Protein AF-0000000076343501 (afdb_homodimer)

Solvent-accessible surface area (backbone atoms only — not comparable to full-atom values): 32758 Å² total; per-residue (Å²): 130,83,70,78,79,75,38,43,58,65,86,78,68,98,43,49,29,34,37,41,39,31,26,32,73,41,82,42,82,85,46,83,49,18,51,56,42,41,18,33,44,54,21,42,43,65,60,52,49,49,64,53,24,68,77,38,92,80,42,49,60,48,70,30,58,28,37,7,47,88,34,39,52,75,45,65,69,51,74,71,32,84,70,68,41,71,44,70,55,42,85,56,90,46,58,34,44,50,47,87,53,28,38,35,38,45,34,28,9,66,44,70,40,58,45,50,50,46,50,39,54,50,56,58,64,31,65,70,20,49,43,72,71,46,76,47,65,27,35,46,33,82,89,40,27,41,88,88,54,38,64,56,61,79,80,40,58,58,79,82,47,38,52,72,20,24,35,24,54,38,86,85,29,60,63,28,39,50,12,26,28,34,42,39,32,40,28,42,42,44,57,72,67,51,66,69,49,53,65,73,57,52,22,52,34,46,32,28,42,53,93,80,60,44,75,51,83,82,59,60,74,89,39,77,39,20,40,53,61,38,59,52,48,67,58,95,87,40,74,62,58,43,44,59,68,59,26,30,33,70,37,58,84,72,73,37,40,29,39,38,42,36,37,33,15,36,45,53,66,62,58,48,48,29,46,44,25,34,39,43,16,50,51,76,75,35,30,29,61,57,56,79,37,33,42,47,72,30,24,38,33,29,38,26,55,14,35,63,60,39,54,54,28,47,76,118,128,82,64,81,78,76,37,43,58,66,88,78,70,97,43,48,28,34,39,42,39,32,25,32,72,42,83,42,83,86,46,82,50,17,52,56,43,41,17,34,44,55,21,40,42,65,58,51,50,51,64,54,24,66,78,38,92,80,43,49,59,47,70,29,60,28,36,9,45,89,35,38,52,74,46,65,70,51,73,70,32,85,71,69,42,71,46,72,56,43,82,56,90,46,59,35,44,51,48,91,52,28,37,35,39,46,35,28,10,67,42,69,42,58,46,49,51,47,50,40,54,50,56,57,64,31,64,69,20,49,41,73,70,44,76,49,64,27,35,46,31,82,88,41,26,42,89,88,53,35,66,55,61,81,80,41,58,60,78,82,48,37,53,71,20,25,34,24,55,40,86,84,29,60,62,28,39,50,10,26,30,34,40,40,33,40,28,42,40,43,57,72,68,51,67,69,48,54,66,71,57,52,22,52,33,46,31,27,42,53,92,79,60,44,74,50,83,82,62,59,75,88,38,76,38,21,39,53,62,38,60,51,48,66,58,96,85,40,74,61,58,43,44,58,67,60,27,29,33,70,37,58,84,72,72,38,40,28,39,38,42,35,37,34,14,36,44,54,67,63,57,48,49,30,47,44,24,33,37,42,16,51,50,76,76,35,30,30,60,59,56,78,36,33,42,49,72,31,23,39,31,29,37,24,56,14,36,61,59,40,55,54,27,45,75,116

Radius of gyration: 27.11 Å; Cα contacts (8 Å, |Δi|>4): 1416; chains: 2; bounding box: 60×75×56 Å

InterPro domains:
  IPR006314 Dyp-type peroxidase [PS51404] (2-313)
  IPR006314 Dyp-type peroxidase [PTHR30521] (56-311)
  IPR006314 Dyp-type peroxidase [TIGR01413] (25-308)
  IPR011008 Dimeric alpha-beta barrel [SSF54909] (17-313)
  IPR048327 Dyp-type peroxidase, N-terminal domain [PF04261] (32-140)
  IPR048328 Dyp-type peroxidase, C-terminal domain [PF20628] (143-307)

Sequence (632 aa):
MVSAGDLIQTVQAGTAYATFLTLVLVNSTALFNASSTAASVLGATNDLTRNVAVRSWSHDLAVTVGIGASAWDQLTGLPRPAELRTFEAIDAAQYAPSTPGDIFYHIRSGRADLAFEFERQLLDQFNGSVKVQDKVSGFRYFDARTLQGFVDGTANPVGGDIDPATRVNGTLDPNGAGGSYLLTQKYSVDLAKWNRLPTEQQEKVFGRSKPDNIELPDQPDDAQKPHKQLTTVIVNGTQHDIVRDNMPFGSPAEDEFGCFFIGYSAAVWVLQQMLDNMFIGVPPGKYDRLLDFTKAETGNYWFVPSLAVLNGLGGNMVSAGDLIQTVQAGTAYATFLTLVLVNSTALFNASSTAASVLGATNDLTRNVAVRSWSHDLAVTVGIGASAWDQLTGLPRPAELRTFEAIDAAQYAPSTPGDIFYHIRSGRADLAFEFERQLLDQFNGSVKVQDKVSGFRYFDARTLQGFVDGTANPVGGDIDPATRVNGTLDPNGAGGSYLLTQKYSVDLAKWNRLPTEQQEKVFGRSKPDNIELPDQPDDAQKPHKQLTTVIVNGTQHDIVRDNMPFGSPAEDEFGCFFIGYSAAVWVLQQMLDNMFIGVPPGKYDRLLDFTKAETGNYWFVPSLAVLNGLGGN

pLDDT: mean 92.14, std 11.51, range [19.36, 98.88]

Structure (mmCIF, N/CA/C/O backbone):
data_AF-0000000076343501-model_v1
#
loop_
_entity.id
_entity.type
_entity.pdbx_description
1 polymer 'Dyp-type peroxidase'
#
loop_
_atom_site.group_PDB
_atom_site.id
_atom_site.type_symbol
_atom_site.label_atom_id
_atom_site.label_alt_id
_atom_site.label_comp_id
_atom_site.label_asym_id
_atom_site.label_entity_id
_atom_site.label_seq_id
_atom_site.pdbx_PDB_ins_code
_atom_site.Cartn_x
_atom_site.Cartn_y
_atom_site.Cartn_z
_atom_site.occupancy
_atom_site.B_iso_or_equiv
_atom_site.auth_seq_id
_atom_site.auth_comp_id
_atom_site.auth_asym_id
_atom_site.auth_atom_id
_atom_site.pdbx_PDB_model_num
ATOM 1 N N . MET A 1 1 ? -27.062 -18.656 -29.156 1 20.31 1 MET A N 1
ATOM 2 C CA . MET A 1 1 ? -25.625 -18.953 -29.062 1 20.31 1 MET A CA 1
ATOM 3 C C . MET A 1 1 ? -24.953 -18.062 -28.016 1 20.31 1 MET A C 1
ATOM 5 O O . MET A 1 1 ? -24.969 -16.844 -28.141 1 20.31 1 MET A O 1
ATOM 9 N N . VAL A 1 2 ? -24.938 -18.359 -26.703 1 31.88 2 VAL A N 1
ATOM 10 C CA . VAL A 1 2 ? -24.406 -17.547 -25.609 1 31.88 2 VAL A CA 1
ATOM 11 C C . VAL A 1 2 ? -23 -17.078 -25.953 1 31.88 2 VAL A C 1
ATOM 13 O O . VAL A 1 2 ? -22.156 -17.891 -26.344 1 31.88 2 VAL A O 1
ATOM 16 N N . SER A 1 3 ? -22.672 -15.953 -26.469 1 30.31 3 SER A N 1
ATOM 17 C CA . SER A 1 3 ? -21.359 -15.469 -26.859 1 30.31 3 SER A CA 1
ATOM 18 C C . SER A 1 3 ? -20.297 -15.867 -25.828 1 30.31 3 SER A C 1
ATOM 20 O O . SER A 1 3 ? -20.562 -15.875 -24.625 1 30.31 3 SER A O 1
ATOM 22 N N . ALA A 1 4 ? -19.234 -16.641 -26.156 1 36.47 4 ALA A N 1
ATOM 23 C CA . ALA A 1 4 ? -18.203 -17.422 -25.484 1 36.47 4 ALA A CA 1
ATOM 24 C C . ALA A 1 4 ? -17.516 -16.609 -24.406 1 36.47 4 ALA A C 1
ATOM 26 O O . ALA A 1 4 ? -16.75 -17.141 -23.609 1 36.47 4 ALA A O 1
ATOM 27 N N . GLY A 1 5 ? -17.266 -15.352 -24.422 1 41.25 5 GLY A N 1
ATOM 28 C CA . GLY A 1 5 ? -16.609 -14.344 -23.609 1 41.25 5 GLY A CA 1
ATOM 29 C C . GLY A 1 5 ? -17.109 -14.32 -22.172 1 41.25 5 GLY A C 1
ATOM 30 O O . GLY A 1 5 ? -16.422 -13.82 -21.281 1 41.25 5 GLY A O 1
ATOM 31 N N . ASP A 1 6 ? -18.438 -14.562 -21.922 1 50.41 6 ASP A N 1
ATOM 32 C CA . ASP A 1 6 ? -19.297 -14.477 -20.734 1 50.41 6 ASP A CA 1
ATOM 33 C C . ASP A 1 6 ? -19.094 -15.68 -19.812 1 50.41 6 ASP A C 1
ATOM 35 O O . ASP A 1 6 ? -19.812 -15.852 -18.844 1 50.41 6 ASP A O 1
ATOM 39 N N . LEU A 1 7 ? -18.094 -16.578 -20.125 1 65.75 7 LEU A N 1
ATOM 40 C CA . LEU A 1 7 ? -18.156 -17.875 -19.469 1 65.75 7 LEU A CA 1
ATOM 41 C C . LEU A 1 7 ? -16.906 -18.094 -18.609 1 65.75 7 LEU A C 1
ATOM 43 O O . LEU A 1 7 ? -16.828 -19.062 -17.859 1 65.75 7 LEU A O 1
ATOM 47 N N . ILE A 1 8 ? -16.016 -17.047 -18.734 1 81.69 8 ILE A N 1
ATOM 48 C CA . ILE A 1 8 ? -14.789 -17.375 -18.016 1 81.69 8 ILE A CA 1
ATOM 49 C C . ILE A 1 8 ? -14.367 -16.188 -17.156 1 81.69 8 ILE A C 1
ATOM 51 O O . ILE A 1 8 ? -14.672 -15.039 -17.469 1 81.69 8 ILE A O 1
ATOM 55 N N . GLN A 1 9 ? -13.82 -16.469 -16.062 1 91.12 9 GLN A N 1
ATOM 56 C CA . GLN A 1 9 ? -13.188 -15.406 -15.281 1 91.12 9 GLN A CA 1
ATOM 57 C C . GLN A 1 9 ? -11.93 -14.898 -15.977 1 91.12 9 GLN A C 1
ATOM 59 O O . GLN A 1 9 ? -11.195 -15.672 -16.594 1 91.12 9 GLN A O 1
ATOM 64 N N . THR A 1 10 ? -11.703 -13.586 -15.93 1 83.5 10 THR A N 1
ATOM 65 C CA . THR A 1 10 ? -10.539 -12.992 -16.562 1 83.5 10 THR A CA 1
ATOM 66 C C . THR A 1 10 ? -9.266 -13.352 -15.805 1 83.5 10 THR A C 1
ATOM 68 O O . THR A 1 10 ? -9.203 -13.203 -14.586 1 83.5 10 THR A O 1
ATOM 71 N N . VAL A 1 11 ? -8.273 -13.867 -16.578 1 81 11 VAL A N 1
ATOM 72 C CA . VAL A 1 11 ? -7.004 -14.234 -15.945 1 81 11 VAL A CA 1
ATOM 73 C C . VAL A 1 11 ? -5.906 -13.273 -16.406 1 81 11 VAL A C 1
ATOM 75 O O . VAL A 1 11 ? -4.797 -13.289 -15.867 1 81 11 VAL A O 1
ATOM 78 N N . GLN A 1 12 ? -6.242 -12.445 -17.406 1 68 12 GLN A N 1
ATOM 79 C CA . GLN A 1 12 ? -5.266 -11.469 -17.891 1 68 12 GLN A CA 1
ATOM 80 C C . GLN A 1 12 ? -5.754 -10.039 -17.641 1 68 12 GLN A C 1
ATOM 82 O O . GLN A 1 12 ? -6.867 -9.688 -18.031 1 68 12 GLN A O 1
ATOM 87 N N . ALA A 1 13 ? -5.137 -9.367 -16.812 1 64.5 13 ALA A N 1
ATOM 88 C CA . ALA A 1 13 ? -5.363 -7.926 -16.688 1 64.5 13 ALA A CA 1
ATOM 89 C C . ALA A 1 13 ? -4.113 -7.215 -16.172 1 64.5 13 ALA A C 1
ATOM 91 O O . ALA A 1 13 ? -3.828 -7.23 -14.977 1 64.5 13 ALA A O 1
ATOM 92 N N . GLY A 1 14 ? -3.299 -6.926 -17.141 1 71.25 14 GLY A N 1
ATOM 93 C CA . GLY A 1 14 ? -2.156 -6.129 -16.734 1 71.25 14 GLY A CA 1
ATOM 94 C C . GLY A 1 14 ? -2.549 -4.797 -16.109 1 71.25 14 GLY A C 1
ATOM 95 O O . GLY A 1 14 ? -3.09 -3.926 -16.797 1 71.25 14 GLY A O 1
ATOM 96 N N . THR A 1 15 ? -2.494 -4.762 -14.742 1 81.19 15 THR A N 1
ATOM 97 C CA . THR A 1 15 ? -2.865 -3.529 -14.055 1 81.19 15 THR A CA 1
ATOM 98 C C . THR A 1 15 ? -1.7 -3 -13.227 1 81.19 15 THR A C 1
ATOM 100 O O . THR A 1 15 ? -0.723 -3.715 -12.992 1 81.19 15 THR A O 1
ATOM 103 N N . ALA A 1 16 ? -1.86 -1.816 -12.789 1 86.88 16 ALA A N 1
ATOM 104 C CA . ALA A 1 16 ? -0.83 -1.148 -12 1 86.88 16 ALA A CA 1
ATOM 105 C C . ALA A 1 16 ? -0.775 -1.709 -10.586 1 86.88 16 ALA A C 1
ATOM 107 O O . ALA A 1 16 ? 0.288 -1.734 -9.961 1 86.88 16 ALA A O 1
ATOM 108 N N . TYR A 1 17 ? -1.968 -2.203 -10.156 1 91 17 TYR A N 1
ATOM 109 C CA . TYR A 1 17 ? -2.074 -2.658 -8.773 1 91 17 TYR A CA 1
ATOM 110 C C . TYR A 1 17 ? -2.799 -3.996 -8.695 1 91 17 TYR A C 1
ATOM 112 O O . TYR A 1 17 ? -3.646 -4.301 -9.539 1 91 17 TYR A O 1
ATOM 120 N N . ALA A 1 18 ? -2.432 -4.711 -7.676 1 94.69 18 ALA A N 1
ATOM 121 C CA . ALA A 1 18 ? -3.189 -5.922 -7.371 1 94.69 18 ALA A CA 1
ATOM 122 C C . ALA A 1 18 ? -3.191 -6.199 -5.871 1 94.69 18 ALA A C 1
ATOM 124 O O . ALA A 1 18 ? -2.223 -5.891 -5.172 1 94.69 18 ALA A O 1
ATOM 125 N N . THR A 1 19 ? -4.312 -6.656 -5.395 1 96.81 19 THR A N 1
ATOM 126 C CA . THR A 1 19 ? -4.434 -7.215 -4.055 1 96.81 19 THR A CA 1
ATOM 127 C C . THR A 1 19 ? -4.691 -8.719 -4.117 1 96.81 19 THR A C 1
ATOM 129 O O . THR A 1 19 ? -5.57 -9.172 -4.855 1 96.81 19 THR A O 1
ATOM 132 N N . PHE A 1 20 ? -3.887 -9.461 -3.426 1 98.38 20 PHE A N 1
ATOM 133 C CA . PHE A 1 20 ? -4.031 -10.906 -3.289 1 98.38 20 PHE A CA 1
ATOM 134 C C . PHE A 1 20 ? -4.547 -11.266 -1.901 1 98.38 20 PHE A C 1
ATOM 136 O O . PHE A 1 20 ? -3.867 -11.031 -0.9 1 98.38 20 PHE A O 1
ATOM 143 N N . LEU A 1 21 ? -5.723 -11.789 -1.853 1 98.69 21 LEU A N 1
ATOM 144 C CA . LEU A 1 21 ? -6.398 -12.055 -0.586 1 98.69 21 LEU A CA 1
ATOM 145 C C . LEU A 1 21 ? -6.664 -13.547 -0.417 1 98.69 21 LEU A C 1
ATOM 147 O O . LEU A 1 21 ? -7.34 -14.156 -1.249 1 98.69 21 LEU A O 1
ATOM 151 N N . THR A 1 22 ? -6.035 -14.164 0.551 1 98.81 22 THR A N 1
ATOM 152 C CA . THR A 1 22 ? -6.277 -15.555 0.911 1 98.81 22 THR A CA 1
ATOM 153 C C . THR A 1 22 ? -7.164 -15.648 2.15 1 98.81 22 THR A C 1
ATOM 155 O O . THR A 1 22 ? -6.828 -15.102 3.203 1 98.81 22 THR A O 1
ATOM 158 N N . LEU A 1 23 ? -8.289 -16.328 1.999 1 98.69 23 LEU A N 1
ATOM 159 C CA . LEU A 1 23 ? -9.273 -16.422 3.072 1 98.69 23 LEU A CA 1
ATOM 160 C C . LEU A 1 23 ? -9.477 -17.875 3.496 1 98.69 23 LEU A C 1
ATOM 162 O O . LEU A 1 23 ? -9.328 -18.797 2.682 1 98.69 23 LEU A O 1
ATOM 166 N N . VAL A 1 24 ? -9.82 -18.094 4.766 1 97.94 24 VAL A N 1
ATOM 167 C CA . VAL A 1 24 ? -10.188 -19.391 5.293 1 97.94 24 VAL A CA 1
ATOM 168 C C . VAL A 1 24 ? -11.586 -19.328 5.91 1 97.94 24 VAL A C 1
ATOM 170 O O . VAL A 1 24 ? -11.938 -18.344 6.551 1 97.94 24 VAL A O 1
ATOM 173 N N . LEU A 1 25 ? -12.383 -20.359 5.684 1 96.31 25 LEU A N 1
ATOM 174 C CA . LEU A 1 25 ? -13.719 -20.438 6.25 1 96.31 25 LEU A CA 1
ATOM 175 C C . LEU A 1 25 ? -13.664 -20.578 7.77 1 96.31 25 LEU A C 1
ATOM 177 O O . LEU A 1 25 ? -12.805 -21.297 8.297 1 96.31 25 LEU A O 1
ATOM 181 N N . VAL A 1 26 ? -14.586 -19.797 8.383 1 93.19 26 VAL A N 1
ATOM 182 C CA . VAL A 1 26 ? -14.695 -19.938 9.828 1 93.19 26 VAL A CA 1
ATOM 183 C C . VAL A 1 26 ? -15.539 -21.156 10.18 1 93.19 26 VAL A C 1
ATOM 185 O O . VAL A 1 26 ? -16.625 -21.359 9.617 1 93.19 26 VAL A O 1
ATOM 188 N N . ASN A 1 27 ? -14.945 -22.172 10.867 1 78.69 27 ASN A N 1
ATOM 189 C CA . ASN A 1 27 ? -15.656 -23.375 11.25 1 78.69 27 ASN A CA 1
ATOM 190 C C . ASN A 1 27 ? -16.391 -23.203 12.586 1 78.69 27 ASN A C 1
ATOM 192 O O . ASN A 1 27 ? -15.758 -23.125 13.641 1 78.69 27 ASN A O 1
ATOM 196 N N . SER A 1 28 ? -16.922 -22.156 12.953 1 60.47 28 SER A N 1
ATOM 197 C CA . SER A 1 28 ? -17.516 -22.125 14.281 1 60.47 28 SER A CA 1
ATOM 198 C C . SER A 1 28 ? -18.875 -22.828 14.289 1 60.47 28 SER A C 1
ATOM 200 O O . SER A 1 28 ? -19.656 -22.688 13.344 1 60.47 28 SER A O 1
ATOM 202 N N . THR A 1 29 ? -19 -23.953 15.031 1 53.81 29 THR A N 1
ATOM 203 C CA . THR A 1 29 ? -20.297 -24.531 15.367 1 53.81 29 THR A CA 1
ATOM 204 C C . THR A 1 29 ? -21.344 -23.438 15.547 1 53.81 29 THR A C 1
ATOM 206 O O . THR A 1 29 ? -22.531 -23.656 15.297 1 53.81 29 THR A O 1
ATOM 209 N N . ALA A 1 30 ? -21 -22.469 16.109 1 48.84 30 ALA A N 1
ATOM 210 C CA . ALA A 1 30 ? -21.969 -21.438 16.438 1 48.84 30 ALA A CA 1
ATOM 211 C C . ALA A 1 30 ? -22.438 -20.703 15.18 1 48.84 30 ALA A C 1
ATOM 213 O O . ALA A 1 30 ? -23.484 -20.047 15.188 1 48.84 30 ALA A O 1
ATOM 214 N N . LEU A 1 31 ? -21.5 -20.734 14.203 1 55.38 31 LEU A N 1
ATOM 215 C CA . LEU A 1 31 ? -21.969 -20.062 12.984 1 55.38 31 LEU A CA 1
ATOM 216 C C . LEU A 1 31 ? -22.438 -21.078 11.953 1 55.38 31 LEU A C 1
ATOM 218 O O . LEU A 1 31 ? -21.641 -21.578 11.148 1 55.38 31 LEU A O 1
ATOM 222 N N . PHE A 1 32 ? -23.391 -21.875 12.219 1 54.25 32 PHE A N 1
ATOM 223 C CA . PHE A 1 32 ? -24.047 -22.891 11.414 1 54.25 32 PHE A CA 1
ATOM 224 C C . PHE A 1 32 ? -24.062 -22.5 9.945 1 54.25 32 PHE A C 1
ATOM 226 O O . PHE A 1 32 ? -24.047 -23.359 9.062 1 54.25 32 PHE A O 1
ATOM 233 N N . ASN A 1 33 ? -23.609 -21.219 9.555 1 81.25 33 ASN A N 1
ATOM 234 C CA . ASN A 1 33 ? -23.969 -20.844 8.195 1 81.25 33 ASN A CA 1
ATOM 235 C C . ASN A 1 33 ? -22.828 -20.109 7.496 1 81.25 33 ASN A C 1
ATOM 237 O O . ASN A 1 33 ? -23.078 -19.328 6.57 1 81.25 33 ASN A O 1
ATOM 241 N N . ALA A 1 34 ? -21.578 -20.516 7.91 1 87.5 34 ALA A N 1
ATOM 242 C CA . ALA A 1 34 ? -20.469 -19.781 7.32 1 87.5 34 ALA A CA 1
ATOM 243 C C . ALA A 1 34 ? -20.281 -20.156 5.848 1 87.5 34 ALA A C 1
ATOM 245 O O . ALA A 1 34 ? -20.078 -19.281 5.004 1 87.5 34 ALA A O 1
ATOM 246 N N . SER A 1 35 ? -20.453 -21.422 5.605 1 91.25 35 SER A N 1
ATOM 247 C CA . SER A 1 35 ? -20.266 -21.875 4.23 1 91.25 35 SER A CA 1
ATOM 248 C C . SER A 1 35 ? -21.344 -21.312 3.312 1 91.25 35 SER A C 1
ATOM 250 O O . SER A 1 35 ? -21.062 -20.938 2.17 1 91.25 35 SER A O 1
ATOM 252 N N . SER A 1 36 ? -22.5 -21.266 3.82 1 92 36 SER A N 1
ATOM 253 C CA . SER A 1 36 ? -23.594 -20.734 3.014 1 92 36 SER A CA 1
ATOM 254 C C . SER A 1 36 ? -23.406 -19.25 2.734 1 92 36 SER A C 1
ATOM 256 O O . SER A 1 36 ? -23.625 -18.781 1.61 1 92 36 SER A O 1
ATOM 258 N N . THR A 1 37 ? -23.031 -18.562 3.791 1 93.5 37 THR A N 1
ATOM 259 C CA . THR A 1 37 ? -22.75 -17.141 3.613 1 93.5 37 THR A CA 1
ATOM 260 C C . THR A 1 37 ? -21.609 -16.922 2.625 1 93.5 37 THR A C 1
ATOM 262 O O . THR A 1 37 ? -21.719 -16.109 1.714 1 93.5 37 THR A O 1
ATOM 265 N N . ALA A 1 38 ? -20.562 -17.672 2.803 1 96.25 38 ALA A N 1
ATOM 266 C CA . ALA A 1 38 ? -19.406 -17.547 1.922 1 96.25 38 ALA A CA 1
ATOM 267 C C . ALA A 1 38 ? -19.781 -17.875 0.478 1 96.25 38 ALA A C 1
ATOM 269 O O . ALA A 1 38 ? -19.375 -17.172 -0.448 1 96.25 38 ALA A O 1
ATOM 270 N N . ALA A 1 39 ? -20.562 -18.906 0.31 1 95.81 39 ALA A N 1
ATOM 271 C CA . ALA A 1 39 ? -21 -19.266 -1.034 1 95.81 39 ALA A CA 1
ATOM 272 C C . ALA A 1 39 ? -21.828 -18.156 -1.669 1 95.81 39 ALA A C 1
ATOM 274 O O . ALA A 1 39 ? -21.672 -17.859 -2.857 1 95.81 39 ALA A O 1
ATOM 275 N N . SER A 1 40 ? -22.672 -17.594 -0.879 1 95.38 40 SER A N 1
ATOM 276 C CA . SER A 1 40 ? -23.5 -16.5 -1.374 1 95.38 40 SER A CA 1
ATOM 277 C C . SER A 1 40 ? -22.641 -15.305 -1.795 1 95.38 40 SER A C 1
ATOM 279 O O . SER A 1 40 ? -22.922 -14.672 -2.816 1 95.38 40 SER A O 1
ATOM 281 N N . VAL A 1 41 ? -21.641 -14.977 -1.007 1 97.12 41 VAL A N 1
ATOM 282 C CA . VAL A 1 41 ? -20.75 -13.859 -1.325 1 97.12 41 VAL A CA 1
ATOM 283 C C . VAL A 1 41 ? -19.969 -14.164 -2.604 1 97.12 41 VAL A C 1
ATOM 285 O O . VAL A 1 41 ? -19.812 -13.289 -3.459 1 97.12 41 VAL A O 1
ATOM 288 N N . LEU A 1 42 ? -19.531 -15.414 -2.75 1 97.75 42 LEU A N 1
ATOM 289 C CA . LEU A 1 42 ? -18.859 -15.828 -3.975 1 97.75 42 LEU A CA 1
ATOM 290 C C . LEU A 1 42 ? -19.75 -15.617 -5.188 1 97.75 42 LEU A C 1
ATOM 292 O O . LEU A 1 42 ? -19.328 -15.062 -6.199 1 97.75 42 LEU A O 1
ATOM 296 N N . GLY A 1 43 ? -20.969 -15.992 -5.105 1 96.19 43 GLY A N 1
ATOM 297 C CA . GLY A 1 43 ? -21.906 -15.852 -6.199 1 96.19 43 GLY A CA 1
ATOM 298 C C . GLY A 1 43 ? -22.219 -14.406 -6.547 1 96.19 43 GLY A C 1
ATOM 299 O O . GLY A 1 43 ? -22.578 -14.102 -7.68 1 96.19 43 GLY A O 1
ATOM 300 N N . ALA A 1 44 ? -22.016 -13.531 -5.59 1 95.38 44 ALA A N 1
ATOM 301 C CA . ALA A 1 44 ? -22.344 -12.117 -5.766 1 95.38 44 ALA A CA 1
ATOM 302 C C . ALA A 1 44 ? -21.109 -11.312 -6.141 1 95.38 44 ALA A C 1
ATOM 304 O O . ALA A 1 44 ? -21.188 -10.086 -6.285 1 95.38 44 ALA A O 1
ATOM 305 N N . THR A 1 45 ? -19.969 -11.938 -6.301 1 96.12 45 THR A N 1
ATOM 306 C CA . THR A 1 45 ? -18.688 -11.25 -6.48 1 96.12 45 THR A CA 1
ATOM 307 C C . THR A 1 45 ? -18.719 -10.398 -7.746 1 96.12 45 THR A C 1
ATOM 309 O O . THR A 1 45 ? -18.234 -9.258 -7.738 1 96.12 45 THR A O 1
ATOM 312 N N . ASN A 1 46 ? -19.266 -10.922 -8.828 1 92.31 46 ASN A N 1
ATOM 313 C CA . ASN A 1 46 ? -19.281 -10.148 -10.07 1 92.31 46 ASN A CA 1
ATOM 314 C C . ASN A 1 46 ? -20.156 -8.898 -9.938 1 92.31 46 ASN A C 1
ATOM 316 O O . ASN A 1 46 ? -19.812 -7.848 -10.484 1 92.31 46 ASN A O 1
ATOM 320 N N . ASP A 1 47 ? -21.266 -9.047 -9.297 1 92.19 47 ASP A N 1
ATOM 321 C CA . ASP A 1 47 ? -22.109 -7.883 -9.062 1 92.19 47 ASP A CA 1
ATOM 322 C C . ASP A 1 47 ? -21.391 -6.84 -8.211 1 92.19 47 ASP A C 1
ATOM 324 O O . ASP A 1 47 ? -21.484 -5.641 -8.484 1 92.19 47 ASP A O 1
ATOM 328 N N . LEU A 1 48 ? -20.734 -7.328 -7.18 1 93.81 48 LEU A N 1
ATOM 329 C CA . LEU A 1 48 ? -19.969 -6.418 -6.34 1 93.81 48 LEU A CA 1
ATOM 330 C C . LEU A 1 48 ? -18.891 -5.707 -7.148 1 93.81 48 LEU A C 1
ATOM 332 O O . LEU A 1 48 ? -18.688 -4.5 -6.992 1 93.81 48 LEU A O 1
ATOM 336 N N . THR A 1 49 ? -18.188 -6.441 -8.023 1 92.62 49 THR A N 1
ATOM 337 C CA . THR A 1 49 ? -17.141 -5.875 -8.883 1 92.62 49 THR A CA 1
ATOM 338 C C . THR A 1 49 ? -17.719 -4.77 -9.766 1 92.62 49 THR A C 1
ATOM 340 O O . THR A 1 49 ? -17.141 -3.684 -9.859 1 92.62 49 THR A O 1
ATOM 343 N N . ARG A 1 50 ? -18.844 -5.008 -10.352 1 88.69 50 ARG A N 1
ATOM 344 C CA . ARG A 1 50 ? -19.5 -4.031 -11.227 1 88.69 50 ARG A CA 1
ATOM 345 C C . ARG A 1 50 ? -19.875 -2.777 -10.453 1 88.69 50 ARG A C 1
ATOM 347 O O . ARG A 1 50 ? -19.672 -1.658 -10.93 1 88.69 50 ARG A O 1
ATOM 354 N N . ASN A 1 51 ? -20.406 -2.975 -9.289 1 89.38 51 ASN A N 1
ATOM 355 C CA . ASN A 1 51 ? -20.859 -1.86 -8.469 1 89.38 51 ASN A CA 1
ATOM 356 C C . ASN A 1 51 ? -19.703 -0.938 -8.078 1 89.38 51 ASN A C 1
ATOM 358 O O . ASN A 1 51 ? -19.875 0.282 -8.031 1 89.38 51 ASN A O 1
ATOM 362 N N . VAL A 1 52 ? -18.531 -1.483 -7.812 1 91.31 52 VAL A N 1
ATOM 363 C CA . VAL A 1 52 ? -17.375 -0.682 -7.426 1 91.31 52 VAL A CA 1
ATOM 364 C C . VAL A 1 52 ? -16.766 -0.04 -8.664 1 91.31 52 VAL A C 1
ATOM 366 O O . VAL A 1 52 ? -16.391 1.135 -8.641 1 91.31 52 VAL A O 1
ATOM 369 N N . ALA A 1 53 ? -16.688 -0.805 -9.75 1 86.62 53 ALA A N 1
ATOM 370 C CA . ALA A 1 53 ? -16.016 -0.361 -10.961 1 86.62 53 ALA A CA 1
ATOM 371 C C . ALA A 1 53 ? -16.75 0.807 -11.609 1 86.62 53 ALA A C 1
ATOM 373 O O . ALA A 1 53 ? -16.141 1.668 -12.242 1 86.62 53 ALA A O 1
ATOM 374 N N . VAL A 1 54 ? -18.016 0.91 -11.453 1 81.81 54 VAL A N 1
ATOM 375 C CA . VAL A 1 54 ? -18.828 1.914 -12.125 1 81.81 54 VAL A CA 1
ATOM 376 C C . VAL A 1 54 ? -18.484 3.303 -11.586 1 81.81 54 VAL A C 1
ATOM 378 O O . VAL A 1 54 ? -18.844 4.316 -12.195 1 81.81 54 VAL A O 1
ATOM 381 N N . ARG A 1 55 ? -17.875 3.344 -10.477 1 79.5 55 ARG A N 1
ATOM 382 C CA . ARG A 1 55 ? -17.516 4.617 -9.852 1 79.5 55 ARG A CA 1
ATOM 383 C C . ARG A 1 55 ? -16.344 5.27 -10.578 1 79.5 55 ARG A C 1
ATOM 385 O O . ARG A 1 55 ? -15.984 6.41 -10.273 1 79.5 55 ARG A O 1
ATOM 392 N N . SER A 1 56 ? -15.727 4.492 -11.398 1 79.19 56 SER A N 1
ATOM 393 C CA . SER A 1 56 ? -14.609 5.008 -12.18 1 79.19 56 SER A CA 1
ATOM 394 C C . SER A 1 56 ? -14.898 4.918 -13.68 1 79.19 56 SER A C 1
ATOM 396 O O . SER A 1 56 ? -15.477 3.932 -14.148 1 79.19 56 SER A O 1
ATOM 398 N N . TRP A 1 57 ? -14.477 5.961 -14.281 1 68.81 57 TRP A N 1
ATOM 399 C CA . TRP A 1 57 ? -14.688 6.004 -15.727 1 68.81 57 TRP A CA 1
ATOM 400 C C . TRP A 1 57 ? -13.867 4.93 -16.422 1 68.81 57 TRP A C 1
ATOM 402 O O . TRP A 1 57 ? -14.312 4.348 -17.422 1 68.81 57 TRP A O 1
ATOM 412 N N . SER A 1 58 ? -12.656 4.691 -15.953 1 65.06 58 SER A N 1
ATOM 413 C CA . SER A 1 58 ? -11.773 3.752 -16.641 1 65.06 58 SER A CA 1
ATOM 414 C C . SER A 1 58 ? -12.109 2.311 -16.281 1 65.06 58 SER A C 1
ATOM 416 O O . SER A 1 58 ? -11.656 1.374 -16.938 1 65.06 58 SER A O 1
ATOM 418 N N . HIS A 1 59 ? -13.016 2.133 -15.438 1 59.66 59 HIS A N 1
ATOM 419 C CA . HIS A 1 59 ? -13.508 0.829 -15.016 1 59.66 59 HIS A CA 1
ATOM 420 C C . HIS A 1 59 ? -12.367 -0.158 -14.812 1 59.66 59 HIS A C 1
ATOM 422 O O . HIS A 1 59 ? -12.516 -1.352 -15.078 1 59.66 59 HIS A O 1
ATOM 428 N N . ASP A 1 60 ? -11.367 0.205 -14.32 1 81.75 60 ASP A N 1
ATOM 429 C CA . ASP A 1 60 ? -10.164 -0.617 -14.336 1 81.75 60 ASP A CA 1
ATOM 430 C C . ASP A 1 60 ? -10.078 -1.494 -13.086 1 81.75 60 ASP A C 1
ATOM 432 O O . ASP A 1 60 ? -9.133 -1.388 -12.305 1 81.75 60 ASP A O 1
ATOM 436 N N . LEU A 1 61 ? -11.18 -2.338 -12.867 1 90.81 61 LEU A N 1
ATOM 437 C CA . LEU A 1 61 ? -11.188 -3.303 -11.773 1 90.81 61 LEU A CA 1
ATOM 438 C C . LEU A 1 61 ? -11.547 -4.695 -12.281 1 90.81 61 LEU A C 1
ATOM 440 O O . LEU A 1 61 ? -12.562 -4.875 -12.953 1 90.81 61 LEU A O 1
ATOM 444 N N . ALA A 1 62 ? -10.68 -5.602 -12.117 1 92.69 62 ALA A N 1
ATOM 445 C CA . ALA A 1 62 ? -10.883 -7.004 -12.477 1 92.69 62 ALA A CA 1
ATOM 446 C C . ALA A 1 62 ? -10.633 -7.918 -11.281 1 92.69 62 ALA A C 1
ATOM 448 O O . ALA A 1 62 ? -9.641 -7.762 -10.57 1 92.69 62 ALA A O 1
ATOM 449 N N . VAL A 1 63 ? -11.602 -8.836 -11.094 1 95.94 63 VAL A N 1
ATOM 450 C CA . VAL A 1 63 ? -11.492 -9.719 -9.945 1 95.94 63 VAL A CA 1
ATOM 451 C C . VAL A 1 63 ? -11.609 -11.172 -10.398 1 95.94 63 VAL A C 1
ATOM 453 O O . VAL A 1 63 ? -12.508 -11.516 -11.18 1 95.94 63 VAL A O 1
ATOM 456 N N . THR A 1 64 ? -10.68 -11.977 -10.016 1 97.19 64 THR A N 1
ATOM 457 C CA . THR A 1 64 ? -10.711 -13.422 -10.227 1 97.19 64 THR A CA 1
ATOM 458 C C . THR A 1 64 ? -10.742 -14.164 -8.898 1 97.19 64 THR A C 1
ATOM 460 O O . THR A 1 64 ? -10.023 -13.797 -7.961 1 97.19 64 THR A O 1
ATOM 463 N N . VAL A 1 65 ? -11.609 -15.211 -8.812 1 98.31 65 VAL A N 1
ATOM 464 C CA . VAL A 1 65 ? -11.797 -15.953 -7.57 1 98.31 65 VAL A CA 1
ATOM 465 C C . VAL A 1 65 ? -11.352 -17.406 -7.762 1 98.31 65 VAL A C 1
ATOM 467 O O . VAL A 1 65 ? -11.695 -18.047 -8.758 1 98.31 65 VAL A O 1
ATOM 470 N N . GLY A 1 66 ? -10.547 -17.859 -6.82 1 98.69 66 GLY A N 1
ATOM 471 C CA . GLY A 1 66 ? -10.18 -19.266 -6.738 1 98.69 66 GLY A CA 1
ATOM 472 C C . GLY A 1 66 ? -10.703 -19.953 -5.492 1 98.69 66 GLY A C 1
ATOM 473 O O . GLY A 1 66 ? -10.82 -19.328 -4.434 1 98.69 66 GLY A O 1
ATOM 474 N N . ILE A 1 67 ? -10.984 -21.219 -5.625 1 98.75 67 ILE A N 1
ATOM 475 C CA . ILE A 1 67 ? -11.453 -22.016 -4.508 1 98.75 67 ILE A CA 1
ATOM 476 C C . ILE A 1 67 ? -10.477 -23.172 -4.262 1 98.75 67 ILE A C 1
ATOM 478 O O . ILE A 1 67 ? -10.086 -23.875 -5.199 1 98.75 67 ILE A O 1
ATOM 482 N N . GLY A 1 68 ? -10.086 -23.344 -3.016 1 98.69 68 GLY A N 1
ATOM 483 C CA . GLY A 1 68 ? -9.164 -24.406 -2.654 1 98.69 68 GLY A CA 1
ATOM 484 C C . GLY A 1 68 ? -9.836 -25.766 -2.562 1 98.69 68 GLY A C 1
ATOM 485 O O . GLY A 1 68 ? -11.062 -25.859 -2.443 1 98.69 68 GLY A O 1
ATOM 486 N N . ALA A 1 69 ? -9.008 -26.781 -2.592 1 98.25 69 ALA A N 1
ATOM 487 C CA . ALA A 1 69 ? -9.492 -28.156 -2.584 1 98.25 69 ALA A CA 1
ATOM 488 C C . ALA A 1 69 ? -10.266 -28.469 -1.308 1 98.25 69 ALA A C 1
ATOM 490 O O . ALA A 1 69 ? -11.32 -29.109 -1.353 1 98.25 69 ALA A O 1
ATOM 491 N N . SER A 1 70 ? -9.805 -28.031 -0.232 1 96.25 70 SER A N 1
ATOM 492 C CA . SER A 1 70 ? -10.391 -28.375 1.061 1 96.25 70 SER A CA 1
ATOM 493 C C . SER A 1 70 ? -11.781 -27.75 1.213 1 96.25 70 SER A C 1
ATOM 495 O O . SER A 1 70 ? -12.602 -28.25 1.992 1 96.25 70 SER A O 1
ATOM 497 N N . ALA A 1 71 ? -12.078 -26.703 0.471 1 96.81 71 ALA A N 1
ATOM 498 C CA . ALA A 1 71 ? -13.344 -26 0.639 1 96.81 71 ALA A CA 1
ATOM 499 C C . ALA A 1 71 ? -14.273 -26.266 -0.542 1 96.81 71 ALA A C 1
ATOM 501 O O . ALA A 1 71 ? -15.438 -25.859 -0.518 1 96.81 71 ALA A O 1
ATOM 502 N N . TRP A 1 72 ? -13.789 -26.906 -1.572 1 97.62 72 TRP A N 1
ATOM 503 C CA . TRP A 1 72 ? -14.523 -27.031 -2.826 1 97.62 72 TRP A CA 1
ATOM 504 C C . TRP A 1 72 ? -15.891 -27.672 -2.598 1 97.62 72 TRP A C 1
ATOM 506 O O . TRP A 1 72 ? -16.922 -27.109 -2.984 1 97.62 72 TRP A O 1
ATOM 516 N N . ASP A 1 73 ? -15.914 -28.797 -1.898 1 95.62 73 ASP A N 1
ATOM 517 C CA . ASP A 1 73 ? -17.141 -29.562 -1.727 1 95.62 73 ASP A CA 1
ATOM 518 C C . ASP A 1 73 ? -18.172 -28.781 -0.908 1 95.62 73 ASP A C 1
ATOM 520 O O . ASP A 1 73 ? -19.344 -28.719 -1.265 1 95.62 73 ASP A O 1
ATOM 524 N N . GLN A 1 74 ? -17.688 -28.172 0.089 1 92.81 74 GLN A N 1
ATOM 525 C CA . GLN A 1 74 ? -18.562 -27.453 0.997 1 92.81 74 GLN A CA 1
ATOM 526 C C . GLN A 1 74 ? -19.141 -26.203 0.331 1 92.81 74 GLN A C 1
ATOM 528 O O . GLN A 1 74 ? -20.281 -25.828 0.587 1 92.81 74 GLN A O 1
ATOM 533 N N . LEU A 1 75 ? -18.391 -25.594 -0.507 1 95.5 75 LEU A N 1
ATOM 534 C CA . LEU A 1 75 ? -18.797 -24.312 -1.09 1 95.5 75 LEU A CA 1
ATOM 535 C C . LEU A 1 75 ? -19.625 -24.531 -2.348 1 95.5 75 LEU A C 1
ATOM 537 O O . LEU A 1 75 ? -20.516 -23.734 -2.66 1 95.5 75 LEU A O 1
ATOM 541 N N . THR A 1 76 ? -19.328 -25.641 -3.068 1 95.94 76 THR A N 1
ATOM 542 C CA . THR A 1 76 ? -19.922 -25.719 -4.398 1 95.94 76 THR A CA 1
ATOM 543 C C . THR A 1 76 ? -20.922 -26.875 -4.473 1 95.94 76 THR A C 1
ATOM 545 O O . THR A 1 76 ? -21.875 -26.828 -5.242 1 95.94 76 THR A O 1
ATOM 548 N N . GLY A 1 77 ? -20.625 -27.953 -3.715 1 94.75 77 GLY A N 1
ATOM 549 C CA . GLY A 1 77 ? -21.422 -29.172 -3.836 1 94.75 77 GLY A CA 1
ATOM 550 C C . GLY A 1 77 ? -21.25 -29.844 -5.184 1 94.75 77 GLY A C 1
ATOM 551 O O . GLY A 1 77 ? -22.062 -30.703 -5.547 1 94.75 77 GLY A O 1
ATOM 552 N N . LEU A 1 78 ? -20.328 -29.453 -5.965 1 96.12 78 LEU A N 1
ATOM 553 C CA . LEU A 1 78 ? -20.109 -29.984 -7.309 1 96.12 78 LEU A CA 1
ATOM 554 C C . LEU A 1 78 ? -18.969 -30.984 -7.324 1 96.12 78 LEU A C 1
ATOM 556 O O . LEU A 1 78 ? -18.125 -30.984 -6.422 1 96.12 78 LEU A O 1
ATOM 560 N N . PRO A 1 79 ? -18.984 -31.828 -8.328 1 96.69 79 PRO A N 1
ATOM 561 C CA . PRO A 1 79 ? -17.797 -32.688 -8.453 1 96.69 79 PRO A CA 1
ATOM 562 C C . PRO A 1 79 ? -16.516 -31.891 -8.625 1 96.69 79 PRO A C 1
ATOM 564 O O . PRO A 1 79 ? -16.516 -30.828 -9.258 1 96.69 79 PRO A O 1
ATOM 567 N N . ARG A 1 80 ? -15.477 -32.438 -8.172 1 97 80 ARG A N 1
ATOM 568 C CA . ARG A 1 80 ? -14.18 -31.766 -8.203 1 97 80 ARG A CA 1
ATOM 569 C C . ARG A 1 80 ? -13.555 -31.844 -9.594 1 97 80 ARG A C 1
ATOM 571 O O . ARG A 1 80 ? -13.625 -32.875 -10.25 1 97 80 ARG A O 1
ATOM 578 N N . PRO A 1 81 ? -12.984 -30.688 -10.047 1 97.44 81 PRO A N 1
ATOM 579 C CA . PRO A 1 81 ? -12.109 -30.812 -11.211 1 97.44 81 PRO A CA 1
ATOM 580 C C . PRO A 1 81 ? -11.016 -31.859 -11.023 1 97.44 81 PRO A C 1
ATOM 582 O O . PRO A 1 81 ? -10.516 -32.031 -9.906 1 97.44 81 PRO A O 1
ATOM 585 N N . ALA A 1 82 ? -10.531 -32.469 -11.984 1 97.44 82 ALA A N 1
ATOM 586 C CA . ALA A 1 82 ? -9.75 -33.688 -11.953 1 97.44 82 ALA A CA 1
ATOM 587 C C . ALA A 1 82 ? -8.445 -33.5 -11.188 1 97.44 82 ALA A C 1
ATOM 589 O O . ALA A 1 82 ? -8.008 -34.375 -10.445 1 97.44 82 ALA A O 1
ATOM 590 N N . GLU A 1 83 ? -7.828 -32.344 -11.344 1 97.56 83 GLU A N 1
ATOM 591 C CA . GLU A 1 83 ? -6.496 -32.188 -10.766 1 97.56 83 GLU A CA 1
ATOM 592 C C . GLU A 1 83 ? -6.535 -31.297 -9.516 1 97.56 83 GLU A C 1
ATOM 594 O O . GLU A 1 83 ? -5.492 -31 -8.93 1 97.56 83 GLU A O 1
ATOM 599 N N . LEU A 1 84 ? -7.703 -30.844 -9.109 1 98.19 84 LEU A N 1
ATOM 600 C CA . LEU A 1 84 ? -7.77 -30 -7.926 1 98.19 84 LEU A CA 1
ATOM 601 C C . LEU A 1 84 ? -7.25 -30.734 -6.699 1 98.19 84 LEU A C 1
ATOM 603 O O . LEU A 1 84 ? -7.723 -31.828 -6.387 1 98.19 84 LEU A O 1
ATOM 607 N N . ARG A 1 85 ? -6.281 -30.172 -6.043 1 98.31 85 ARG A N 1
ATOM 608 C CA . ARG A 1 85 ? -5.684 -30.75 -4.844 1 98.31 85 ARG A CA 1
ATOM 609 C C . ARG A 1 85 ? -5.004 -29.688 -3.994 1 98.31 85 ARG A C 1
ATOM 611 O O . ARG A 1 85 ? -4.762 -28.562 -4.465 1 98.31 85 ARG A O 1
ATOM 618 N N . THR A 1 86 ? -4.785 -30.062 -2.805 1 98.38 86 THR A N 1
ATOM 619 C CA . THR A 1 86 ? -4 -29.203 -1.921 1 98.38 86 THR A CA 1
ATOM 620 C C . THR A 1 86 ? -2.535 -29.203 -2.34 1 98.38 86 THR A C 1
ATOM 622 O O . THR A 1 86 ? -1.979 -30.234 -2.709 1 98.38 86 THR A O 1
ATOM 625 N N . PHE A 1 87 ? -1.96 -28.016 -2.307 1 98.62 87 PHE A N 1
ATOM 626 C CA . PHE A 1 87 ? -0.529 -27.891 -2.559 1 98.62 87 PHE A CA 1
ATOM 627 C C . PHE A 1 87 ? 0.268 -28.719 -1.558 1 98.62 87 PHE A C 1
ATOM 629 O O . PHE A 1 87 ? 0.011 -28.656 -0.354 1 98.62 87 PHE A O 1
ATOM 636 N N . GLU A 1 88 ? 1.138 -29.531 -2.01 1 98.12 88 GLU A N 1
ATOM 637 C CA . GLU A 1 88 ? 2.037 -30.281 -1.141 1 98.12 88 GLU A CA 1
ATOM 638 C C . GLU A 1 88 ? 3.373 -29.562 -0.973 1 98.12 88 GLU A C 1
ATOM 640 O O . GLU A 1 88 ? 3.979 -29.141 -1.955 1 98.12 88 GLU A O 1
ATOM 645 N N . ALA A 1 89 ? 3.801 -29.5 0.202 1 98.5 89 ALA A N 1
ATOM 646 C CA . ALA A 1 89 ? 5.082 -28.844 0.461 1 98.5 89 ALA A CA 1
ATOM 647 C C . ALA A 1 89 ? 6.211 -29.531 -0.298 1 98.5 89 ALA A C 1
ATOM 649 O O . ALA A 1 89 ? 6.203 -30.766 -0.458 1 98.5 89 ALA A O 1
ATOM 650 N N . ILE A 1 90 ? 7.109 -28.781 -0.773 1 98.06 90 ILE A N 1
ATOM 651 C CA . ILE A 1 90 ? 8.32 -29.312 -1.398 1 98.06 90 ILE A CA 1
ATOM 652 C C . ILE A 1 90 ? 9.508 -29.109 -0.463 1 98.06 90 ILE A C 1
ATOM 654 O O . ILE A 1 90 ? 9.859 -27.969 -0.127 1 98.06 90 ILE A O 1
ATOM 658 N N . ASP A 1 91 ? 10.008 -30.141 -0.021 1 96.75 91 ASP A N 1
ATOM 659 C CA . ASP A 1 91 ? 11.18 -30.125 0.857 1 96.75 91 ASP A CA 1
ATOM 660 C C . ASP A 1 91 ? 12.398 -30.719 0.155 1 96.75 91 ASP A C 1
ATOM 662 O O . ASP A 1 91 ? 12.57 -31.938 0.113 1 96.75 91 ASP A O 1
ATOM 666 N N . ALA A 1 92 ? 13.234 -29.891 -0.366 1 94.75 92 ALA A N 1
ATOM 667 C CA . ALA A 1 92 ? 14.453 -30.25 -1.082 1 94.75 92 ALA A CA 1
ATOM 668 C C . ALA A 1 92 ? 15.617 -29.359 -0.648 1 94.75 92 ALA A C 1
ATOM 670 O O . ALA A 1 92 ? 15.852 -29.172 0.548 1 94.75 92 ALA A O 1
ATOM 671 N N . ALA A 1 93 ? 16.406 -28.906 -1.52 1 87.44 93 ALA A N 1
ATOM 672 C CA . ALA A 1 93 ? 17.469 -27.969 -1.115 1 87.44 93 ALA A CA 1
ATOM 673 C C . ALA A 1 93 ? 16.875 -26.688 -0.563 1 87.44 93 ALA A C 1
ATOM 675 O O . ALA A 1 93 ? 17.422 -26.078 0.356 1 87.44 93 ALA A O 1
ATOM 676 N N . GLN A 1 94 ? 15.758 -26.344 -1.151 1 92.38 94 GLN A N 1
ATOM 677 C CA . GLN A 1 94 ? 14.945 -25.234 -0.658 1 92.38 94 GLN A CA 1
ATOM 678 C C . GLN A 1 94 ? 13.539 -25.703 -0.301 1 92.38 94 GLN A C 1
ATOM 680 O O . GLN A 1 94 ? 13.117 -26.781 -0.717 1 92.38 94 GLN A O 1
ATOM 685 N N . TYR A 1 95 ? 12.867 -24.922 0.454 1 97 95 TYR A N 1
ATOM 686 C CA . TYR A 1 95 ? 11.578 -25.344 1.005 1 97 95 TYR A CA 1
ATOM 687 C C . TYR A 1 95 ? 10.445 -24.469 0.473 1 97 95 TYR A C 1
ATOM 689 O O . TYR A 1 95 ? 10.57 -23.25 0.427 1 97 95 TYR A O 1
ATOM 697 N N . ALA A 1 96 ? 9.414 -25.062 -0.01 1 98.12 96 ALA A N 1
ATOM 698 C CA . ALA A 1 96 ? 8.148 -24.422 -0.33 1 98.12 96 ALA A CA 1
ATOM 699 C C . ALA A 1 96 ? 7.02 -24.969 0.546 1 98.12 96 ALA A C 1
ATOM 701 O O . ALA A 1 96 ? 6.633 -26.125 0.423 1 98.12 96 ALA A O 1
ATOM 702 N N . PRO A 1 97 ? 6.434 -24.188 1.394 1 98.69 97 PRO A N 1
ATOM 703 C CA . PRO A 1 97 ? 5.422 -24.688 2.322 1 98.69 97 PRO A CA 1
ATOM 704 C C . PRO A 1 97 ? 4.047 -24.844 1.677 1 98.69 97 PRO A C 1
ATOM 706 O O . PRO A 1 97 ? 3.768 -24.203 0.659 1 98.69 97 PRO A O 1
ATOM 709 N N . SER A 1 98 ? 3.248 -25.734 2.18 1 98.75 98 SER A N 1
ATOM 710 C CA . SER A 1 98 ? 1.802 -25.75 1.99 1 98.75 98 SER A CA 1
ATOM 711 C C . SER A 1 98 ? 1.099 -24.922 3.066 1 98.75 98 SER A C 1
ATOM 713 O O . SER A 1 98 ? 1.287 -25.172 4.262 1 98.75 98 SER A O 1
ATOM 715 N N . THR A 1 99 ? 0.367 -23.906 2.709 1 98.69 99 THR A N 1
ATOM 716 C CA . THR A 1 99 ? -0.264 -23.031 3.688 1 98.69 99 THR A CA 1
ATOM 717 C C . THR A 1 99 ? -1.783 -23.062 3.539 1 98.69 99 THR A C 1
ATOM 719 O O . THR A 1 99 ? -2.303 -23.469 2.496 1 98.69 99 THR A O 1
ATOM 722 N N . PRO A 1 100 ? -2.508 -22.719 4.535 1 98.06 100 PRO A N 1
ATOM 723 C CA . PRO A 1 100 ? -3.971 -22.75 4.473 1 98.06 100 PRO A CA 1
ATOM 724 C C . PRO A 1 100 ? -4.543 -21.75 3.463 1 98.06 100 PRO A C 1
ATOM 726 O O . PRO A 1 100 ? -3.938 -20.719 3.211 1 98.06 100 PRO A O 1
ATOM 729 N N . GLY A 1 101 ? -5.688 -22.125 2.918 1 98.44 101 GLY A N 1
ATOM 730 C CA . GLY A 1 101 ? -6.445 -21.281 2.004 1 98.44 101 GLY A CA 1
ATOM 731 C C . GLY A 1 101 ? -7.684 -21.969 1.455 1 98.44 101 GLY A C 1
ATOM 732 O O . GLY A 1 101 ? -7.598 -23.047 0.87 1 98.44 101 GLY A O 1
ATOM 733 N N . ASP A 1 102 ? -8.82 -21.328 1.629 1 98.44 102 ASP A N 1
ATOM 734 C CA . ASP A 1 102 ? -10.086 -21.875 1.136 1 98.44 102 ASP A CA 1
ATOM 735 C C . ASP A 1 102 ? -10.594 -21.078 -0.065 1 98.44 102 ASP A C 1
ATOM 737 O O . ASP A 1 102 ? -11.141 -21.656 -1.008 1 98.44 102 ASP A O 1
ATOM 741 N N . ILE A 1 103 ? -10.477 -19.781 0.051 1 98.75 103 ILE A N 1
ATOM 742 C CA . ILE A 1 103 ? -10.922 -18.859 -0.986 1 98.75 103 ILE A CA 1
ATOM 743 C C . ILE A 1 103 ? -9.797 -17.875 -1.313 1 98.75 103 ILE A C 1
ATOM 745 O O . ILE A 1 103 ? -9.109 -17.391 -0.413 1 98.75 103 ILE A O 1
ATOM 749 N N . PHE A 1 104 ? -9.609 -17.656 -2.566 1 98.81 104 PHE A N 1
ATOM 750 C CA . PHE A 1 104 ? -8.578 -16.734 -3.02 1 98.81 104 PHE A CA 1
ATOM 751 C C . PHE A 1 104 ? -9.172 -15.664 -3.924 1 98.81 104 PHE A C 1
ATOM 753 O O . PHE A 1 104 ? -9.961 -15.969 -4.82 1 98.81 104 PHE A O 1
ATOM 760 N N . TYR A 1 105 ? -8.859 -14.398 -3.701 1 98.75 105 TYR A N 1
ATOM 761 C CA . TYR A 1 105 ? -9.234 -13.281 -4.566 1 98.75 105 TYR A CA 1
ATOM 762 C C . TYR A 1 105 ? -8 -12.641 -5.188 1 98.75 105 TYR A C 1
ATOM 764 O O . TYR A 1 105 ? -7.082 -12.219 -4.473 1 98.75 105 TYR A O 1
ATOM 772 N N . HIS A 1 106 ? -7.945 -12.625 -6.453 1 97.94 106 HIS A N 1
ATOM 773 C CA . HIS A 1 106 ? -7.023 -11.812 -7.238 1 97.94 106 HIS A CA 1
ATOM 774 C C . HIS A 1 106 ? -7.691 -10.523 -7.707 1 97.94 106 HIS A C 1
ATOM 776 O O . HIS A 1 106 ? -8.422 -10.523 -8.703 1 97.94 106 HIS A O 1
ATOM 782 N N . ILE A 1 107 ? -7.43 -9.414 -6.992 1 96.94 107 ILE A N 1
ATOM 783 C CA . ILE A 1 107 ? -8.07 -8.125 -7.234 1 96.94 107 ILE A CA 1
ATOM 784 C C . ILE A 1 107 ? -7.109 -7.199 -7.98 1 96.94 107 ILE A C 1
ATOM 786 O O . ILE A 1 107 ? -6.117 -6.738 -7.41 1 96.94 107 ILE A O 1
ATOM 790 N N . ARG A 1 108 ? -7.414 -6.918 -9.219 1 94.69 108 ARG A N 1
ATOM 791 C CA . ARG A 1 108 ? -6.547 -6.098 -10.062 1 94.69 108 ARG A CA 1
ATOM 792 C C . ARG A 1 108 ? -7.219 -4.773 -10.414 1 94.69 108 ARG A C 1
ATOM 794 O O . ARG A 1 108 ? -8.414 -4.734 -10.703 1 94.69 108 ARG A O 1
ATOM 801 N N . SER A 1 109 ? -6.469 -3.717 -10.312 1 92.75 109 SER A N 1
ATOM 802 C CA . SER A 1 109 ? -7.047 -2.406 -10.594 1 92.75 109 SER A CA 1
ATOM 803 C C . SER A 1 109 ? -5.988 -1.425 -11.078 1 92.75 109 SER A C 1
ATOM 805 O O . SER A 1 109 ? -4.805 -1.575 -10.773 1 92.75 109 SER A O 1
ATOM 807 N N . GLY A 1 110 ? -6.426 -0.5 -11.844 1 88.25 110 GLY A N 1
ATOM 808 C CA . GLY A 1 110 ? -5.566 0.619 -12.195 1 88.25 110 GLY A CA 1
ATOM 809 C C . GLY A 1 110 ? -5.426 1.639 -11.086 1 88.25 110 GLY A C 1
ATOM 810 O O . GLY A 1 110 ? -4.52 2.473 -11.109 1 88.25 110 GLY A O 1
ATOM 811 N N . ARG A 1 111 ? -6.281 1.548 -10.133 1 88.19 111 ARG A N 1
ATOM 812 C CA . ARG A 1 111 ? -6.312 2.506 -9.031 1 88.19 111 ARG A CA 1
ATOM 813 C C . ARG A 1 111 ? -6.363 1.793 -7.688 1 88.19 111 ARG A C 1
ATOM 815 O O . ARG A 1 111 ? -7.043 0.773 -7.543 1 88.19 111 ARG A O 1
ATOM 822 N N . ALA A 1 112 ? -5.688 2.396 -6.766 1 89.06 112 ALA A N 1
ATOM 823 C CA . ALA A 1 112 ? -5.617 1.791 -5.441 1 89.06 112 ALA A CA 1
ATOM 824 C C . ALA A 1 112 ? -6.961 1.887 -4.723 1 89.06 112 ALA A C 1
ATOM 826 O O . ALA A 1 112 ? -7.332 0.984 -3.969 1 89.06 112 ALA A O 1
ATOM 827 N N . ASP A 1 113 ? -7.742 3.008 -4.906 1 91.5 113 ASP A N 1
ATOM 828 C CA . ASP A 1 113 ? -8.984 3.207 -4.168 1 91.5 113 ASP A CA 1
ATOM 829 C C . ASP A 1 113 ? -10.039 2.174 -4.574 1 91.5 113 ASP A C 1
ATOM 831 O O . ASP A 1 113 ? -10.812 1.706 -3.736 1 91.5 113 ASP A O 1
ATOM 835 N N . LEU A 1 114 ? -10.031 1.795 -5.852 1 92.69 114 LEU A N 1
ATOM 836 C CA . LEU A 1 114 ? -11 0.805 -6.312 1 92.69 114 LEU A CA 1
ATOM 837 C C . LEU A 1 114 ? -10.734 -0.553 -5.672 1 92.69 114 LEU A C 1
ATOM 839 O O . LEU A 1 114 ? -11.664 -1.213 -5.199 1 92.69 114 LEU A O 1
ATOM 843 N N . ALA A 1 115 ? -9.484 -0.974 -5.699 1 93.69 115 ALA A N 1
ATOM 844 C CA . ALA A 1 115 ? -9.125 -2.24 -5.059 1 93.69 115 ALA A CA 1
ATOM 845 C C . ALA A 1 115 ? -9.461 -2.213 -3.57 1 93.69 115 ALA A C 1
ATOM 847 O O . ALA A 1 115 ? -9.992 -3.186 -3.027 1 93.69 115 ALA A O 1
ATOM 848 N N . PHE A 1 116 ? -9.164 -1.119 -2.943 1 94.81 116 PHE A N 1
ATOM 849 C CA . PHE A 1 116 ? -9.43 -0.956 -1.519 1 94.81 116 PHE A CA 1
ATOM 850 C C . PHE A 1 116 ? -10.922 -1.051 -1.229 1 94.81 116 PHE A C 1
ATOM 852 O O . PHE A 1 116 ? -11.336 -1.781 -0.329 1 94.81 116 PHE A O 1
ATOM 859 N N . GLU A 1 117 ? -11.68 -0.292 -1.974 1 94.69 117 GLU A N 1
ATOM 860 C CA . GLU A 1 117 ? -13.125 -0.261 -1.766 1 94.69 117 GLU A CA 1
ATOM 861 C C . GLU A 1 117 ? -13.742 -1.635 -2.002 1 94.69 117 GLU A C 1
ATOM 863 O O . GLU A 1 117 ? -14.609 -2.072 -1.237 1 94.69 117 GLU A O 1
ATOM 868 N N . PHE A 1 118 ? -13.344 -2.324 -3.039 1 96.62 118 PHE A N 1
ATOM 869 C CA . PHE A 1 118 ? -13.828 -3.674 -3.295 1 96.62 118 PHE A CA 1
ATOM 870 C C . PHE A 1 118 ? -13.516 -4.594 -2.119 1 96.62 118 PHE A C 1
ATOM 872 O O . PHE A 1 118 ? -14.398 -5.297 -1.624 1 96.62 118 PHE A O 1
ATOM 879 N N . GLU A 1 119 ? -12.242 -4.551 -1.705 1 97.56 119 GLU A N 1
ATOM 880 C CA . GLU A 1 119 ? -11.812 -5.383 -0.584 1 97.56 119 GLU A CA 1
ATOM 881 C C . GLU A 1 119 ? -12.656 -5.105 0.66 1 97.56 119 GLU A C 1
ATOM 883 O O . GLU A 1 119 ? -13.102 -6.039 1.335 1 97.56 119 GLU A O 1
ATOM 888 N N . ARG A 1 120 ? -12.836 -3.85 0.969 1 95.88 120 ARG A N 1
ATOM 889 C CA . ARG A 1 120 ? -13.602 -3.457 2.146 1 95.88 120 ARG A CA 1
ATOM 890 C C . ARG A 1 120 ? -15.023 -3.996 2.076 1 95.88 120 ARG A C 1
ATOM 892 O O . ARG A 1 120 ? -15.492 -4.648 3.01 1 95.88 120 ARG A O 1
ATOM 899 N N . GLN A 1 121 ? -15.75 -3.783 0.97 1 95.69 121 GLN A N 1
ATOM 900 C CA . GLN A 1 121 ? -17.125 -4.238 0.811 1 95.69 121 GLN A CA 1
ATOM 901 C C . GLN A 1 121 ? -17.203 -5.762 0.805 1 95.69 121 GLN A C 1
ATOM 903 O O . GLN A 1 121 ? -18.141 -6.34 1.361 1 95.69 121 GLN A O 1
ATOM 908 N N . LEU A 1 122 ? -16.234 -6.371 0.17 1 97.62 122 LEU A N 1
ATOM 909 C CA . LEU A 1 122 ? -16.188 -7.824 0.117 1 97.62 122 LEU A CA 1
ATOM 910 C C . LEU A 1 122 ? -16.141 -8.422 1.521 1 97.62 122 LEU A C 1
ATOM 912 O O . LEU A 1 122 ? -16.969 -9.273 1.864 1 97.62 122 LEU A O 1
ATOM 916 N N . LEU A 1 123 ? -15.227 -7.973 2.295 1 97.12 123 LEU A N 1
ATOM 917 C CA . LEU A 1 123 ? -15.039 -8.523 3.631 1 97.12 123 LEU A CA 1
ATOM 918 C C . LEU A 1 123 ? -16.234 -8.219 4.52 1 97.12 123 LEU A C 1
ATOM 920 O O . LEU A 1 123 ? -16.609 -9.023 5.375 1 97.12 123 LEU A O 1
ATOM 924 N N . ASP A 1 124 ? -16.828 -7.023 4.297 1 94.38 124 ASP A N 1
ATOM 925 C CA . ASP A 1 124 ? -18.062 -6.711 5.012 1 94.38 124 ASP A CA 1
ATOM 926 C C . ASP A 1 124 ? -19.141 -7.738 4.703 1 94.38 124 ASP A C 1
ATOM 928 O O . ASP A 1 124 ? -19.859 -8.18 5.602 1 94.38 124 ASP A O 1
ATOM 932 N N . GLN A 1 125 ? -19.266 -8.148 3.459 1 95.25 125 GLN A N 1
ATOM 933 C CA . GLN A 1 125 ? -20.297 -9.086 3.035 1 95.25 125 GLN A CA 1
ATOM 934 C C . GLN A 1 125 ? -20.047 -10.477 3.594 1 95.25 125 GLN A C 1
ATOM 936 O O . GLN A 1 125 ? -20.984 -11.219 3.893 1 95.25 125 GLN A O 1
ATOM 941 N N . PHE A 1 126 ? -18.812 -10.875 3.699 1 95.62 126 PHE A N 1
ATOM 942 C CA . PHE A 1 126 ? -18.516 -12.18 4.27 1 95.62 126 PHE A CA 1
ATOM 943 C C . PHE A 1 126 ? -18.969 -12.258 5.723 1 95.62 126 PHE A C 1
ATOM 945 O O . PHE A 1 126 ? -19.219 -13.344 6.246 1 95.62 126 PHE A O 1
ATOM 952 N N . ASN A 1 127 ? -19.078 -11.055 6.438 1 89.56 127 ASN A N 1
ATOM 953 C CA . ASN A 1 127 ? -19.719 -10.914 7.738 1 89.56 127 ASN A CA 1
ATOM 954 C C . ASN A 1 127 ? -19.234 -11.969 8.727 1 89.56 127 ASN A C 1
ATOM 956 O O . ASN A 1 127 ? -20.031 -12.688 9.328 1 89.56 127 ASN A O 1
ATOM 960 N N . GLY A 1 128 ? -17.984 -12.164 8.773 1 91.38 128 GLY A N 1
ATOM 961 C CA . GLY A 1 128 ? -17.375 -13.031 9.773 1 91.38 128 GLY A CA 1
ATOM 962 C C . GLY A 1 128 ? -17.344 -14.492 9.359 1 91.38 128 GLY A C 1
ATOM 963 O O . GLY A 1 128 ? -16.812 -15.336 10.086 1 91.38 128 GLY A O 1
ATOM 964 N N . SER A 1 129 ? -17.828 -14.836 8.203 1 94.62 129 SER A N 1
ATOM 965 C CA . SER A 1 129 ? -17.844 -16.219 7.734 1 94.62 129 SER A CA 1
ATOM 966 C C . SER A 1 129 ? -16.469 -16.672 7.281 1 94.62 129 SER A C 1
ATOM 968 O O . SER A 1 129 ? -16.234 -17.859 7.074 1 94.62 129 SER A O 1
ATOM 970 N N . VAL A 1 130 ? -15.531 -15.688 7.145 1 96.75 130 VAL A N 1
ATOM 971 C CA . VAL A 1 130 ? -14.164 -16.016 6.75 1 96.75 130 VAL A CA 1
ATOM 972 C C . VAL A 1 130 ? -13.172 -15.258 7.641 1 96.75 130 VAL A C 1
ATOM 974 O O . VAL A 1 130 ? -13.547 -14.297 8.312 1 96.75 130 VAL A O 1
ATOM 977 N N . LYS A 1 131 ? -12.016 -15.766 7.688 1 97.06 131 LYS A N 1
ATOM 978 C CA . LYS A 1 131 ? -10.852 -15.094 8.25 1 97.06 131 LYS A CA 1
ATOM 979 C C . LYS A 1 131 ? -9.789 -14.844 7.184 1 97.06 131 LYS A C 1
ATOM 981 O O . LYS A 1 131 ? -9.555 -15.703 6.324 1 97.06 131 LYS A O 1
ATOM 986 N N . VAL A 1 132 ? -9.125 -13.688 7.289 1 97.94 132 VAL A N 1
ATOM 987 C CA . VAL A 1 132 ? -8.031 -13.391 6.371 1 97.94 132 VAL A CA 1
ATOM 988 C C . VAL A 1 132 ? -6.785 -14.18 6.777 1 97.94 132 VAL A C 1
ATOM 990 O O . VAL A 1 132 ? -6.277 -14.016 7.891 1 97.94 132 VAL A O 1
ATOM 993 N N . GLN A 1 133 ? -6.336 -15.031 5.941 1 98.25 133 GLN A N 1
ATOM 994 C CA . GLN A 1 133 ? -5.117 -15.805 6.164 1 98.25 133 GLN A CA 1
ATOM 995 C C . GLN A 1 133 ? -3.881 -15.016 5.73 1 98.25 133 GLN A C 1
ATOM 997 O O . GLN A 1 133 ? -2.828 -15.109 6.363 1 98.25 133 GLN A O 1
ATOM 1002 N N . ASP A 1 134 ? -4.004 -14.336 4.68 1 98.06 134 ASP A N 1
ATOM 1003 C CA . ASP A 1 134 ? -2.914 -13.539 4.125 1 98.06 134 ASP A CA 1
ATOM 1004 C C . ASP A 1 134 ? -3.447 -12.453 3.188 1 98.06 134 ASP A C 1
ATOM 1006 O O . ASP A 1 134 ? -4.504 -12.625 2.576 1 98.06 134 ASP A O 1
ATOM 1010 N N . LYS A 1 135 ? -2.799 -11.352 3.16 1 98.12 135 LYS A N 1
ATOM 1011 C CA . LYS A 1 135 ? -3.082 -10.25 2.242 1 98.12 135 LYS A CA 1
ATOM 1012 C C . LYS A 1 135 ? -1.793 -9.609 1.737 1 98.12 135 LYS A C 1
ATOM 1014 O O . LYS A 1 135 ? -0.919 -9.25 2.529 1 98.12 135 LYS A O 1
ATOM 1019 N N . VAL A 1 136 ? -1.612 -9.523 0.441 1 97.56 136 VAL A N 1
ATOM 1020 C CA . VAL A 1 136 ? -0.479 -8.859 -0.19 1 97.56 136 VAL A CA 1
ATOM 1021 C C . VAL A 1 136 ? -0.982 -7.805 -1.174 1 97.56 136 VAL A C 1
ATOM 1023 O O . VAL A 1 136 ? -1.892 -8.07 -1.964 1 97.56 136 VAL A O 1
ATOM 1026 N N . SER A 1 137 ? -0.51 -6.621 -1.054 1 95.88 137 SER A N 1
ATOM 1027 C CA . SER A 1 137 ? -0.727 -5.586 -2.059 1 95.88 137 SER A CA 1
ATOM 1028 C C . SER A 1 137 ? 0.506 -5.398 -2.936 1 95.88 137 SER A C 1
ATOM 1030 O O . SER A 1 137 ? 1.58 -5.051 -2.441 1 95.88 137 SER A O 1
ATOM 1032 N N . GLY A 1 138 ? 0.331 -5.621 -4.207 1 95.06 138 GLY A N 1
ATOM 1033 C CA . GLY A 1 138 ? 1.427 -5.488 -5.152 1 95.06 138 GLY A CA 1
ATOM 1034 C C . GLY A 1 138 ? 1.221 -4.363 -6.148 1 95.06 138 GLY A C 1
ATOM 1035 O O . GLY A 1 138 ? 0.135 -3.787 -6.223 1 95.06 138 GLY A O 1
ATOM 1036 N N . PHE A 1 139 ? 2.289 -4.031 -6.844 1 93.56 139 PHE A N 1
ATOM 1037 C CA . PHE A 1 139 ? 2.268 -2.98 -7.855 1 93.56 139 PHE A CA 1
ATOM 1038 C C . PHE A 1 139 ? 3.186 -3.328 -9.016 1 93.56 139 PHE A C 1
ATOM 1040 O O . PHE A 1 139 ? 4.102 -4.141 -8.875 1 93.56 139 PHE A O 1
ATOM 1047 N N . ARG A 1 140 ? 2.891 -2.75 -10.086 1 91.88 140 ARG A N 1
ATOM 1048 C CA . ARG A 1 140 ? 3.803 -2.883 -11.219 1 91.88 140 ARG A CA 1
ATOM 1049 C C . ARG A 1 140 ? 5.051 -2.029 -11.023 1 91.88 140 ARG A C 1
ATOM 1051 O O . ARG A 1 140 ? 4.957 -0.865 -10.625 1 91.88 140 ARG A O 1
ATOM 1058 N N . TYR A 1 141 ? 6.156 -2.625 -11.258 1 92.19 141 TYR A N 1
ATOM 1059 C CA . TYR A 1 141 ? 7.453 -1.987 -11.047 1 92.19 141 TYR A CA 1
ATOM 1060 C C . TYR A 1 141 ? 8.133 -1.666 -12.367 1 92.19 141 TYR A C 1
ATOM 1062 O O . TYR A 1 141 ? 8.539 -2.572 -13.102 1 92.19 141 TYR A O 1
ATOM 1070 N N . PHE A 1 142 ? 8.094 -0.338 -12.82 1 89.75 142 PHE A N 1
ATOM 1071 C CA . PHE A 1 142 ? 8.688 0.187 -14.047 1 89.75 142 PHE A CA 1
ATOM 1072 C C . PHE A 1 142 ? 8.188 -0.589 -15.258 1 89.75 142 PHE A C 1
ATOM 1074 O O . PHE A 1 142 ? 6.984 -0.668 -15.5 1 89.75 142 PHE A O 1
ATOM 1081 N N . ASP A 1 143 ? 9.039 -1.036 -16.125 1 88.88 143 ASP A N 1
ATOM 1082 C CA . ASP A 1 143 ? 8.609 -1.766 -17.312 1 88.88 143 ASP A CA 1
ATOM 1083 C C . ASP A 1 143 ? 8.383 -3.242 -17 1 88.88 143 ASP A C 1
ATOM 1085 O O . ASP A 1 143 ? 8.906 -4.117 -17.688 1 88.88 143 ASP A O 1
ATOM 1089 N N . ALA A 1 144 ? 7.648 -3.494 -15.922 1 90.25 144 ALA A N 1
ATOM 1090 C CA . ALA A 1 144 ? 7.227 -4.82 -15.477 1 90.25 144 ALA A CA 1
ATOM 1091 C C . ALA A 1 144 ? 8.414 -5.645 -14.992 1 90.25 144 ALA A C 1
ATOM 1093 O O . ALA A 1 144 ? 8.594 -6.793 -15.406 1 90.25 144 ALA A O 1
ATOM 1094 N N . ARG A 1 145 ? 9.18 -5.035 -14.109 1 93.94 145 ARG A N 1
ATOM 1095 C CA . ARG A 1 145 ? 10.359 -5.723 -13.594 1 93.94 145 ARG A CA 1
ATOM 1096 C C . ARG A 1 145 ? 10.109 -6.273 -12.195 1 93.94 145 ARG A C 1
ATOM 1098 O O . ARG A 1 145 ? 9.258 -5.766 -11.469 1 93.94 145 ARG A O 1
ATOM 1105 N N . THR A 1 146 ? 10.836 -7.355 -11.867 1 95.25 146 THR A N 1
ATOM 1106 C CA . THR A 1 146 ? 10.977 -7.773 -10.477 1 95.25 146 THR A CA 1
ATOM 1107 C C . THR A 1 146 ? 11.828 -6.781 -9.695 1 95.25 146 THR A C 1
ATOM 1109 O O . THR A 1 146 ? 12.492 -5.926 -10.281 1 95.25 146 THR A O 1
ATOM 1112 N N . LEU A 1 147 ? 11.781 -6.898 -8.367 1 95.88 147 LEU A N 1
ATOM 1113 C CA . LEU A 1 147 ? 12.633 -6.039 -7.559 1 95.88 147 LEU A CA 1
ATOM 1114 C C . LEU A 1 147 ? 14.109 -6.363 -7.789 1 95.88 147 LEU A C 1
ATOM 1116 O O . LEU A 1 147 ? 14.984 -5.551 -7.477 1 95.88 147 LEU A O 1
ATOM 1120 N N . GLN A 1 148 ? 14.375 -7.516 -8.344 1 96.31 148 GLN A N 1
ATOM 1121 C CA . GLN A 1 148 ? 15.742 -7.918 -8.68 1 96.31 148 GLN A CA 1
ATOM 1122 C C . GLN A 1 148 ? 16.203 -7.262 -9.977 1 96.31 148 GLN A C 1
ATOM 1124 O O . GLN A 1 148 ? 17.375 -7.375 -10.352 1 96.31 148 GLN A O 1
ATOM 1129 N N . GLY A 1 149 ? 15.25 -6.656 -10.727 1 95.75 149 GLY A N 1
ATOM 1130 C CA . GLY A 1 149 ? 15.633 -5.812 -11.844 1 95.75 149 GLY A CA 1
ATOM 1131 C C . GLY A 1 149 ? 15.43 -6.477 -13.188 1 95.75 149 GLY A C 1
ATOM 1132 O O . GLY A 1 149 ? 15.898 -5.973 -14.211 1 95.75 149 GLY A O 1
ATOM 1133 N N . PHE A 1 150 ? 14.734 -7.57 -13.227 1 96.19 150 PHE A N 1
ATOM 1134 C CA . PHE A 1 150 ? 14.547 -8.281 -14.492 1 96.19 150 PHE A CA 1
ATOM 1135 C C . PHE A 1 150 ? 13.094 -8.188 -14.953 1 96.19 150 PHE A C 1
ATOM 1137 O O . PHE A 1 150 ? 12.18 -8.172 -14.125 1 96.19 150 PHE A O 1
ATOM 1144 N N . VAL A 1 151 ? 12.938 -8.125 -16.25 1 92.5 151 VAL A N 1
ATOM 1145 C CA . VAL A 1 151 ? 11.594 -8.086 -16.812 1 92.5 151 VAL A CA 1
ATOM 1146 C C . VAL A 1 151 ? 10.875 -9.406 -16.531 1 92.5 151 VAL A C 1
ATOM 1148 O O . VAL A 1 151 ? 11.469 -10.484 -16.672 1 92.5 151 VAL A O 1
ATOM 1151 N N . ASP A 1 152 ? 9.719 -9.266 -16.109 1 87.94 152 ASP A N 1
ATOM 1152 C CA . ASP A 1 152 ? 8.906 -10.43 -15.773 1 87.94 152 ASP A CA 1
ATOM 1153 C C . ASP A 1 152 ? 7.793 -10.633 -16.797 1 87.94 152 ASP A C 1
ATOM 1155 O O . ASP A 1 152 ? 7.336 -9.672 -17.422 1 87.94 152 ASP A O 1
ATOM 1159 N N . GLY A 1 153 ? 7.402 -11.867 -17.047 1 82.62 153 GLY A N 1
ATOM 1160 C CA . GLY A 1 153 ? 6.289 -12.195 -17.922 1 82.62 153 GLY A CA 1
ATOM 1161 C C . GLY A 1 153 ? 6.668 -12.219 -19.391 1 82.62 153 GLY A C 1
ATOM 1162 O O . GLY A 1 153 ? 5.797 -12.234 -20.266 1 82.62 153 GLY A O 1
ATOM 1163 N N . THR A 1 154 ? 7.891 -12.242 -19.703 1 83.69 154 THR A N 1
ATOM 1164 C CA . THR A 1 154 ? 8.383 -12.219 -21.078 1 83.69 154 THR A CA 1
ATOM 1165 C C . THR A 1 154 ? 7.867 -13.43 -21.859 1 83.69 154 THR A C 1
ATOM 1167 O O . THR A 1 154 ? 7.527 -13.312 -23.031 1 83.69 154 THR A O 1
ATOM 1170 N N . ALA A 1 155 ? 7.703 -14.555 -21.203 1 85.56 155 ALA A N 1
ATOM 1171 C CA . ALA A 1 155 ? 7.367 -15.805 -21.891 1 85.56 155 ALA A CA 1
ATOM 1172 C C . ALA A 1 155 ? 5.867 -16.078 -21.812 1 85.56 155 ALA A C 1
ATOM 1174 O O . ALA A 1 155 ? 5.418 -17.188 -22.156 1 85.56 155 ALA A O 1
ATOM 1175 N N . ASN A 1 156 ? 5.105 -15.125 -21.344 1 91.38 156 ASN A N 1
ATOM 1176 C CA . ASN A 1 156 ? 3.658 -15.312 -21.312 1 91.38 156 ASN A CA 1
ATOM 1177 C C . ASN A 1 156 ? 3.092 -15.508 -22.719 1 91.38 156 ASN A C 1
ATOM 1179 O O . ASN A 1 156 ? 3.502 -14.82 -23.656 1 91.38 156 ASN A O 1
ATOM 1183 N N . PRO A 1 157 ? 2.172 -16.484 -22.797 1 90.94 157 PRO A N 1
ATOM 1184 C CA . PRO A 1 157 ? 1.488 -16.609 -24.094 1 90.94 157 PRO A CA 1
ATOM 1185 C C . PRO A 1 157 ? 0.692 -15.352 -24.453 1 90.94 157 PRO A C 1
ATOM 1187 O O . PRO A 1 157 ? 0.323 -14.578 -23.578 1 90.94 157 PRO A O 1
ATOM 1190 N N . VAL A 1 158 ? 0.466 -15.211 -25.781 1 86.19 158 VAL A N 1
ATOM 1191 C CA . VAL A 1 158 ? -0.239 -14.023 -26.266 1 86.19 158 VAL A CA 1
ATOM 1192 C C . VAL A 1 158 ? -1.383 -14.43 -27.188 1 86.19 158 VAL A C 1
ATOM 1194 O O . VAL A 1 158 ? -1.38 -15.539 -27.734 1 86.19 158 VAL A O 1
ATOM 1197 N N . GLY A 1 159 ? -2.402 -13.602 -27.203 1 83.38 159 GLY A N 1
ATOM 1198 C CA . GLY A 1 159 ? -3.498 -13.797 -28.141 1 83.38 159 GLY A CA 1
ATOM 1199 C C . GLY A 1 159 ? -4.195 -15.133 -27.969 1 83.38 159 GLY A C 1
ATOM 1200 O O . GLY A 1 159 ? -4.594 -15.5 -26.859 1 83.38 159 GLY A O 1
ATOM 1201 N N . GLY A 1 160 ? -4.238 -15.867 -28.969 1 85.44 160 GLY A N 1
ATOM 1202 C CA . GLY A 1 160 ? -4.961 -17.125 -29.016 1 85.44 160 GLY A CA 1
ATOM 1203 C C . GLY A 1 160 ? -4.305 -18.234 -28.203 1 85.44 160 GLY A C 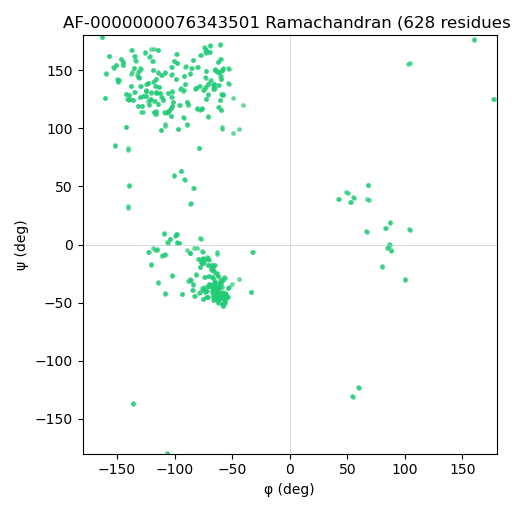1
ATOM 1204 O O . GLY A 1 160 ? -4.922 -19.266 -27.953 1 85.44 160 GLY A O 1
ATOM 1205 N N . ASP A 1 161 ? -3.094 -18.031 -27.75 1 89.44 161 ASP A N 1
ATOM 1206 C CA . ASP A 1 161 ? -2.359 -19.047 -27.016 1 89.44 161 ASP A CA 1
ATOM 1207 C C . ASP A 1 161 ? -2.678 -19 -25.531 1 89.44 161 ASP A C 1
ATOM 1209 O O . ASP A 1 161 ? -2.32 -19.906 -24.781 1 89.44 161 ASP A O 1
ATOM 1213 N N . ILE A 1 162 ? -3.41 -18.016 -25.141 1 90.44 162 ILE A N 1
ATOM 1214 C CA . ILE A 1 162 ? -3.715 -17.828 -23.734 1 90.44 162 ILE A CA 1
ATOM 1215 C C . ILE A 1 162 ? -4.707 -18.891 -23.266 1 90.44 162 ILE A C 1
ATOM 1217 O O . ILE A 1 162 ? -4.484 -19.562 -22.266 1 90.44 162 ILE A O 1
ATOM 1221 N N . ASP A 1 163 ? -5.707 -19.125 -24.031 1 90.56 163 ASP A N 1
ATOM 1222 C CA . ASP A 1 163 ? -6.777 -20.031 -23.609 1 90.56 163 ASP A CA 1
ATOM 1223 C C . ASP A 1 163 ? -6.273 -21.469 -23.5 1 90.56 163 ASP A C 1
ATOM 1225 O O . ASP A 1 163 ? -6.477 -22.125 -22.469 1 90.56 163 ASP A O 1
ATOM 1229 N N . PRO A 1 164 ? -5.52 -21.922 -24.484 1 91.38 164 PRO A N 1
ATOM 1230 C CA . PRO A 1 164 ? -5.004 -23.281 -24.344 1 91.38 164 PRO A CA 1
ATOM 1231 C C . PRO A 1 164 ? -4.086 -23.453 -23.141 1 91.38 164 PRO A C 1
ATOM 1233 O O . PRO A 1 164 ? -4.004 -24.547 -22.578 1 91.38 164 PRO A O 1
ATOM 1236 N N . ALA A 1 165 ? -3.463 -22.422 -22.75 1 94.12 165 ALA A N 1
ATOM 1237 C CA . ALA A 1 165 ? -2.512 -22.484 -21.641 1 94.12 165 ALA A CA 1
ATOM 1238 C C . ALA A 1 165 ? -3.23 -22.438 -20.297 1 94.12 165 ALA A C 1
ATOM 1240 O O . ALA A 1 165 ? -2.707 -22.906 -19.297 1 94.12 165 ALA A O 1
ATOM 1241 N N . THR A 1 166 ? -4.422 -21.828 -20.281 1 96 166 THR A N 1
ATOM 1242 C CA . THR A 1 166 ? -4.984 -21.5 -18.969 1 96 166 THR A CA 1
ATOM 1243 C C . THR A 1 166 ? -6.332 -22.188 -18.781 1 96 166 THR A C 1
ATOM 1245 O O . THR A 1 166 ? -6.801 -22.344 -17.641 1 96 166 THR A O 1
ATOM 1248 N N . ARG A 1 167 ? -6.949 -22.641 -19.797 1 95.06 167 ARG A N 1
ATOM 1249 C CA . ARG A 1 167 ? -8.305 -23.172 -19.688 1 95.06 167 ARG A CA 1
ATOM 1250 C C . ARG A 1 167 ? -8.312 -24.703 -19.688 1 95.06 167 ARG A C 1
ATOM 1252 O O . ARG A 1 167 ? -7.707 -25.312 -20.562 1 95.06 167 ARG A O 1
ATOM 1259 N N . VAL A 1 168 ? -9.031 -25.203 -18.75 1 95.44 168 VAL A N 1
ATOM 1260 C CA . VAL A 1 168 ? -9.172 -26.656 -18.672 1 95.44 168 VAL A CA 1
ATOM 1261 C C . VAL A 1 168 ? -9.922 -27.172 -19.891 1 95.44 168 VAL A C 1
ATOM 1263 O O . VAL A 1 168 ? -10.93 -26.594 -20.297 1 95.44 168 VAL A O 1
ATOM 1266 N N . ASN A 1 169 ? -9.391 -28.234 -20.438 1 89.81 169 ASN A N 1
ATOM 1267 C CA . ASN A 1 169 ? -10.086 -28.922 -21.516 1 89.81 169 ASN A CA 1
ATOM 1268 C C . ASN A 1 169 ? -11.32 -29.656 -21.016 1 89.81 169 ASN A C 1
ATOM 1270 O O . ASN A 1 169 ? -11.211 -30.688 -20.359 1 89.81 169 ASN A O 1
ATOM 1274 N N . GLY A 1 170 ? -12.477 -29.203 -21.375 1 91.12 170 GLY A N 1
ATOM 1275 C CA . GLY A 1 170 ? -13.734 -29.75 -20.875 1 91.12 170 GLY A CA 1
ATOM 1276 C C . GLY A 1 170 ? -14.008 -31.156 -21.359 1 91.12 170 GLY A C 1
ATOM 1277 O O . GLY A 1 170 ? -14.789 -31.891 -20.75 1 91.12 170 GLY A O 1
ATOM 1278 N N . THR A 1 171 ? -13.367 -31.531 -22.422 1 91.06 171 THR A N 1
ATOM 1279 C CA . THR A 1 171 ? -13.523 -32.906 -22.906 1 91.06 171 THR A CA 1
ATOM 1280 C C . THR A 1 171 ? -12.758 -33.875 -22.031 1 91.06 171 THR A C 1
ATOM 1282 O O . THR A 1 171 ? -13.258 -34.969 -21.719 1 91.06 171 THR A O 1
ATOM 1285 N N . LEU A 1 172 ? -11.641 -33.469 -21.578 1 88.69 172 LEU A N 1
ATOM 1286 C CA . LEU A 1 172 ? -10.797 -34.344 -20.75 1 88.69 172 LEU A CA 1
ATOM 1287 C C . LEU A 1 172 ? -11.203 -34.25 -19.281 1 88.69 172 LEU A C 1
ATOM 1289 O O . LEU A 1 172 ? -11.07 -35.219 -18.547 1 88.69 172 LEU A O 1
ATOM 1293 N N . ASP A 1 173 ? -11.688 -33.188 -18.859 1 93.25 173 ASP A N 1
ATOM 1294 C CA . ASP A 1 173 ? -12.148 -32.938 -17.5 1 93.25 173 ASP A CA 1
ATOM 1295 C C . ASP A 1 173 ? -13.438 -32.094 -17.5 1 93.25 173 ASP A C 1
ATOM 1297 O O . ASP A 1 173 ? -13.406 -30.891 -17.266 1 93.25 173 ASP A O 1
ATOM 1301 N N . PRO A 1 174 ? -14.516 -32.781 -17.672 1 94.06 174 PRO A N 1
ATOM 1302 C CA . PRO A 1 174 ? -15.797 -32.062 -17.766 1 94.06 174 PRO A CA 1
ATOM 1303 C C . PRO A 1 174 ? -16.109 -31.25 -16.5 1 94.06 174 PRO A C 1
ATOM 1305 O O . PRO A 1 174 ? -16.75 -30.203 -16.594 1 94.06 174 PRO A O 1
ATOM 1308 N N . ASN A 1 175 ? -15.648 -31.703 -15.352 1 95.12 175 ASN A N 1
ATOM 1309 C CA . ASN A 1 175 ? -15.938 -31.016 -14.094 1 95.12 175 ASN A CA 1
ATOM 1310 C C . ASN A 1 175 ? -15.188 -29.688 -13.992 1 95.12 175 ASN A C 1
ATOM 1312 O O . ASN A 1 175 ? -15.539 -28.844 -13.18 1 95.12 175 ASN A O 1
ATOM 1316 N N . GLY A 1 176 ? -14.195 -29.531 -14.789 1 95 176 GLY A N 1
ATOM 1317 C CA . GLY A 1 176 ? -13.391 -28.312 -14.75 1 95 176 GLY A CA 1
ATOM 1318 C C . GLY A 1 176 ? -13.609 -27.422 -15.961 1 95 176 GLY A C 1
ATOM 1319 O O . GLY A 1 176 ? -12.883 -26.438 -16.156 1 95 176 GLY A O 1
ATOM 1320 N N . ALA A 1 177 ? -14.602 -27.734 -16.797 1 93.44 177 ALA A N 1
ATOM 1321 C CA . ALA A 1 177 ? -14.812 -27.016 -18.062 1 93.44 177 ALA A CA 1
ATOM 1322 C C . ALA A 1 177 ? -15.008 -25.516 -17.812 1 93.44 177 ALA A C 1
ATOM 1324 O O . ALA A 1 177 ? -15.789 -25.125 -16.938 1 93.44 177 ALA A O 1
ATOM 1325 N N . GLY A 1 178 ? -14.203 -24.75 -18.578 1 91.25 178 GLY A N 1
ATOM 1326 C CA . GLY A 1 178 ? -14.336 -23.312 -18.5 1 91.25 178 GLY A CA 1
ATOM 1327 C C . GLY A 1 178 ? -13.539 -22.703 -17.359 1 91.25 178 GLY A C 1
ATOM 1328 O O . GLY A 1 178 ? -13.508 -21.469 -17.203 1 91.25 178 GLY A O 1
ATOM 1329 N N . GLY A 1 179 ? -12.875 -23.5 -16.547 1 96.56 179 GLY A N 1
ATOM 1330 C CA . GLY A 1 179 ? -12.086 -23.016 -15.43 1 96.56 179 GLY A CA 1
ATOM 1331 C C . GLY A 1 179 ? -10.594 -23.094 -15.664 1 96.56 179 GLY A C 1
ATOM 1332 O O . GLY A 1 179 ? -10.148 -23.375 -16.781 1 96.56 179 GLY A O 1
ATOM 1333 N N . SER A 1 180 ? -9.844 -22.656 -14.648 1 97.69 180 SER A N 1
ATOM 1334 C CA . SER A 1 180 ? -8.391 -22.688 -14.656 1 97.69 180 SER A CA 1
ATOM 1335 C C . SER A 1 180 ? -7.836 -23.156 -13.312 1 97.69 180 SER A C 1
ATOM 1337 O O . SER A 1 180 ? -8.477 -22.969 -12.273 1 97.69 180 SER A O 1
ATOM 1339 N N . TYR A 1 181 ? -6.73 -23.812 -13.383 1 98 181 TYR A N 1
ATOM 1340 C CA . TYR A 1 181 ? -5.965 -24.031 -12.156 1 98 181 TYR A CA 1
ATOM 1341 C C . TYR A 1 181 ? -5.051 -22.859 -11.867 1 98 181 TYR A C 1
ATOM 1343 O O . TYR A 1 181 ? -4.664 -22.125 -12.773 1 98 181 TYR A O 1
ATOM 1351 N N . LEU A 1 182 ? -4.789 -22.672 -10.617 1 98.5 182 LEU A N 1
ATOM 1352 C CA . LEU A 1 182 ? -4.027 -21.516 -10.188 1 98.5 182 LEU A CA 1
ATOM 1353 C C . LEU A 1 182 ? -3.035 -21.891 -9.086 1 98.5 182 LEU A C 1
ATOM 1355 O O . LEU A 1 182 ? -3.391 -22.594 -8.133 1 98.5 182 LEU A O 1
ATOM 1359 N N . LEU A 1 183 ? -1.817 -21.531 -9.266 1 98.75 183 LEU A N 1
ATOM 1360 C CA . LEU A 1 183 ? -0.782 -21.609 -8.242 1 98.75 183 LEU A CA 1
ATOM 1361 C C . LEU A 1 183 ? -0.455 -20.219 -7.691 1 98.75 183 LEU A C 1
ATOM 1363 O O . LEU A 1 183 ? -0.268 -19.266 -8.461 1 98.75 183 LEU A O 1
ATOM 1367 N N . THR A 1 184 ? -0.441 -20.062 -6.387 1 98.81 184 THR A N 1
ATOM 1368 C CA . THR A 1 184 ? 0.057 -18.844 -5.77 1 98.81 184 THR A CA 1
ATOM 1369 C C . THR A 1 184 ? 1.161 -19.156 -4.762 1 98.81 184 THR A C 1
ATOM 1371 O O . THR A 1 184 ? 1.082 -20.141 -4.031 1 98.81 184 THR A O 1
ATOM 1374 N N . GLN A 1 185 ? 2.178 -18.359 -4.781 1 98.81 185 GLN A N 1
ATOM 1375 C CA . GLN A 1 185 ? 3.266 -18.375 -3.811 1 98.81 185 GLN A CA 1
ATOM 1376 C C . GLN A 1 185 ? 3.744 -16.969 -3.49 1 98.81 185 GLN A C 1
ATOM 1378 O O . GLN A 1 185 ? 3.938 -16.156 -4.395 1 98.81 185 GLN A O 1
ATOM 1383 N N . LYS A 1 186 ? 3.818 -16.688 -2.229 1 98.69 186 LYS A N 1
ATOM 1384 C CA . LYS A 1 186 ? 4.469 -15.469 -1.753 1 98.69 186 LYS A CA 1
ATOM 1385 C C . LYS A 1 186 ? 5.957 -15.695 -1.514 1 98.69 186 LYS A C 1
ATOM 1387 O O . LYS A 1 186 ? 6.34 -16.609 -0.777 1 98.69 186 LYS A O 1
ATOM 1392 N N . TYR A 1 187 ? 6.828 -14.93 -2.148 1 98.62 187 TYR A N 1
ATOM 1393 C CA . TYR A 1 187 ? 8.273 -15.039 -1.96 1 98.62 187 TYR A CA 1
ATOM 1394 C C . TYR A 1 187 ? 8.828 -13.797 -1.285 1 98.62 187 TYR A C 1
ATOM 1396 O O . TYR A 1 187 ? 8.531 -12.672 -1.694 1 98.62 187 TYR A O 1
ATOM 1404 N N . SER A 1 188 ? 9.602 -13.922 -0.257 1 98.31 188 SER A N 1
ATOM 1405 C CA . SER A 1 188 ? 10.453 -12.836 0.232 1 98.31 188 SER A CA 1
ATOM 1406 C C . SER A 1 188 ? 11.797 -12.82 -0.494 1 98.31 188 SER A C 1
ATOM 1408 O O . SER A 1 188 ? 12.32 -13.867 -0.869 1 98.31 188 SER A O 1
ATOM 1410 N N . VAL A 1 189 ? 12.367 -11.672 -0.689 1 98.06 189 VAL A N 1
ATOM 1411 C CA . VAL A 1 189 ? 13.617 -11.516 -1.427 1 98.06 189 VAL A CA 1
ATOM 1412 C C . VAL A 1 189 ? 14.672 -10.859 -0.531 1 98.06 189 VAL A C 1
ATOM 1414 O O . VAL A 1 189 ? 14.406 -9.836 0.095 1 98.06 189 VAL A O 1
ATOM 1417 N N . ASP A 1 190 ? 15.781 -11.469 -0.381 1 97.75 190 ASP A N 1
ATOM 1418 C CA . ASP A 1 190 ? 16.953 -10.828 0.215 1 97.75 190 ASP A CA 1
ATOM 1419 C C . ASP A 1 190 ? 17.656 -9.93 -0.796 1 97.75 190 ASP A C 1
ATOM 1421 O O . ASP A 1 190 ? 18.656 -10.328 -1.401 1 97.75 190 ASP A O 1
ATOM 1425 N N . LEU A 1 191 ? 17.156 -8.773 -0.916 1 96.25 191 LEU A N 1
ATOM 1426 C CA . LEU A 1 191 ? 17.625 -7.863 -1.953 1 96.25 191 LEU A CA 1
ATOM 1427 C C . LEU A 1 191 ? 19.078 -7.445 -1.697 1 96.25 191 LEU A C 1
ATOM 1429 O O . LEU A 1 191 ? 19.844 -7.246 -2.641 1 96.25 191 LEU A O 1
ATOM 1433 N N . ALA A 1 192 ? 19.406 -7.215 -0.44 1 94.56 192 ALA A N 1
ATOM 1434 C CA . ALA A 1 192 ? 20.781 -6.855 -0.104 1 94.56 192 ALA A CA 1
ATOM 1435 C C . ALA A 1 192 ? 21.766 -7.914 -0.596 1 94.56 192 ALA A C 1
ATOM 1437 O O . ALA A 1 192 ? 22.781 -7.59 -1.228 1 94.56 192 ALA A O 1
ATOM 1438 N N . LYS A 1 193 ? 21.453 -9.164 -0.287 1 97.25 193 LYS A N 1
ATOM 1439 C CA . LYS A 1 193 ? 22.297 -10.273 -0.746 1 97.25 193 LYS A CA 1
ATOM 1440 C C . LYS A 1 193 ? 22.312 -10.352 -2.27 1 97.25 193 LYS A C 1
ATOM 1442 O O . LYS A 1 193 ? 23.375 -10.562 -2.869 1 97.25 193 LYS A O 1
ATOM 1447 N N . TRP A 1 194 ? 21.203 -10.18 -2.936 1 97.81 194 TRP A N 1
ATOM 1448 C CA . TRP A 1 194 ? 21.078 -10.211 -4.391 1 97.81 194 TRP A CA 1
ATOM 1449 C C . TRP A 1 194 ? 21.953 -9.125 -5.027 1 97.81 194 TRP A C 1
ATOM 1451 O O . TRP A 1 194 ? 22.688 -9.398 -5.98 1 97.81 194 TRP A O 1
ATOM 1461 N N . ASN A 1 195 ? 21.938 -7.969 -4.453 1 95.69 195 ASN A N 1
ATOM 1462 C CA . ASN A 1 195 ? 22.594 -6.816 -5.055 1 95.69 195 ASN A CA 1
ATOM 1463 C C . ASN A 1 195 ? 24.109 -6.898 -4.902 1 95.69 195 ASN A C 1
ATOM 1465 O O . ASN A 1 195 ? 24.844 -6.145 -5.543 1 95.69 195 ASN A O 1
ATOM 1469 N N . ARG A 1 196 ? 24.547 -7.766 -4.102 1 97.06 196 ARG A N 1
ATOM 1470 C CA . ARG A 1 196 ? 25.984 -7.973 -3.969 1 97.06 196 ARG A CA 1
ATOM 1471 C C . ARG A 1 196 ? 26.516 -8.797 -5.129 1 97.06 196 ARG A C 1
ATOM 1473 O O . ARG A 1 196 ? 27.734 -8.828 -5.371 1 97.06 196 ARG A O 1
ATOM 1480 N N . LEU A 1 197 ? 25.672 -9.516 -5.836 1 97.31 197 LEU A N 1
ATOM 1481 C CA . LEU A 1 197 ? 26.094 -10.297 -6.992 1 97.31 197 LEU A CA 1
ATOM 1482 C C . LEU A 1 197 ? 26.406 -9.391 -8.18 1 97.31 197 LEU A C 1
ATOM 1484 O O . LEU A 1 197 ? 25.672 -8.453 -8.461 1 97.31 197 LEU A O 1
ATOM 1488 N N . PRO A 1 198 ? 27.531 -9.656 -8.867 1 97.5 198 PRO A N 1
ATOM 1489 C CA . PRO A 1 198 ? 27.734 -8.938 -10.125 1 97.5 198 PRO A CA 1
ATOM 1490 C C . PRO A 1 198 ? 26.609 -9.164 -11.133 1 97.5 198 PRO A C 1
ATOM 1492 O O . PRO A 1 198 ? 26.016 -10.25 -11.164 1 97.5 198 PRO A O 1
ATOM 1495 N N . THR A 1 199 ? 26.406 -8.211 -11.953 1 97.5 199 THR A N 1
ATOM 1496 C CA . THR A 1 199 ? 25.312 -8.25 -12.914 1 97.5 199 THR A CA 1
ATOM 1497 C C . THR A 1 199 ? 25.391 -9.5 -13.789 1 97.5 199 THR A C 1
ATOM 1499 O O . THR A 1 199 ? 24.375 -10.141 -14.062 1 97.5 199 THR A O 1
ATOM 1502 N N . GLU A 1 200 ? 26.609 -9.828 -14.203 1 97.12 200 GLU A N 1
ATOM 1503 C CA . GLU A 1 200 ? 26.781 -10.992 -15.07 1 97.12 200 GLU A CA 1
ATOM 1504 C C . GLU A 1 200 ? 26.312 -12.266 -14.375 1 97.12 200 GLU A C 1
ATOM 1506 O O . GLU A 1 200 ? 25.734 -13.148 -15.016 1 97.12 200 GLU A O 1
ATOM 1511 N N . GLN A 1 201 ? 26.531 -12.344 -13.125 1 98.06 201 GLN A N 1
ATOM 1512 C CA . GLN A 1 201 ? 26.094 -13.516 -12.359 1 98.06 201 GLN A CA 1
ATOM 1513 C C . GLN A 1 201 ? 24.578 -13.5 -12.164 1 98.06 201 GLN A C 1
ATOM 1515 O O . GLN A 1 201 ? 23.938 -14.555 -12.203 1 98.06 201 GLN A O 1
ATOM 1520 N N . GLN A 1 202 ? 24.016 -12.305 -11.883 1 98.5 202 GLN A N 1
ATOM 1521 C CA . GLN A 1 202 ? 22.562 -12.188 -11.805 1 98.5 202 GLN A CA 1
ATOM 1522 C C . GLN A 1 202 ? 21.891 -12.68 -13.086 1 98.5 202 GLN A C 1
ATOM 1524 O O . GLN A 1 202 ? 20.906 -13.414 -13.039 1 98.5 202 GLN A O 1
ATOM 1529 N N . GLU A 1 203 ? 22.484 -12.289 -14.219 1 98.12 203 GLU A N 1
ATOM 1530 C CA . GLU A 1 203 ? 21.953 -12.672 -15.531 1 98.12 203 GLU A CA 1
ATOM 1531 C C . GLU A 1 203 ? 22.062 -14.18 -15.742 1 98.12 203 GLU A C 1
ATOM 1533 O O . GLU A 1 203 ? 21.188 -14.789 -16.359 1 98.12 203 GLU A O 1
ATOM 1538 N N . LYS A 1 204 ? 23.047 -14.812 -15.258 1 97.94 204 LYS A N 1
ATOM 1539 C CA . LYS A 1 204 ? 23.203 -16.266 -15.336 1 97.94 204 LYS A CA 1
ATOM 1540 C C . LYS A 1 204 ? 22.125 -16.969 -14.508 1 97.94 204 LYS A C 1
ATOM 1542 O O . LYS A 1 204 ? 21.656 -18.047 -14.891 1 97.94 204 LYS A O 1
ATOM 1547 N N . VAL A 1 205 ? 21.797 -16.375 -13.391 1 98.25 205 VAL A N 1
ATOM 1548 C CA . VAL A 1 205 ? 20.766 -16.953 -12.531 1 98.25 205 VAL A CA 1
ATOM 1549 C C . VAL A 1 205 ? 19.406 -16.875 -13.227 1 98.25 205 VAL A C 1
ATOM 1551 O O . VAL A 1 205 ? 18.672 -17.875 -13.266 1 98.25 205 VAL A O 1
ATOM 1554 N N . PHE A 1 206 ? 19.125 -15.797 -13.867 1 97.75 206 PHE A N 1
ATOM 1555 C CA . PHE A 1 206 ? 17.828 -15.586 -14.492 1 97.75 206 PHE A CA 1
ATOM 1556 C C . PHE A 1 206 ? 17.781 -16.219 -15.875 1 97.75 206 PHE A C 1
ATOM 1558 O O . PHE A 1 206 ? 16.719 -16.672 -16.328 1 97.75 206 PHE A O 1
ATOM 1565 N N . GLY A 1 207 ? 18.922 -16.219 -16.609 1 97.44 207 GLY A N 1
ATOM 1566 C CA . GLY A 1 207 ? 18.984 -16.672 -17.984 1 97.44 207 GLY A CA 1
ATOM 1567 C C . GLY A 1 207 ? 18.656 -15.594 -19 1 97.44 207 GLY A C 1
ATOM 1568 O O . GLY A 1 207 ? 18.219 -15.898 -20.109 1 97.44 207 GLY A O 1
ATOM 1569 N N . ARG A 1 208 ? 18.719 -14.32 -18.641 1 96.81 208 ARG A N 1
ATOM 1570 C CA . ARG A 1 208 ? 18.453 -13.172 -19.5 1 96.81 208 ARG A CA 1
ATOM 1571 C C . ARG A 1 208 ? 19.359 -12.008 -19.141 1 96.81 208 ARG A C 1
ATOM 1573 O O . ARG A 1 208 ? 19.781 -11.852 -17.984 1 96.81 208 ARG A O 1
ATOM 1580 N N . SER A 1 209 ? 19.609 -11.117 -20.125 1 96.25 209 SER A N 1
ATOM 1581 C CA . SER A 1 209 ? 20.297 -9.859 -19.812 1 96.25 209 SER A CA 1
ATOM 1582 C C . SER A 1 209 ? 19.359 -8.906 -19.062 1 96.25 209 SER A C 1
ATOM 1584 O O . SER A 1 209 ? 18.172 -8.859 -19.328 1 96.25 209 SER A O 1
ATOM 1586 N N . LYS A 1 210 ? 19.922 -8.203 -18.172 1 95 210 LYS A N 1
ATOM 1587 C CA . LYS A 1 210 ? 19.141 -7.402 -17.234 1 95 210 LYS A CA 1
ATOM 1588 C C . LYS A 1 210 ? 18.578 -6.148 -17.906 1 95 210 LYS A C 1
ATOM 1590 O O . LYS A 1 210 ? 17.375 -5.883 -17.844 1 95 210 LYS A O 1
ATOM 1595 N N . PRO A 1 211 ? 19.375 -5.34 -18.703 1 90.88 211 PRO A N 1
ATOM 1596 C CA . PRO A 1 211 ? 18.844 -4.082 -19.234 1 90.88 211 PRO A CA 1
ATOM 1597 C C . PRO A 1 211 ? 17.875 -4.297 -20.391 1 90.88 211 PRO A C 1
ATOM 1599 O O . PRO A 1 211 ? 16.844 -3.625 -20.469 1 90.88 211 PRO A O 1
ATOM 1602 N N . ASP A 1 212 ? 18.141 -5.262 -21.297 1 91.5 212 ASP A N 1
ATOM 1603 C CA . ASP A 1 212 ? 17.391 -5.32 -22.547 1 91.5 212 ASP A CA 1
ATOM 1604 C C . ASP A 1 212 ? 16.547 -6.594 -22.625 1 91.5 212 ASP A C 1
ATOM 1606 O O . ASP A 1 212 ? 15.836 -6.824 -23.594 1 91.5 212 ASP A O 1
ATOM 1610 N N . ASN A 1 213 ? 16.656 -7.496 -21.641 1 94.25 213 ASN A N 1
ATOM 1611 C CA . ASN A 1 213 ? 15.766 -8.641 -21.516 1 94.25 213 ASN A CA 1
ATOM 1612 C C . ASN A 1 213 ? 15.969 -9.633 -22.656 1 94.25 213 ASN A C 1
ATOM 1614 O O . ASN A 1 213 ? 15.008 -10.172 -23.203 1 94.25 213 ASN A O 1
ATOM 1618 N N . ILE A 1 214 ? 17.219 -9.812 -23.016 1 93.88 214 ILE A N 1
ATOM 1619 C CA . ILE A 1 214 ? 17.547 -10.781 -24.062 1 93.88 214 ILE A CA 1
ATOM 1620 C C . ILE A 1 214 ? 17.875 -12.133 -23.438 1 93.88 214 ILE A C 1
ATOM 1622 O O . ILE A 1 214 ? 18.641 -12.203 -22.484 1 93.88 214 ILE A O 1
ATOM 1626 N N . GLU A 1 215 ? 17.297 -13.164 -23.969 1 94.31 215 GLU A N 1
ATOM 1627 C CA . GLU A 1 215 ? 17.562 -14.5 -23.438 1 94.31 215 GLU A CA 1
ATOM 1628 C C . GLU A 1 215 ? 19.016 -14.906 -23.672 1 94.31 215 GLU A C 1
ATOM 1630 O O . GLU A 1 215 ? 19.562 -14.695 -24.766 1 94.31 215 GLU A O 1
ATOM 1635 N N . LEU A 1 216 ? 19.594 -15.5 -22.703 1 95.94 216 LEU A N 1
ATOM 1636 C CA . LEU A 1 216 ? 20.922 -16.109 -22.844 1 95.94 216 LEU A CA 1
ATOM 1637 C C . LEU A 1 216 ? 20.812 -17.516 -23.422 1 95.94 216 LEU A C 1
ATOM 1639 O O . LEU A 1 216 ? 19.75 -18.141 -23.359 1 95.94 216 LEU A O 1
ATOM 1643 N N . PRO A 1 217 ? 21.906 -17.984 -24 1 94.12 217 PRO A N 1
ATOM 1644 C CA . PRO A 1 217 ? 21.859 -19.344 -24.547 1 94.12 217 PRO A CA 1
ATOM 1645 C C . PRO A 1 217 ? 21.547 -20.406 -23.469 1 94.12 217 PRO A C 1
ATOM 1647 O O . PRO A 1 217 ? 22 -20.281 -22.328 1 94.12 217 PRO A O 1
ATOM 1650 N N . ASP A 1 218 ? 20.812 -21.406 -23.906 1 94.56 218 ASP A N 1
ATOM 1651 C CA . ASP A 1 218 ? 20.484 -22.516 -23 1 94.56 218 ASP A CA 1
ATOM 1652 C C . ASP A 1 218 ? 21.75 -23.25 -22.562 1 94.56 218 ASP A C 1
ATOM 1654 O O . ASP A 1 218 ? 22.703 -23.391 -23.344 1 94.56 218 ASP A O 1
ATOM 1658 N N . GLN A 1 219 ? 21.641 -23.734 -21.391 1 96.94 219 GLN A N 1
ATOM 1659 C CA . GLN A 1 219 ? 22.719 -24.562 -20.859 1 96.94 219 GLN A CA 1
ATOM 1660 C C . GLN A 1 219 ? 22.5 -26.031 -21.188 1 96.94 219 GLN A C 1
ATOM 1662 O O . GLN A 1 219 ? 21.359 -26.484 -21.312 1 96.94 219 GLN A O 1
ATOM 1667 N N . PRO A 1 220 ? 23.625 -26.75 -21.25 1 96 220 PRO A N 1
ATOM 1668 C CA . PRO A 1 220 ? 23.484 -28.188 -21.531 1 96 220 PRO A CA 1
ATOM 1669 C C . PRO A 1 220 ? 22.859 -28.953 -20.375 1 96 220 PRO A C 1
ATOM 1671 O O . PRO A 1 220 ? 22.734 -28.422 -19.266 1 96 220 PRO A O 1
ATOM 1674 N N . ASP A 1 221 ? 22.516 -30.234 -20.562 1 93.88 221 ASP A N 1
ATOM 1675 C CA . ASP A 1 221 ? 21.656 -31.031 -19.672 1 93.88 221 ASP A CA 1
ATOM 1676 C C . ASP A 1 221 ? 22.328 -31.234 -18.312 1 93.88 221 ASP A C 1
ATOM 1678 O O . ASP A 1 221 ? 21.641 -31.266 -17.297 1 93.88 221 ASP A O 1
ATOM 1682 N N . ASP A 1 222 ? 23.578 -31.312 -18.281 1 95.06 222 ASP A N 1
ATOM 1683 C CA . ASP A 1 222 ? 24.266 -31.656 -17.031 1 95.06 222 ASP A CA 1
ATOM 1684 C C . ASP A 1 222 ? 24.734 -30.406 -16.297 1 95.06 222 ASP A C 1
ATOM 1686 O O . ASP A 1 222 ? 25.281 -30.484 -15.203 1 95.06 222 ASP A O 1
ATOM 1690 N N . ALA A 1 223 ? 24.453 -29.25 -16.844 1 97.31 223 ALA A N 1
ATOM 1691 C CA . ALA A 1 223 ? 24.938 -28 -16.281 1 97.31 223 ALA A CA 1
ATOM 1692 C C . ALA A 1 223 ? 23.859 -27.344 -15.414 1 97.31 223 ALA A C 1
ATOM 1694 O O . ALA A 1 223 ? 22.703 -27.766 -15.43 1 97.31 223 ALA A O 1
ATOM 1695 N N . GLN A 1 224 ? 24.328 -26.391 -14.594 1 98.06 224 GLN A N 1
ATOM 1696 C CA . GLN A 1 224 ? 23.391 -25.531 -13.891 1 98.06 224 GLN A CA 1
ATOM 1697 C C . GLN A 1 224 ? 22.547 -24.719 -14.867 1 98.06 224 GLN A C 1
ATOM 1699 O O . GLN A 1 224 ? 23.078 -23.938 -15.656 1 98.06 224 GLN A O 1
ATOM 1704 N N . LYS A 1 225 ? 21.297 -24.953 -14.805 1 98.38 225 LYS A N 1
ATOM 1705 C CA . LYS A 1 225 ? 20.391 -24.234 -15.68 1 98.38 225 LYS A CA 1
ATOM 1706 C C . LYS A 1 225 ? 19.859 -22.969 -15.008 1 98.38 225 LYS A C 1
ATOM 1708 O O . LYS A 1 225 ? 19.656 -22.938 -13.789 1 98.38 225 LYS A O 1
ATOM 1713 N N . PRO A 1 226 ? 19.641 -21.906 -15.758 1 98.12 226 PRO A N 1
ATOM 1714 C CA . PRO A 1 226 ? 19.047 -20.688 -15.211 1 98.12 226 PRO A CA 1
ATOM 1715 C C . PRO A 1 226 ? 17.547 -20.828 -14.961 1 98.12 226 PRO A C 1
ATOM 1717 O O . PRO A 1 226 ? 16.922 -21.797 -15.414 1 98.12 226 PRO A O 1
ATOM 1720 N N . HIS A 1 227 ? 16.953 -19.875 -14.289 1 97.5 227 HIS A N 1
ATOM 1721 C CA . HIS A 1 227 ? 15.539 -19.828 -13.938 1 97.5 227 HIS A CA 1
ATOM 1722 C C . HIS A 1 227 ? 14.664 -19.984 -15.172 1 97.5 227 HIS A C 1
ATOM 1724 O O . HIS A 1 227 ? 13.711 -20.766 -15.164 1 97.5 227 HIS A O 1
ATOM 1730 N N . LYS A 1 228 ? 15 -19.281 -16.234 1 96 228 LYS A N 1
ATOM 1731 C CA . LYS A 1 228 ? 14.188 -19.312 -17.453 1 96 228 LYS A CA 1
ATOM 1732 C C . LYS A 1 228 ? 14.102 -20.734 -18.016 1 96 228 LYS A C 1
ATOM 1734 O O . LYS A 1 228 ? 13.031 -21.172 -18.453 1 96 228 LYS A O 1
ATOM 1739 N N . GLN A 1 229 ? 15.172 -21.438 -18.031 1 96.38 229 GLN A N 1
ATOM 1740 C CA . GLN A 1 229 ? 15.203 -22.797 -18.562 1 96.38 229 GLN A CA 1
ATOM 1741 C C . GLN A 1 229 ? 14.484 -23.766 -17.625 1 96.38 229 GLN A C 1
ATOM 1743 O O . GLN A 1 229 ? 13.758 -24.656 -18.094 1 96.38 229 GLN A O 1
ATOM 1748 N N . LEU A 1 230 ? 14.688 -23.578 -16.328 1 97.19 230 LEU A N 1
ATOM 1749 C CA . LEU A 1 230 ? 14.094 -24.469 -15.352 1 97.19 230 LEU A CA 1
ATOM 1750 C C . LEU A 1 230 ? 12.578 -24.328 -15.336 1 97.19 230 LEU A C 1
ATOM 1752 O O . LEU A 1 230 ? 11.859 -25.281 -15.023 1 97.19 230 LEU A O 1
ATOM 1756 N N . THR A 1 231 ? 12.031 -23.141 -15.688 1 96.38 231 THR A N 1
ATOM 1757 C CA . THR A 1 231 ? 10.602 -22.891 -15.609 1 96.38 231 THR A CA 1
ATOM 1758 C C . THR A 1 231 ? 9.953 -23.047 -16.984 1 96.38 231 THR A C 1
ATOM 1760 O O . THR A 1 231 ? 8.789 -22.688 -17.172 1 96.38 231 THR A O 1
ATOM 1763 N N . THR A 1 232 ? 10.688 -23.5 -17.938 1 94.75 232 THR A N 1
ATOM 1764 C CA . THR A 1 232 ? 10.148 -23.875 -19.234 1 94.75 232 THR A CA 1
ATOM 1765 C C . THR A 1 232 ? 9.875 -25.375 -19.281 1 94.75 232 THR A C 1
ATOM 1767 O O . THR A 1 232 ? 10.789 -26.188 -19.125 1 94.75 232 THR A O 1
ATOM 1770 N N . VAL A 1 233 ? 8.625 -25.734 -19.5 1 96.44 233 VAL A N 1
ATOM 1771 C CA . VAL A 1 233 ? 8.234 -27.125 -19.484 1 96.44 233 VAL A CA 1
ATOM 1772 C C . VAL A 1 233 ? 8.008 -27.625 -20.906 1 96.44 233 VAL A C 1
ATOM 1774 O O . VAL A 1 233 ? 7.102 -27.141 -21.594 1 96.44 233 VAL A O 1
ATOM 1777 N N . ILE A 1 234 ? 8.82 -28.547 -21.328 1 93.56 234 ILE A N 1
ATOM 1778 C CA . ILE A 1 234 ? 8.711 -29.172 -22.641 1 93.56 234 ILE A CA 1
ATOM 1779 C C . ILE A 1 234 ? 8.547 -30.688 -22.484 1 93.56 234 ILE A C 1
ATOM 1781 O O . ILE A 1 234 ? 9.391 -31.344 -21.859 1 93.56 234 ILE A O 1
ATOM 1785 N N . VAL A 1 235 ? 7.48 -31.188 -22.984 1 93.12 235 VAL A N 1
ATOM 1786 C CA . VAL A 1 235 ? 7.223 -32.625 -23 1 93.12 235 VAL A CA 1
ATOM 1787 C C . VAL A 1 235 ? 6.988 -33.094 -24.422 1 93.12 235 VAL A C 1
ATOM 1789 O O . VAL A 1 235 ? 6.105 -32.562 -25.125 1 93.12 235 VAL A O 1
ATOM 1792 N N . ASN A 1 236 ? 7.762 -34.031 -24.844 1 92.94 236 ASN A N 1
ATOM 1793 C CA . ASN A 1 236 ? 7.68 -34.594 -26.188 1 92.94 236 ASN A CA 1
ATOM 1794 C C . ASN A 1 236 ? 7.738 -33.5 -27.25 1 92.94 236 ASN A C 1
ATOM 1796 O O . ASN A 1 236 ? 6.914 -33.469 -28.172 1 92.94 236 ASN A O 1
ATOM 1800 N N . GLY A 1 237 ? 8.5 -32.5 -27.031 1 91.56 237 GLY A N 1
ATOM 1801 C CA . GLY A 1 237 ? 8.758 -31.453 -28 1 91.56 237 GLY A CA 1
ATOM 1802 C C . GLY A 1 237 ? 7.738 -30.328 -27.938 1 91.56 237 GLY A C 1
ATOM 1803 O O . GLY A 1 237 ? 7.848 -29.344 -28.672 1 91.56 237 GLY A O 1
ATOM 1804 N N . THR A 1 238 ? 6.777 -30.531 -27.125 1 92.88 238 THR A N 1
ATOM 1805 C CA . THR A 1 238 ? 5.738 -29.516 -27.016 1 92.88 238 THR A CA 1
ATOM 1806 C C . THR A 1 238 ? 5.918 -28.688 -25.75 1 92.88 238 THR A C 1
ATOM 1808 O O . THR A 1 238 ? 6.043 -29.25 -24.656 1 92.88 238 THR A O 1
ATOM 1811 N N . GLN A 1 239 ? 5.957 -27.406 -25.906 1 93.62 239 GLN A N 1
ATOM 1812 C CA . GLN A 1 239 ? 6.051 -26.516 -24.75 1 93.62 239 GLN A CA 1
ATOM 1813 C C . GLN A 1 239 ? 4.68 -26.297 -24.125 1 93.62 239 GLN A C 1
ATOM 1815 O O . GLN A 1 239 ? 3.691 -26.078 -24.828 1 93.62 239 GLN A O 1
ATOM 1820 N N . HIS A 1 240 ? 4.609 -26.375 -22.844 1 95.69 240 HIS A N 1
ATOM 1821 C CA . HIS A 1 240 ? 3.396 -26.125 -22.078 1 95.69 240 HIS A CA 1
ATOM 1822 C C . HIS A 1 240 ? 3.504 -24.812 -21.312 1 95.69 240 HIS A C 1
ATOM 1824 O O . HIS A 1 240 ? 4.238 -24.719 -20.328 1 95.69 240 HIS A O 1
ATOM 1830 N N . ASP A 1 241 ? 2.693 -23.859 -21.688 1 94.88 241 ASP A N 1
ATOM 1831 C CA . ASP A 1 241 ? 2.789 -22.516 -21.141 1 94.88 241 ASP A CA 1
ATOM 1832 C C . ASP A 1 241 ? 1.776 -22.312 -20.016 1 94.88 241 ASP A C 1
ATOM 1834 O O . ASP A 1 241 ? 0.802 -23.047 -19.906 1 94.88 241 ASP A O 1
ATOM 1838 N N . ILE A 1 242 ? 2.062 -21.391 -19.172 1 95.81 242 ILE A N 1
ATOM 1839 C CA . ILE A 1 242 ? 1.135 -20.844 -18.188 1 95.81 242 ILE A CA 1
ATOM 1840 C C . ILE A 1 242 ? 1.084 -19.312 -18.344 1 95.81 242 ILE A C 1
ATOM 1842 O O . ILE A 1 242 ? 1.898 -18.734 -19.047 1 95.81 242 ILE A O 1
ATOM 1846 N N . VAL A 1 243 ? 0.097 -18.703 -17.75 1 94.94 243 VAL A N 1
ATOM 1847 C CA . VAL A 1 243 ? 0.057 -17.25 -17.688 1 94.94 243 VAL A CA 1
ATOM 1848 C C . VAL A 1 243 ? 0.455 -16.766 -16.297 1 94.94 243 VAL A C 1
ATOM 1850 O O . VAL A 1 243 ? -0.192 -17.125 -15.312 1 94.94 243 VAL A O 1
ATOM 1853 N N . ARG A 1 244 ? 1.53 -16.047 -16.297 1 94.44 244 ARG A N 1
ATOM 1854 C CA . ARG A 1 244 ? 2.02 -15.469 -15.047 1 94.44 244 ARG A CA 1
ATOM 1855 C C . ARG A 1 244 ? 1.6 -14.008 -14.922 1 94.44 244 ARG A C 1
ATOM 1857 O O . ARG A 1 244 ? 1.568 -13.281 -15.914 1 94.44 244 ARG A O 1
ATOM 1864 N N . ASP A 1 245 ? 1.282 -13.617 -13.719 1 93.44 245 ASP A N 1
ATOM 1865 C CA . ASP A 1 245 ? 0.984 -12.227 -13.422 1 93.44 245 ASP A CA 1
ATOM 1866 C C . ASP A 1 245 ? 1.581 -11.812 -12.078 1 93.44 245 ASP A C 1
ATOM 1868 O O . ASP A 1 245 ? 0.88 -11.258 -11.219 1 93.44 245 ASP A O 1
ATOM 1872 N N . ASN A 1 246 ? 2.844 -12.078 -11.883 1 94 246 ASN A N 1
ATOM 1873 C CA . ASN A 1 246 ? 3.557 -11.805 -10.641 1 94 246 ASN A CA 1
ATOM 1874 C C . ASN A 1 246 ? 3.57 -10.312 -10.32 1 94 246 ASN A C 1
ATOM 1876 O O . ASN A 1 246 ? 3.564 -9.477 -11.234 1 94 246 ASN A O 1
ATOM 1880 N N . MET A 1 247 ? 3.578 -10.023 -9.078 1 94.38 247 MET A N 1
ATOM 1881 C CA . MET A 1 247 ? 3.68 -8.625 -8.672 1 94.38 247 MET A CA 1
ATOM 1882 C C . MET A 1 247 ? 4.691 -8.461 -7.539 1 94.38 247 MET A C 1
ATOM 1884 O O . MET A 1 247 ? 4.668 -9.211 -6.566 1 94.38 247 MET A O 1
ATOM 1888 N N . PRO A 1 248 ? 5.605 -7.457 -7.723 1 96.31 248 PRO A N 1
ATOM 1889 C CA . PRO A 1 248 ? 6.414 -7.059 -6.57 1 96.31 248 PRO A CA 1
ATOM 1890 C C . PRO A 1 248 ? 5.582 -6.449 -5.445 1 96.31 248 PRO A C 1
ATOM 1892 O O . PRO A 1 248 ? 4.504 -5.906 -5.699 1 96.31 248 PRO A O 1
ATOM 1895 N N . PHE A 1 249 ? 6.039 -6.621 -4.27 1 97.25 249 PHE A N 1
ATOM 1896 C CA . PHE A 1 249 ? 5.484 -5.961 -3.096 1 97.25 249 PHE A CA 1
ATOM 1897 C C . PHE A 1 249 ? 6.582 -5.656 -2.08 1 97.25 249 PHE A C 1
ATOM 1899 O O . PHE A 1 249 ? 7.68 -6.211 -2.158 1 97.25 249 PHE A O 1
ATOM 1906 N N . GLY A 1 250 ? 6.227 -4.676 -1.199 1 94.94 250 GLY A N 1
ATOM 1907 C CA . GLY A 1 250 ? 7.18 -4.469 -0.12 1 94.94 250 GLY A CA 1
ATOM 1908 C C . GLY A 1 250 ? 7.035 -3.115 0.549 1 94.94 250 GLY A C 1
ATOM 1909 O O . GLY A 1 250 ? 6.18 -2.316 0.169 1 94.94 250 GLY A O 1
ATOM 1910 N N . SER A 1 251 ? 7.844 -2.961 1.556 1 94.69 251 SER A N 1
ATOM 1911 C CA . SER A 1 251 ? 8.008 -1.744 2.344 1 94.69 251 SER A CA 1
ATOM 1912 C C . SER A 1 251 ? 9.469 -1.535 2.74 1 94.69 251 SER A C 1
ATOM 1914 O O . SER A 1 251 ? 9.945 -2.125 3.713 1 94.69 251 SER A O 1
ATOM 1916 N N . PRO A 1 252 ? 10.125 -0.665 2.023 1 94.44 252 PRO A N 1
ATOM 1917 C CA . PRO A 1 252 ? 11.516 -0.399 2.395 1 94.44 252 PRO A CA 1
ATOM 1918 C C . PRO A 1 252 ? 11.664 -0.019 3.865 1 94.44 252 PRO A C 1
ATOM 1920 O O . PRO A 1 252 ? 12.625 -0.443 4.52 1 94.44 252 PRO A O 1
ATOM 1923 N N . ALA A 1 253 ? 10.727 0.709 4.352 1 94.19 253 ALA A N 1
ATOM 1924 C CA . ALA A 1 253 ? 10.75 1.139 5.746 1 94.19 253 ALA A CA 1
ATOM 1925 C C . ALA A 1 253 ? 10.797 -0.062 6.688 1 94.19 253 ALA A C 1
ATOM 1927 O O . ALA A 1 253 ? 11.375 0.013 7.773 1 94.19 253 ALA A O 1
ATOM 1928 N N . GLU A 1 254 ? 10.234 -1.133 6.285 1 93.75 254 GLU A N 1
ATOM 1929 C CA . GLU A 1 254 ? 10.195 -2.34 7.105 1 93.75 254 GLU A CA 1
ATOM 1930 C C . GLU A 1 254 ? 11.203 -3.375 6.617 1 93.75 254 GLU A C 1
ATOM 1932 O O . GLU A 1 254 ? 11.188 -4.527 7.059 1 93.75 254 GLU A O 1
ATOM 1937 N N . ASP A 1 255 ? 11.984 -3.027 5.668 1 93.75 255 ASP A N 1
ATOM 1938 C CA . ASP A 1 255 ? 12.961 -3.916 5.047 1 93.75 255 ASP A CA 1
ATOM 1939 C C . ASP A 1 255 ? 12.289 -5.18 4.516 1 93.75 255 ASP A C 1
ATOM 1941 O O . ASP A 1 255 ? 12.766 -6.293 4.758 1 93.75 255 ASP A O 1
ATOM 1945 N N . GLU A 1 256 ? 11.164 -5 3.953 1 95.38 256 GLU A N 1
ATOM 1946 C CA . GLU A 1 256 ? 10.398 -6.082 3.34 1 95.38 256 GLU A CA 1
ATOM 1947 C C . GLU A 1 256 ? 10.367 -5.949 1.821 1 95.38 256 GLU A C 1
ATOM 1949 O O . GLU A 1 256 ? 9.961 -4.914 1.292 1 95.38 256 GLU A O 1
ATOM 1954 N N . PHE A 1 257 ? 10.781 -6.953 1.166 1 97.62 257 PHE A N 1
ATOM 1955 C CA . PHE A 1 257 ? 10.789 -7.035 -0.29 1 97.62 257 PHE A CA 1
ATOM 19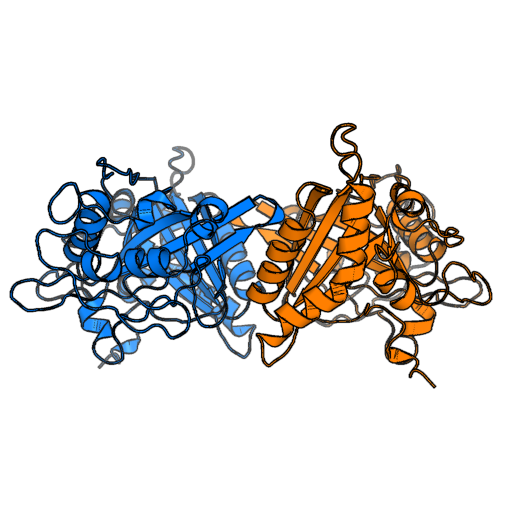56 C C . PHE A 1 257 ? 10.32 -8.406 -0.756 1 97.62 257 PHE A C 1
ATOM 1958 O O . PHE A 1 257 ? 10.695 -9.43 -0.171 1 97.62 257 PHE A O 1
ATOM 1965 N N . GLY A 1 258 ? 9.492 -8.375 -1.745 1 98 258 GLY A N 1
ATOM 1966 C CA . GLY A 1 258 ? 9.023 -9.68 -2.172 1 98 258 GLY A CA 1
ATOM 1967 C C . GLY A 1 258 ? 8.398 -9.664 -3.553 1 98 258 GLY A C 1
ATOM 1968 O O . GLY A 1 258 ? 8.383 -8.633 -4.223 1 98 258 GLY A O 1
ATOM 1969 N N . CYS A 1 259 ? 7.996 -10.828 -3.992 1 97.62 259 CYS A N 1
ATOM 1970 C CA . CYS A 1 259 ? 7.258 -11.102 -5.223 1 97.62 259 CYS A CA 1
ATOM 1971 C C . CYS A 1 259 ? 6.125 -12.086 -4.973 1 97.62 259 CYS A C 1
ATOM 1973 O O . CYS A 1 259 ? 6.344 -13.164 -4.41 1 97.62 259 CYS A O 1
ATOM 1975 N N . PHE A 1 260 ? 4.961 -11.656 -5.324 1 98.31 260 PHE A N 1
ATOM 1976 C CA . PHE A 1 260 ? 3.84 -12.586 -5.27 1 98.31 260 PHE A CA 1
ATOM 1977 C C . PHE A 1 260 ? 3.656 -13.289 -6.609 1 98.31 260 PHE A C 1
ATOM 1979 O O . PHE A 1 260 ? 3.209 -12.68 -7.582 1 98.31 260 PHE A O 1
ATOM 1986 N N . PHE A 1 261 ? 3.986 -14.578 -6.629 1 97.94 261 PHE A N 1
ATOM 1987 C CA . PHE A 1 261 ? 3.824 -15.367 -7.84 1 97.94 261 PHE A CA 1
ATOM 1988 C C . PHE A 1 261 ? 2.381 -15.836 -7.992 1 97.94 261 PHE A C 1
ATOM 1990 O O . PHE A 1 261 ? 1.782 -16.344 -7.039 1 97.94 261 PHE A O 1
ATOM 1997 N N . ILE A 1 262 ? 1.898 -15.695 -9.117 1 97.06 262 ILE A N 1
ATOM 1998 C CA . ILE A 1 262 ? 0.585 -16.203 -9.492 1 97.06 262 ILE A CA 1
ATOM 1999 C C . ILE A 1 262 ? 0.638 -16.781 -10.906 1 97.06 262 ILE A C 1
ATOM 2001 O O . ILE A 1 262 ? 1.101 -16.125 -11.836 1 97.06 262 ILE A O 1
ATOM 2005 N N . GLY A 1 263 ? 0.239 -18.047 -11.07 1 97.12 263 GLY A N 1
ATOM 2006 C CA . GLY A 1 263 ? 0.281 -18.734 -12.352 1 97.12 263 GLY A CA 1
ATOM 2007 C C . GLY A 1 263 ? -1.009 -19.453 -12.68 1 97.12 263 GLY A C 1
ATOM 2008 O O . GLY A 1 263 ? -1.428 -20.359 -11.945 1 97.12 263 GLY A O 1
ATOM 2009 N N . TYR A 1 264 ? -1.623 -19.078 -13.75 1 97.38 264 TYR A N 1
ATOM 2010 C CA . TYR A 1 264 ? -2.816 -19.734 -14.281 1 97.38 264 TYR A CA 1
ATOM 2011 C C . TYR A 1 264 ? -2.445 -20.828 -15.281 1 97.38 264 TYR A C 1
ATOM 2013 O O . TYR A 1 264 ? -1.543 -20.641 -16.094 1 97.38 264 TYR A O 1
ATOM 2021 N N . SER A 1 265 ? -3.137 -21.953 -15.195 1 97.31 265 SER A N 1
ATOM 2022 C CA . SER A 1 265 ? -2.797 -23.062 -16.062 1 97.31 265 SER A CA 1
ATOM 2023 C C . SER A 1 265 ? -4.02 -23.922 -16.359 1 97.31 265 SER A C 1
ATOM 2025 O O . SER A 1 265 ? -4.965 -23.969 -15.57 1 97.31 265 SER A O 1
ATOM 2027 N N . ALA A 1 266 ? -3.938 -24.594 -17.5 1 96.31 266 ALA A N 1
ATOM 2028 C CA . ALA A 1 266 ? -4.957 -25.578 -17.844 1 96.31 266 ALA A CA 1
ATOM 2029 C C . ALA A 1 266 ? -4.766 -26.875 -17.047 1 96.31 266 ALA A C 1
ATOM 2031 O O . ALA A 1 266 ? -5.672 -27.703 -16.969 1 96.31 266 ALA A O 1
ATOM 2032 N N . ALA A 1 267 ? -3.566 -27.016 -16.453 1 96.56 267 ALA A N 1
ATOM 2033 C CA . ALA A 1 267 ? -3.246 -28.266 -15.766 1 96.56 267 ALA A CA 1
ATOM 2034 C C . ALA A 1 267 ? -2.307 -28.016 -14.594 1 96.56 267 ALA A C 1
ATOM 2036 O O . ALA A 1 267 ? -1.358 -27.234 -14.703 1 96.56 267 ALA A O 1
ATOM 2037 N N . VAL A 1 268 ? -2.557 -28.734 -13.477 1 97.56 268 VAL A N 1
ATOM 2038 C CA . VAL A 1 268 ? -1.73 -28.578 -12.281 1 97.56 268 VAL A CA 1
ATOM 2039 C C . VAL A 1 268 ? -0.352 -29.188 -12.531 1 97.56 268 VAL A C 1
ATOM 2041 O O . VAL A 1 268 ? 0.655 -28.688 -12.031 1 97.56 268 VAL A O 1
ATOM 2044 N N . TRP A 1 269 ? -0.319 -30.312 -13.297 1 96.62 269 TRP A N 1
ATOM 2045 C CA . TRP A 1 269 ? 0.949 -31 -13.469 1 96.62 269 TRP A CA 1
ATOM 2046 C C . TRP A 1 269 ? 1.989 -30.109 -14.117 1 96.62 269 TRP A C 1
ATOM 2048 O O . TRP A 1 269 ? 3.188 -30.234 -13.852 1 96.62 269 TRP A O 1
ATOM 2058 N N . VAL A 1 270 ? 1.597 -29.156 -15.023 1 97.38 270 VAL A N 1
ATOM 2059 C CA . VAL A 1 270 ? 2.529 -28.203 -15.633 1 97.38 270 VAL A CA 1
ATOM 2060 C C . VAL A 1 270 ? 3.148 -27.328 -14.547 1 97.38 270 VAL A C 1
ATOM 2062 O O . VAL A 1 270 ? 4.367 -27.141 -14.508 1 97.38 270 VAL A O 1
ATOM 2065 N N . LEU A 1 271 ? 2.295 -26.781 -13.625 1 98 271 LEU A N 1
ATOM 2066 C CA . LEU A 1 271 ? 2.75 -25.953 -12.508 1 98 271 LEU A CA 1
ATOM 2067 C C . LEU A 1 271 ? 3.686 -26.75 -11.602 1 98 271 LEU A C 1
ATOM 2069 O O . LEU A 1 271 ? 4.742 -26.25 -11.203 1 98 271 LEU A O 1
ATOM 2073 N N . GLN A 1 272 ? 3.305 -27.984 -11.359 1 97.81 272 GLN A N 1
ATOM 2074 C CA . GLN A 1 272 ? 4.094 -28.844 -10.484 1 97.81 272 GLN A CA 1
ATOM 2075 C C . GLN A 1 272 ? 5.461 -29.141 -11.094 1 97.81 272 GLN A C 1
ATOM 2077 O O . GLN A 1 272 ? 6.473 -29.156 -10.391 1 97.81 272 GLN A O 1
ATOM 2082 N N . GLN A 1 273 ? 5.473 -29.438 -12.328 1 97.62 273 GLN A N 1
ATOM 2083 C CA . GLN A 1 273 ? 6.742 -29.703 -12.992 1 97.62 273 GLN A CA 1
ATOM 2084 C C . GLN A 1 273 ? 7.684 -28.5 -12.898 1 97.62 273 GLN A C 1
ATOM 2086 O O . GLN A 1 273 ? 8.883 -28.672 -12.68 1 97.62 273 GLN A O 1
ATOM 2091 N N . MET A 1 274 ? 7.172 -27.328 -13.148 1 97.75 274 MET A N 1
ATOM 2092 C CA . MET A 1 274 ? 7.977 -26.109 -13.008 1 97.75 274 MET A CA 1
ATOM 2093 C C . MET A 1 274 ? 8.57 -26.016 -11.609 1 97.75 274 MET A C 1
ATOM 2095 O O . MET A 1 274 ? 9.758 -25.734 -11.445 1 97.75 274 MET A O 1
ATOM 2099 N N . LEU A 1 275 ? 7.75 -26.281 -10.625 1 98.19 275 LEU A N 1
ATOM 2100 C CA . LEU A 1 275 ? 8.195 -26.203 -9.234 1 98.19 275 LEU A CA 1
ATOM 2101 C C . LEU A 1 275 ? 9.25 -27.266 -8.945 1 98.19 275 LEU A C 1
ATOM 2103 O O . LEU A 1 275 ? 10.258 -26.984 -8.281 1 98.19 275 LEU A O 1
ATOM 2107 N N . ASP A 1 276 ? 8.969 -28.469 -9.375 1 97.25 276 ASP A N 1
ATOM 2108 C CA . ASP A 1 276 ? 9.953 -29.531 -9.172 1 97.25 276 ASP A CA 1
ATOM 2109 C C . ASP A 1 276 ? 11.297 -29.156 -9.797 1 97.25 276 ASP A C 1
ATOM 2111 O O . ASP A 1 276 ? 12.344 -29.375 -9.188 1 97.25 276 ASP A O 1
ATOM 2115 N N . ASN A 1 277 ? 11.219 -28.641 -11.047 1 97.38 277 ASN A N 1
ATOM 2116 C CA . ASN A 1 277 ? 12.445 -28.172 -11.688 1 97.38 277 ASN A CA 1
ATOM 2117 C C . ASN A 1 277 ? 13.164 -27.141 -10.828 1 97.38 277 ASN A C 1
ATOM 2119 O O . ASN A 1 277 ? 14.391 -27.172 -10.695 1 97.38 277 ASN A O 1
ATOM 2123 N N . MET A 1 278 ? 12.453 -26.234 -10.266 1 98 278 MET A N 1
ATOM 2124 C CA . MET A 1 278 ? 13.023 -25.125 -9.508 1 98 278 MET A CA 1
ATOM 2125 C C . MET A 1 278 ? 13.602 -25.594 -8.188 1 98 278 MET A C 1
ATOM 2127 O O . MET A 1 278 ? 14.711 -25.203 -7.805 1 98 278 MET A O 1
ATOM 2131 N N . PHE A 1 279 ? 12.875 -26.422 -7.473 1 98.25 279 PHE A N 1
ATOM 2132 C CA . PHE A 1 279 ? 13.211 -26.703 -6.082 1 98.25 279 PHE A CA 1
ATOM 2133 C C . PHE A 1 279 ? 14.086 -27.953 -5.977 1 98.25 279 PHE A C 1
ATOM 2135 O O . PHE A 1 279 ? 14.977 -28.016 -5.129 1 98.25 279 PHE A O 1
ATOM 2142 N N . ILE A 1 280 ? 13.75 -28.984 -6.727 1 96.5 280 ILE A N 1
ATOM 2143 C CA . ILE A 1 280 ? 14.523 -30.203 -6.703 1 96.5 280 ILE A CA 1
ATOM 2144 C C . ILE A 1 280 ? 15.734 -30.078 -7.625 1 96.5 280 ILE A C 1
ATOM 2146 O O . ILE A 1 280 ? 16.859 -30.438 -7.254 1 96.5 280 ILE A O 1
ATOM 2150 N N . GLY A 1 281 ? 15.414 -29.484 -8.891 1 96.44 281 GLY A N 1
ATOM 2151 C CA . GLY A 1 281 ? 16.469 -29.266 -9.859 1 96.44 281 GLY A CA 1
ATOM 2152 C C . GLY A 1 281 ? 16.453 -30.266 -10.992 1 96.44 281 GLY A C 1
ATOM 2153 O O . GLY A 1 281 ? 15.922 -31.375 -10.844 1 96.44 281 GLY A O 1
ATOM 2154 N N . VAL A 1 282 ? 17.047 -29.797 -12.086 1 95.5 282 VAL A N 1
ATOM 2155 C CA . VAL A 1 282 ? 17.25 -30.625 -13.266 1 95.5 282 VAL A CA 1
ATOM 2156 C C . VAL A 1 282 ? 18.719 -30.547 -13.703 1 95.5 282 VAL A C 1
ATOM 2158 O O . VAL A 1 282 ? 19.141 -29.531 -14.273 1 95.5 282 VAL A O 1
ATOM 2161 N N . PRO A 1 283 ? 19.516 -31.562 -13.648 1 95.69 283 PRO A N 1
ATOM 2162 C CA . PRO A 1 283 ? 19.188 -32.75 -12.852 1 95.69 283 PRO A CA 1
ATOM 2163 C C . PRO A 1 283 ? 19.016 -32.438 -11.367 1 95.69 283 PRO A C 1
ATOM 2165 O O . PRO A 1 283 ? 19.297 -31.312 -10.938 1 95.69 283 PRO A O 1
ATOM 2168 N N . PRO A 1 284 ? 18.562 -33.469 -10.602 1 95.44 284 PRO A N 1
ATOM 2169 C CA . PRO A 1 284 ? 18.391 -33.219 -9.172 1 95.44 284 PRO A CA 1
ATOM 2170 C C . PRO A 1 284 ? 19.656 -32.656 -8.516 1 95.44 284 PRO A C 1
ATOM 2172 O O . PRO A 1 284 ? 20.766 -33.125 -8.82 1 95.44 284 PRO A O 1
ATOM 2175 N N . GLY A 1 285 ? 19.438 -31.688 -7.645 1 95.56 285 GLY A N 1
ATOM 2176 C CA . GLY A 1 285 ? 20.562 -31.031 -7.004 1 95.56 285 GLY A CA 1
ATOM 2177 C C . GLY A 1 285 ? 20.906 -29.688 -7.629 1 95.56 285 GLY A C 1
ATOM 2178 O O . GLY A 1 285 ? 21.422 -28.797 -6.953 1 95.56 285 GLY A O 1
ATOM 2179 N N . LYS A 1 286 ? 20.672 -29.547 -8.906 1 97.75 286 LYS A N 1
ATOM 2180 C CA . LYS A 1 286 ? 20.891 -28.297 -9.609 1 97.75 286 LYS A CA 1
ATOM 2181 C C . LYS A 1 286 ? 19.609 -27.469 -9.68 1 97.75 286 LYS A C 1
ATOM 2183 O O . LYS A 1 286 ? 19.094 -27.188 -10.766 1 97.75 286 LYS A O 1
ATOM 2188 N N . TYR A 1 287 ? 19.156 -27.094 -8.492 1 97.88 287 TYR A N 1
ATOM 2189 C CA . TYR A 1 287 ? 17.922 -26.328 -8.32 1 97.88 287 TYR A CA 1
ATOM 2190 C C . TYR A 1 287 ? 18.094 -24.891 -8.773 1 97.88 287 TYR A C 1
ATOM 2192 O O . TYR A 1 287 ? 19.203 -24.469 -9.125 1 97.88 287 TYR A O 1
ATOM 2200 N N . ASP A 1 288 ? 17.047 -24.156 -8.922 1 98.44 288 ASP A N 1
ATOM 2201 C CA . ASP A 1 288 ? 17.031 -22.75 -9.336 1 98.44 288 ASP A CA 1
ATOM 2202 C C . ASP A 1 288 ? 17.812 -21.875 -8.367 1 98.44 288 ASP A C 1
ATOM 2204 O O . ASP A 1 288 ? 17.391 -21.688 -7.223 1 98.44 288 ASP A O 1
ATOM 2208 N N . ARG A 1 289 ? 18.844 -21.297 -8.781 1 98.19 289 ARG A N 1
ATOM 2209 C CA . ARG A 1 289 ? 19.719 -20.531 -7.902 1 98.19 289 ARG A CA 1
ATOM 2210 C C . ARG A 1 289 ? 19.047 -19.234 -7.438 1 98.19 289 ARG A C 1
ATOM 2212 O O . ARG A 1 289 ? 19.5 -18.609 -6.488 1 98.19 289 ARG A O 1
ATOM 2219 N N . LEU A 1 290 ? 17.938 -18.859 -8.094 1 97.94 290 LEU A N 1
ATOM 2220 C CA . LEU A 1 290 ? 17.141 -17.734 -7.609 1 97.94 290 LEU A CA 1
ATOM 2221 C C . LEU A 1 290 ? 16.703 -17.953 -6.164 1 97.94 290 LEU A C 1
ATOM 2223 O O . LEU A 1 290 ? 16.562 -17 -5.395 1 97.94 290 LEU A O 1
ATOM 2227 N N . LEU A 1 291 ? 16.562 -19.219 -5.793 1 98.31 291 LEU A N 1
ATOM 2228 C CA . LEU A 1 291 ? 16.078 -19.594 -4.473 1 98.31 291 LEU A CA 1
ATOM 2229 C C . LEU A 1 291 ? 17.156 -19.391 -3.412 1 98.31 291 LEU A C 1
ATOM 2231 O O . LEU A 1 291 ? 16.875 -19.516 -2.215 1 98.31 291 LEU A O 1
ATOM 2235 N N . ASP A 1 292 ? 18.359 -19.047 -3.805 1 98 292 ASP A N 1
ATOM 2236 C CA . ASP A 1 292 ? 19.391 -18.656 -2.852 1 98 292 ASP A CA 1
ATOM 2237 C C . ASP A 1 292 ? 19.141 -17.25 -2.311 1 98 292 ASP A C 1
ATOM 2239 O O . ASP A 1 292 ? 19.703 -16.859 -1.294 1 98 292 ASP A O 1
ATOM 2243 N N . PHE A 1 293 ? 18.281 -16.516 -2.979 1 98.19 293 PHE A N 1
ATOM 2244 C CA . PHE A 1 293 ? 18.062 -15.109 -2.637 1 98.19 293 PHE A CA 1
ATOM 2245 C C . PHE A 1 293 ? 16.594 -14.852 -2.316 1 98.19 293 PHE A C 1
ATOM 2247 O O . PHE A 1 293 ? 16.219 -13.727 -1.991 1 98.19 293 PHE A O 1
ATOM 2254 N N . THR A 1 294 ? 15.773 -15.836 -2.518 1 97.88 294 THR A N 1
ATOM 2255 C CA . THR A 1 294 ? 14.336 -15.742 -2.318 1 97.88 294 THR A CA 1
ATOM 2256 C C . THR A 1 294 ? 13.828 -16.922 -1.484 1 97.88 294 THR A C 1
ATOM 2258 O O . THR A 1 294 ? 14.398 -18 -1.528 1 97.88 294 THR A O 1
ATOM 2261 N N . LYS A 1 295 ? 12.836 -16.703 -0.759 1 97.94 295 LYS A N 1
ATOM 2262 C CA . LYS A 1 295 ? 12.234 -17.734 0.084 1 97.94 295 LYS A CA 1
ATOM 2263 C C . LYS A 1 295 ? 10.727 -17.797 -0.121 1 97.94 295 LYS A C 1
ATOM 2265 O O . LYS A 1 295 ? 10.031 -16.797 -0.012 1 97.94 295 LYS A O 1
ATOM 2270 N N . ALA A 1 296 ? 10.25 -18.969 -0.405 1 98.5 296 ALA A N 1
ATOM 2271 C CA . ALA A 1 296 ? 8.805 -19.172 -0.482 1 98.5 296 ALA A CA 1
ATOM 2272 C C . ALA A 1 296 ? 8.18 -19.141 0.907 1 98.5 296 ALA A C 1
ATOM 2274 O O . ALA A 1 296 ? 8.586 -19.891 1.797 1 98.5 296 ALA A O 1
ATOM 2275 N N . GLU A 1 297 ? 7.203 -18.297 1.099 1 98.56 297 GLU A N 1
ATOM 2276 C CA . GLU A 1 297 ? 6.531 -18.156 2.387 1 98.56 297 GLU A CA 1
ATOM 2277 C C . GLU A 1 297 ? 5.184 -18.875 2.389 1 98.56 297 GLU A C 1
ATOM 2279 O O . GLU A 1 297 ? 4.672 -19.25 3.447 1 98.56 297 GLU A O 1
ATOM 2284 N N . THR A 1 298 ? 4.586 -19 1.247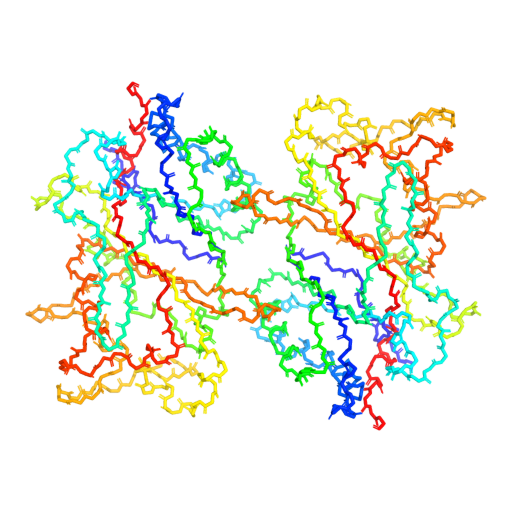 1 98.75 298 THR A N 1
ATOM 2285 C CA . THR A 1 298 ? 3.293 -19.656 1.118 1 98.75 298 THR A CA 1
ATOM 2286 C C . THR A 1 298 ? 3.275 -20.578 -0.103 1 98.75 298 THR A C 1
ATOM 2288 O O . THR A 1 298 ? 4.18 -20.531 -0.938 1 98.75 298 THR A O 1
ATOM 2291 N N . GLY A 1 299 ? 2.279 -21.406 -0.184 1 98.81 299 GLY A N 1
ATOM 2292 C CA . GLY A 1 299 ? 1.99 -22.266 -1.321 1 98.81 299 GLY A CA 1
ATOM 2293 C C . GLY A 1 299 ? 0.557 -22.766 -1.343 1 98.81 299 GLY A C 1
ATOM 2294 O O . GLY A 1 299 ? 0.083 -23.344 -0.367 1 98.81 299 GLY A O 1
ATOM 2295 N N . ASN A 1 300 ? -0.113 -22.531 -2.479 1 98.88 300 ASN A N 1
ATOM 2296 C CA . ASN A 1 300 ? -1.503 -22.953 -2.623 1 98.88 300 ASN A CA 1
ATOM 2297 C C . ASN A 1 300 ? -1.839 -23.297 -4.074 1 98.88 300 ASN A C 1
ATOM 2299 O O . ASN A 1 300 ? -1.369 -22.625 -4.996 1 98.88 300 ASN A O 1
ATOM 2303 N N . TYR A 1 301 ? -2.627 -24.312 -4.223 1 98.88 301 TYR A N 1
ATOM 2304 C CA . TYR A 1 301 ? -3.354 -24.516 -5.469 1 98.88 301 TYR A CA 1
ATOM 2305 C C . TYR A 1 301 ? -4.816 -24.109 -5.324 1 98.88 301 TYR A C 1
ATOM 2307 O O . TYR A 1 301 ? -5.406 -24.266 -4.254 1 98.88 301 TYR A O 1
ATOM 2315 N N . TRP A 1 302 ? -5.348 -23.609 -6.355 1 98.81 302 TRP A N 1
ATOM 2316 C CA . TRP A 1 302 ? -6.75 -23.219 -6.441 1 98.81 302 TRP A CA 1
ATOM 2317 C C . TRP A 1 302 ? -7.371 -23.703 -7.746 1 98.81 302 TRP A C 1
ATOM 2319 O O . TRP A 1 302 ? -6.656 -24.062 -8.688 1 98.81 302 TRP A O 1
ATOM 2329 N N . PHE A 1 303 ? -8.648 -23.734 -7.77 1 98.69 303 PHE A N 1
ATOM 2330 C CA . PHE A 1 303 ? -9.398 -23.828 -9.016 1 98.69 303 PHE A CA 1
ATOM 2331 C C . PHE A 1 303 ? -10.266 -22.594 -9.219 1 98.69 303 PHE A C 1
ATOM 2333 O O . PHE A 1 303 ? -11.031 -22.203 -8.336 1 98.69 303 PHE A O 1
ATOM 2340 N N . VAL A 1 304 ? -10.086 -21.922 -10.312 1 98.38 304 VAL A N 1
ATOM 2341 C CA . VAL A 1 304 ? -10.906 -20.797 -10.758 1 98.38 304 VAL A CA 1
ATOM 2342 C C . VAL A 1 304 ? -12.078 -21.312 -11.594 1 98.38 304 VAL A C 1
ATOM 2344 O O . VAL A 1 304 ? -11.914 -21.625 -12.781 1 98.38 304 VAL A O 1
ATOM 2347 N N . PRO A 1 305 ? -13.258 -21.359 -11.047 1 97.19 305 PRO A N 1
ATOM 2348 C CA . PRO A 1 305 ? -14.375 -21.953 -11.789 1 97.19 305 PRO A CA 1
ATOM 2349 C C . PRO A 1 305 ? -14.867 -21.047 -12.914 1 97.19 305 PRO A C 1
ATOM 2351 O O . PRO A 1 305 ? -14.484 -19.875 -12.984 1 97.19 305 PRO A O 1
ATOM 2354 N N . SER A 1 306 ? -15.656 -21.609 -13.797 1 94.62 306 SER A N 1
ATOM 2355 C CA . SER A 1 306 ? -16.312 -20.797 -14.812 1 94.62 306 SER A CA 1
ATOM 2356 C C . SER A 1 306 ? -17.219 -19.75 -14.18 1 94.62 306 SER A C 1
ATOM 2358 O O . SER A 1 306 ? -17.609 -19.891 -13.016 1 94.62 306 SER A O 1
ATOM 2360 N N . LEU A 1 307 ? -17.5 -18.766 -14.945 1 92.81 307 LEU A N 1
ATOM 2361 C CA . LEU A 1 307 ? -18.391 -17.719 -14.445 1 92.81 307 LEU A CA 1
ATOM 2362 C C . LEU A 1 307 ? -19.766 -18.281 -14.117 1 92.81 307 LEU A C 1
ATOM 2364 O O . LEU A 1 307 ? -20.406 -17.859 -13.148 1 92.81 307 LEU A O 1
ATOM 2368 N N . ALA A 1 308 ? -20.219 -19.203 -14.891 1 90.94 308 ALA A N 1
ATOM 2369 C CA . ALA A 1 308 ? -21.516 -19.828 -14.648 1 90.94 308 ALA A CA 1
ATOM 2370 C C . ALA A 1 308 ? -21.531 -20.531 -13.289 1 90.94 308 ALA A C 1
ATOM 2372 O O . ALA A 1 308 ? -22.484 -20.391 -12.523 1 90.94 308 ALA A O 1
ATOM 2373 N N . VAL A 1 309 ? -20.5 -21.266 -13.031 1 94.38 309 VAL A N 1
ATOM 2374 C CA . VAL A 1 309 ? -20.406 -21.953 -11.75 1 94.38 309 VAL A CA 1
ATOM 2375 C C . VAL A 1 309 ? -20.328 -20.938 -10.617 1 94.38 309 VAL A C 1
ATOM 2377 O O . VAL A 1 309 ? -21.047 -21.047 -9.625 1 94.38 309 VAL A O 1
ATOM 2380 N N . LEU A 1 310 ? -19.5 -19.891 -10.773 1 96.06 310 LEU A N 1
ATOM 2381 C CA . LEU A 1 310 ? -19.312 -18.891 -9.727 1 96.06 310 LEU A CA 1
ATOM 2382 C C . LEU A 1 310 ? -20.625 -18.172 -9.438 1 96.06 310 LEU A C 1
ATOM 2384 O O . LEU A 1 310 ? -21.047 -18.062 -8.281 1 96.06 310 LEU A O 1
ATOM 2388 N N . ASN A 1 311 ? -21.281 -17.75 -10.477 1 92.88 311 ASN A N 1
ATOM 2389 C CA . ASN A 1 311 ? -22.516 -16.969 -10.336 1 92.88 311 ASN A CA 1
ATOM 2390 C C . ASN A 1 311 ? -23.641 -17.812 -9.766 1 92.88 311 ASN A C 1
ATOM 2392 O O . ASN A 1 311 ? -24.625 -17.281 -9.234 1 92.88 311 ASN A O 1
ATOM 2396 N N . GLY A 1 312 ? -23.484 -19.078 -9.891 1 93.56 312 GLY A N 1
ATOM 2397 C CA . GLY A 1 312 ? -24.531 -19.984 -9.414 1 93.56 312 GLY A CA 1
ATOM 2398 C C . GLY A 1 312 ? -24.391 -20.328 -7.945 1 93.56 312 GLY A C 1
ATOM 2399 O O . GLY A 1 312 ? -25.297 -20.938 -7.359 1 93.56 312 GLY A O 1
ATOM 2400 N N . LEU A 1 313 ? -23.344 -19.922 -7.375 1 94.62 313 LEU A N 1
ATOM 2401 C CA . LEU A 1 313 ? -23.141 -20.25 -5.973 1 94.62 313 LEU A CA 1
ATOM 2402 C C . LEU A 1 313 ? -24.062 -19.453 -5.07 1 94.62 313 LEU A C 1
ATOM 2404 O O . LEU A 1 313 ? -24.344 -18.281 -5.34 1 94.62 313 LEU A O 1
ATOM 2408 N N . GLY A 1 314 ? -24.484 -19.984 -3.916 1 83.12 314 GLY A N 1
ATOM 2409 C CA . GLY A 1 314 ? -25.312 -19.328 -2.916 1 83.12 314 GLY A CA 1
ATOM 2410 C C . GLY A 1 314 ? -26.781 -19.328 -3.268 1 83.12 314 GLY A C 1
ATOM 2411 O O . GLY A 1 314 ? -27.609 -18.844 -2.498 1 83.12 314 GLY A O 1
ATOM 2412 N N . GLY A 1 315 ? -27.188 -19.562 -4.582 1 67.12 315 GLY A N 1
ATOM 2413 C CA . GLY A 1 315 ? -28.594 -19.625 -4.988 1 67.12 315 GLY A CA 1
ATOM 2414 C C . GLY A 1 315 ? -29.344 -20.766 -4.348 1 67.12 315 GLY A C 1
ATOM 2415 O O . GLY A 1 315 ? -30.547 -20.922 -4.578 1 67.12 315 GLY A O 1
ATOM 2416 N N . ASN A 1 316 ? -28.75 -21.719 -3.621 1 47.03 316 ASN A N 1
ATOM 2417 C CA . ASN A 1 316 ? -29.625 -22.75 -3.086 1 47.03 316 ASN A CA 1
ATOM 2418 C C . ASN A 1 316 ? -30.203 -22.359 -1.735 1 47.03 316 ASN A C 1
ATOM 2420 O O . ASN A 1 316 ? -29.578 -21.625 -0.97 1 47.03 316 ASN A O 1
ATOM 2424 N N . MET B 1 1 ? 18.688 37.031 -12.023 1 19.36 1 MET B N 1
ATOM 2425 C CA . MET B 1 1 ? 17.516 36.969 -11.164 1 19.36 1 MET B CA 1
ATOM 2426 C C . MET B 1 1 ? 17.047 35.531 -10.992 1 19.36 1 MET B C 1
ATOM 2428 O O . MET B 1 1 ? 16.672 34.875 -11.969 1 19.36 1 MET B O 1
ATOM 2432 N N . VAL B 1 2 ? 17.641 34.719 -10.133 1 31.12 2 VAL B N 1
ATOM 2433 C CA . VAL B 1 2 ? 17.266 33.312 -9.883 1 31.12 2 VAL B CA 1
ATOM 2434 C C . VAL B 1 2 ? 15.742 33.219 -9.789 1 31.12 2 VAL B C 1
ATOM 2436 O O . VAL B 1 2 ? 15.102 33.938 -9.031 1 31.12 2 VAL B O 1
ATOM 2439 N N . SER B 1 3 ? 15.016 32.875 -10.656 1 32.03 3 SER B N 1
ATOM 2440 C CA . SER B 1 3 ? 13.555 32.906 -10.648 1 32.03 3 SER B CA 1
ATOM 2441 C C . SER B 1 3 ? 13 32.281 -9.375 1 32.03 3 SER B C 1
ATOM 2443 O O . SER B 1 3 ? 13.602 31.375 -8.805 1 32.03 3 SER B O 1
ATOM 2445 N N . ALA B 1 4 ? 12.102 33 -8.586 1 37.66 4 ALA B N 1
ATOM 2446 C CA . ALA B 1 4 ? 11.516 32.844 -7.258 1 37.66 4 ALA B CA 1
ATOM 2447 C C . ALA B 1 4 ? 11.07 31.391 -7.027 1 37.66 4 ALA B C 1
ATOM 2449 O O . ALA B 1 4 ? 10.797 31 -5.891 1 37.66 4 ALA B O 1
ATOM 2450 N N . GLY B 1 5 ? 10.68 30.609 -7.945 1 41.72 5 GLY B N 1
ATOM 2451 C CA . GLY B 1 5 ? 10.164 29.25 -8.07 1 41.72 5 GLY B CA 1
ATOM 2452 C C . GLY B 1 5 ? 11.109 28.203 -7.527 1 41.72 5 GLY B C 1
ATOM 2453 O O . GLY B 1 5 ? 10.695 27.078 -7.215 1 41.72 5 GLY B O 1
ATOM 2454 N N . ASP B 1 6 ? 12.43 28.391 -7.691 1 50.34 6 ASP B N 1
ATOM 2455 C CA . ASP B 1 6 ? 13.594 27.562 -7.402 1 50.34 6 ASP B CA 1
ATOM 2456 C C . ASP B 1 6 ? 13.922 27.578 -5.91 1 50.34 6 ASP B C 1
ATOM 2458 O O . ASP B 1 6 ? 14.961 27.062 -5.492 1 50.34 6 ASP B O 1
ATOM 2462 N N . LEU B 1 7 ? 13.07 28.25 -5.059 1 65.25 7 LEU B N 1
ATOM 2463 C CA . LEU B 1 7 ? 13.539 28.594 -3.721 1 65.25 7 LEU B CA 1
ATOM 2464 C C . LEU B 1 7 ? 12.703 27.875 -2.658 1 65.25 7 LEU B C 1
ATOM 2466 O O . LEU B 1 7 ? 13.039 27.922 -1.472 1 65.25 7 LEU B O 1
ATOM 2470 N N . ILE B 1 8 ? 11.648 27.172 -3.209 1 81.31 8 ILE B N 1
ATOM 2471 C CA . ILE B 1 8 ? 10.797 26.641 -2.15 1 81.31 8 ILE B CA 1
ATOM 2472 C C . ILE B 1 8 ? 10.508 25.156 -2.418 1 81.31 8 ILE B C 1
ATOM 2474 O O . ILE B 1 8 ? 10.484 24.719 -3.57 1 81.31 8 ILE B O 1
ATOM 2478 N N . GLN B 1 9 ? 10.43 24.406 -1.42 1 91.06 9 GLN B N 1
ATOM 2479 C CA . GLN B 1 9 ? 9.938 23.047 -1.583 1 91.06 9 GLN B CA 1
ATOM 2480 C C . GLN B 1 9 ? 8.453 23.047 -1.932 1 91.06 9 GLN B C 1
ATOM 2482 O O . GLN B 1 9 ? 7.688 23.875 -1.435 1 91.06 9 GLN B O 1
ATOM 2487 N N . THR B 1 10 ? 8.047 22.141 -2.83 1 83.38 10 THR B N 1
ATOM 2488 C CA . THR B 1 10 ? 6.648 22.062 -3.238 1 83.38 10 THR B CA 1
ATOM 2489 C C . THR B 1 10 ? 5.789 21.5 -2.109 1 83.38 10 THR B C 1
ATOM 2491 O O . THR B 1 10 ? 6.121 20.469 -1.517 1 83.38 10 THR B O 1
ATOM 2494 N N . VAL B 1 11 ? 4.691 22.234 -1.816 1 80.88 11 VAL B N 1
ATOM 2495 C CA . VAL B 1 11 ? 3.789 21.781 -0.762 1 80.88 11 VAL B CA 1
ATOM 2496 C C . VAL B 1 11 ? 2.463 21.344 -1.372 1 80.88 11 VAL B C 1
ATOM 2498 O O . VAL B 1 11 ? 1.615 20.766 -0.68 1 80.88 11 VAL B O 1
ATOM 2501 N N . GLN B 1 12 ? 2.307 21.641 -2.678 1 67.69 12 GLN B N 1
ATOM 2502 C CA . GLN B 1 12 ? 1.081 21.234 -3.354 1 67.69 12 GLN B CA 1
ATOM 2503 C C . GLN B 1 12 ? 1.377 20.234 -4.469 1 67.69 12 GLN B C 1
ATOM 2505 O O . GLN B 1 12 ? 2.225 20.484 -5.328 1 67.69 12 GLN B O 1
ATOM 2510 N N . ALA B 1 13 ? 0.984 19.078 -4.32 1 64 13 ALA B N 1
ATOM 2511 C CA . ALA B 1 13 ? 0.993 18.109 -5.422 1 64 13 ALA B CA 1
ATOM 2512 C C . ALA B 1 13 ? -0.106 17.062 -5.246 1 64 13 ALA B C 1
ATOM 2514 O O . ALA B 1 13 ? 0.044 16.125 -4.469 1 64 13 ALA B O 1
ATOM 2515 N N . GLY B 1 14 ? -1.241 17.469 -5.715 1 70.88 14 GLY B N 1
ATOM 2516 C CA . GLY B 1 14 ? -2.295 16.469 -5.695 1 70.88 14 GLY B CA 1
ATOM 2517 C C . GLY B 1 14 ? -1.956 15.219 -6.496 1 70.88 14 GLY B C 1
ATOM 2518 O O . GLY B 1 14 ? -1.878 15.273 -7.727 1 70.88 14 GLY B O 1
ATOM 2519 N N . THR B 1 15 ? -1.51 14.172 -5.738 1 80.81 15 THR B N 1
ATOM 2520 C CA . THR B 1 15 ? -1.146 12.938 -6.422 1 80.81 15 THR B CA 1
ATOM 2521 C C . THR B 1 15 ? -2.031 11.781 -5.961 1 80.81 15 THR B C 1
ATOM 2523 O O . THR B 1 15 ? -2.729 11.891 -4.949 1 80.81 15 THR B O 1
ATOM 2526 N N . ALA B 1 16 ? -1.938 10.734 -6.672 1 86.81 16 ALA B N 1
ATOM 2527 C CA . ALA B 1 16 ? -2.738 9.547 -6.391 1 86.81 16 ALA B CA 1
ATOM 2528 C C . ALA B 1 16 ? -2.215 8.812 -5.156 1 86.81 16 ALA B C 1
ATOM 2530 O O . ALA B 1 16 ? -2.984 8.18 -4.434 1 86.81 16 ALA B O 1
ATOM 2531 N N . TYR B 1 17 ? -0.891 8.992 -4.945 1 91 17 TYR B N 1
ATOM 2532 C CA . TYR B 1 17 ? -0.25 8.25 -3.867 1 91 17 TYR B CA 1
ATOM 2533 C C . TYR B 1 17 ? 0.672 9.148 -3.057 1 91 17 TYR B C 1
ATOM 2535 O O . TYR B 1 17 ? 1.222 10.117 -3.584 1 91 17 TYR B O 1
ATOM 2543 N N . ALA B 1 18 ? 0.806 8.758 -1.818 1 94.62 18 ALA B N 1
ATOM 2544 C CA . ALA B 1 18 ? 1.812 9.422 -0.99 1 94.62 18 ALA B CA 1
ATOM 2545 C C . ALA B 1 18 ? 2.365 8.461 0.064 1 94.62 18 ALA B C 1
ATOM 2547 O O . ALA B 1 18 ? 1.65 7.582 0.547 1 94.62 18 ALA B O 1
ATOM 2548 N N . THR B 1 19 ? 3.631 8.578 0.301 1 96.81 19 THR B N 1
ATOM 2549 C CA . THR B 1 19 ? 4.285 7.938 1.437 1 96.81 19 THR B CA 1
ATOM 2550 C C . THR B 1 19 ? 4.746 8.977 2.451 1 96.81 19 THR B C 1
ATOM 2552 O O . THR B 1 19 ? 5.383 9.969 2.088 1 96.81 19 THR B O 1
ATOM 2555 N N . PHE B 1 20 ? 4.352 8.781 3.664 1 98.31 20 PHE B N 1
ATOM 2556 C CA . PHE B 1 20 ? 4.766 9.617 4.789 1 98.31 20 PHE B CA 1
ATOM 2557 C C . PHE B 1 20 ? 5.77 8.875 5.668 1 98.31 20 PHE B C 1
ATOM 2559 O O . PHE B 1 20 ? 5.438 7.855 6.277 1 98.31 20 PHE B O 1
ATOM 2566 N N . LEU B 1 21 ? 6.969 9.359 5.695 1 98.69 21 LEU B N 1
ATOM 2567 C CA . LEU B 1 21 ? 8.062 8.68 6.375 1 98.69 21 LEU B CA 1
ATOM 2568 C C . LEU B 1 21 ? 8.617 9.531 7.508 1 98.69 21 LEU B C 1
ATOM 2570 O O . LEU B 1 21 ? 9.062 10.664 7.281 1 98.69 21 LEU B O 1
ATOM 2574 N N . THR B 1 22 ? 8.453 9.086 8.727 1 98.81 22 THR B N 1
ATOM 2575 C CA . THR B 1 22 ? 9.031 9.734 9.898 1 98.81 22 THR B CA 1
ATOM 2576 C C . THR B 1 22 ? 10.281 9 10.359 1 98.81 22 THR B C 1
ATOM 2578 O O . THR B 1 22 ? 10.242 7.797 10.648 1 98.81 22 THR B O 1
ATOM 2581 N N . LEU B 1 23 ? 11.383 9.734 10.414 1 98.62 23 LEU B N 1
ATOM 2582 C CA . LEU B 1 23 ? 12.68 9.148 10.758 1 98.62 23 LEU B CA 1
ATOM 2583 C C . LEU B 1 23 ? 13.242 9.781 12.023 1 98.62 23 LEU B C 1
ATOM 2585 O O . LEU B 1 23 ? 12.977 10.945 12.312 1 98.62 23 LEU B O 1
ATOM 2589 N N . VAL B 1 24 ? 14.023 9 12.781 1 97.88 24 VAL B N 1
ATOM 2590 C CA . VAL B 1 24 ? 14.758 9.484 13.945 1 97.88 24 VAL B CA 1
ATOM 2591 C C . VAL B 1 24 ? 16.25 9.203 13.773 1 97.88 24 VAL B C 1
ATOM 2593 O O . VAL B 1 24 ? 16.625 8.156 13.25 1 97.88 24 VAL B O 1
ATOM 2596 N N . LEU B 1 25 ? 17.078 10.156 14.148 1 96.25 25 LEU B N 1
ATOM 2597 C CA . LEU B 1 25 ? 18.531 10 14.07 1 96.25 25 LEU B CA 1
ATOM 2598 C C . LEU B 1 25 ? 19.016 8.93 15.047 1 96.25 25 LEU B C 1
ATOM 2600 O O . LEU B 1 25 ? 18.516 8.836 16.172 1 96.25 25 LEU B O 1
ATOM 2604 N N . VAL B 1 26 ? 19.953 8.117 14.492 1 93.06 26 VAL B N 1
ATOM 2605 C CA . VAL B 1 26 ? 20.562 7.121 15.367 1 93.06 26 VAL B CA 1
ATOM 2606 C C . VAL B 1 26 ? 21.656 7.77 16.203 1 93.06 26 VAL B C 1
ATOM 2608 O O . VAL B 1 26 ? 22.516 8.484 15.664 1 93.06 26 VAL B O 1
ATOM 2611 N N . ASN B 1 27 ? 21.516 7.797 17.531 1 78.31 27 ASN B N 1
ATOM 2612 C CA . ASN B 1 27 ? 22.5 8.383 18.422 1 78.31 27 ASN B CA 1
ATOM 2613 C C . ASN B 1 27 ? 23.594 7.375 18.797 1 78.31 27 ASN B C 1
ATOM 2615 O O . ASN B 1 27 ? 23.344 6.449 19.562 1 78.31 27 ASN B O 1
ATOM 2619 N N . SER B 1 28 ? 24.031 6.508 18.031 1 60.41 28 SER B N 1
ATOM 2620 C CA . SER B 1 28 ? 25.031 5.59 18.562 1 60.41 28 SER B CA 1
ATOM 2621 C C . SER B 1 28 ? 26.406 6.25 18.641 1 60.41 28 SER B C 1
ATOM 2623 O O . SER B 1 28 ? 26.781 7.012 17.75 1 60.41 28 SER B O 1
ATOM 2625 N N . THR B 1 29 ? 26.984 6.41 19.844 1 53.69 29 THR B N 1
ATOM 2626 C CA . THR B 1 29 ? 28.391 6.727 20.016 1 53.69 29 THR B CA 1
ATOM 2627 C C . THR B 1 29 ? 29.234 6.066 18.922 1 53.69 29 THR B C 1
ATOM 2629 O O . THR B 1 29 ? 30.281 6.586 18.547 1 53.69 29 THR B O 1
ATOM 2632 N N . ALA B 1 30 ? 28.938 4.977 18.625 1 48.88 30 ALA B N 1
ATOM 2633 C CA . ALA B 1 30 ? 29.766 4.234 17.688 1 48.88 30 ALA B CA 1
ATOM 2634 C C . ALA B 1 30 ? 29.656 4.816 16.281 1 48.88 30 ALA B C 1
ATOM 2636 O O . ALA B 1 30 ? 30.516 4.578 15.43 1 48.88 30 ALA B O 1
ATOM 2637 N N . LEU B 1 31 ? 28.469 5.418 16.109 1 55.53 31 LEU B N 1
ATOM 2638 C CA . LEU B 1 31 ? 28.359 5.992 14.773 1 55.53 31 LEU B CA 1
ATOM 2639 C C . LEU B 1 31 ? 28.625 7.496 14.805 1 55.53 31 LEU B C 1
ATOM 2641 O O . LEU B 1 31 ? 27.703 8.289 15.008 1 55.53 31 LEU B O 1
ATOM 2645 N N . PHE B 1 32 ? 29.75 7.941 15.234 1 54.09 32 PHE B N 1
ATOM 2646 C CA . PHE B 1 32 ? 30.25 9.305 15.328 1 54.09 32 PHE B CA 1
ATOM 2647 C C . PHE B 1 32 ? 29.703 10.172 14.203 1 54.09 32 PHE B C 1
ATOM 2649 O O . PHE B 1 32 ? 29.516 11.375 14.375 1 54.09 32 PHE B O 1
ATOM 2656 N N . ASN B 1 33 ? 28.938 9.586 13.164 1 80.94 33 ASN B N 1
ATOM 2657 C CA . ASN B 1 33 ? 28.75 10.445 12.008 1 80.94 33 ASN B CA 1
ATOM 2658 C C . ASN B 1 33 ? 27.344 10.32 11.43 1 80.94 33 ASN B C 1
ATOM 2660 O O . ASN B 1 33 ? 27.125 10.562 10.234 1 80.94 33 ASN B O 1
ATOM 2664 N N . ALA B 1 34 ? 26.375 10.07 12.406 1 87.25 34 ALA B N 1
ATOM 2665 C CA . ALA B 1 34 ? 25.031 9.867 11.898 1 87.25 34 ALA B CA 1
ATOM 2666 C C . ALA B 1 34 ? 24.422 11.188 11.422 1 87.25 34 ALA B C 1
ATOM 2668 O O . ALA B 1 34 ? 23.812 11.242 10.352 1 87.25 34 ALA B O 1
ATOM 2669 N N . SER B 1 35 ? 24.703 12.203 12.188 1 91.12 35 SER B N 1
ATOM 2670 C CA . SER B 1 35 ? 24.156 13.5 11.828 1 91.12 35 SER B CA 1
ATOM 2671 C C . SER B 1 35 ? 24.75 14.016 10.523 1 91.12 35 SER B C 1
ATOM 2673 O O . SER B 1 35 ? 24.047 14.609 9.703 1 91.12 35 SER B O 1
ATOM 2675 N N . SER B 1 36 ? 26 13.789 10.383 1 91.94 36 SER B N 1
ATOM 2676 C CA . SER B 1 36 ? 26.656 14.242 9.164 1 91.94 36 SER B CA 1
ATOM 2677 C C . SER B 1 36 ? 26.125 13.484 7.945 1 91.94 36 SER B C 1
ATOM 2679 O O . SER B 1 36 ? 25.875 14.078 6.898 1 91.94 36 SER B O 1
ATOM 2681 N N . THR B 1 37 ? 26.016 12.18 8.141 1 93.44 37 THR B N 1
ATOM 2682 C CA . THR B 1 37 ? 25.469 11.375 7.059 1 93.44 37 THR B CA 1
ATOM 2683 C C . THR B 1 37 ? 24.047 11.812 6.734 1 93.44 37 THR B C 1
ATOM 2685 O O . THR B 1 37 ? 23.688 12 5.566 1 93.44 37 THR B O 1
ATOM 2688 N N . ALA B 1 38 ? 23.25 11.984 7.75 1 96.19 38 ALA B N 1
ATOM 2689 C CA . ALA B 1 38 ? 21.859 12.383 7.559 1 96.19 38 ALA B CA 1
ATOM 2690 C C . ALA B 1 38 ? 21.766 13.742 6.871 1 96.19 38 ALA B C 1
ATOM 2692 O O . ALA B 1 38 ? 20.969 13.93 5.953 1 96.19 38 ALA B O 1
ATOM 2693 N N . ALA B 1 39 ? 22.609 14.648 7.293 1 95.75 39 ALA B N 1
ATOM 2694 C CA . ALA B 1 39 ? 22.625 15.969 6.676 1 95.75 39 ALA B CA 1
ATOM 2695 C C . ALA B 1 39 ? 23 15.883 5.199 1 95.75 39 ALA B C 1
ATOM 2697 O O . ALA B 1 39 ? 22.422 16.578 4.363 1 95.75 39 ALA B O 1
ATOM 2698 N N . SER B 1 40 ? 23.953 15.07 4.918 1 95.31 40 SER B N 1
ATOM 2699 C CA . SER B 1 40 ? 24.375 14.891 3.531 1 95.31 40 SER B CA 1
ATOM 2700 C C . SER B 1 40 ? 23.25 14.312 2.682 1 95.31 40 SER B C 1
ATOM 2702 O O . SER B 1 40 ? 23.047 14.734 1.539 1 95.31 40 SER B O 1
ATOM 2704 N N . VAL B 1 41 ? 22.516 13.352 3.219 1 97.12 41 VAL B N 1
ATOM 2705 C CA . VAL B 1 41 ? 21.406 12.742 2.49 1 97.12 41 VAL B CA 1
ATOM 2706 C C . VAL B 1 41 ? 20.312 13.773 2.268 1 97.12 41 VAL B C 1
ATOM 2708 O O . VAL B 1 41 ? 19.734 13.852 1.183 1 97.12 41 VAL B O 1
ATOM 2711 N N . LEU B 1 42 ? 20.047 14.594 3.283 1 97.75 42 LEU B N 1
ATOM 2712 C CA . LEU B 1 42 ? 19.078 15.672 3.141 1 97.75 42 LEU B CA 1
ATOM 2713 C C . LEU B 1 42 ? 19.469 16.609 2.002 1 97.75 42 LEU B C 1
ATOM 2715 O O . LEU B 1 42 ? 18.641 16.953 1.16 1 97.75 42 LEU B O 1
ATOM 2719 N N . GLY B 1 43 ? 20.672 16.984 1.931 1 96.12 43 GLY B N 1
ATOM 2720 C CA . GLY B 1 43 ? 21.172 17.875 0.891 1 96.12 43 GLY B CA 1
ATOM 2721 C C . GLY B 1 43 ? 21.094 17.266 -0.498 1 96.12 43 GLY B C 1
ATOM 2722 O O . GLY B 1 43 ? 21 18 -1.491 1 96.12 43 GLY B O 1
ATOM 2723 N N . ALA B 1 44 ? 21.094 15.977 -0.568 1 95.31 44 ALA B N 1
ATOM 2724 C CA . ALA B 1 44 ? 21.109 15.266 -1.847 1 95.31 44 ALA B CA 1
ATOM 2725 C C . ALA B 1 44 ? 19.703 14.836 -2.254 1 95.31 44 ALA B C 1
ATOM 2727 O O . ALA B 1 44 ? 19.531 14.188 -3.285 1 95.31 44 ALA B O 1
ATOM 2728 N N . THR B 1 45 ? 18.703 15.164 -1.478 1 96.06 45 THR B N 1
ATOM 2729 C CA . THR B 1 45 ? 17.344 14.664 -1.669 1 96.06 45 THR B CA 1
ATOM 2730 C C . THR B 1 45 ? 16.797 15.078 -3.029 1 96.06 45 THR B C 1
ATOM 2732 O O . THR B 1 45 ? 16.172 14.281 -3.727 1 96.06 45 THR B O 1
ATOM 2735 N N . ASN B 1 46 ? 17.031 16.312 -3.426 1 92.31 46 ASN B N 1
ATOM 2736 C CA . ASN B 1 46 ? 16.5 16.781 -4.707 1 92.31 46 ASN B CA 1
ATOM 2737 C C . ASN B 1 46 ? 17.141 16.031 -5.875 1 92.31 46 ASN B C 1
ATOM 2739 O O . ASN B 1 46 ? 16.484 15.727 -6.867 1 92.31 46 ASN B O 1
ATOM 2743 N N . ASP B 1 47 ? 18.406 15.82 -5.773 1 92.12 47 ASP B N 1
ATOM 2744 C CA . ASP B 1 47 ? 19.094 15.047 -6.809 1 92.12 47 ASP B CA 1
ATOM 2745 C C . ASP B 1 47 ? 18.547 13.625 -6.887 1 92.12 47 ASP B C 1
ATOM 2747 O O . ASP B 1 47 ? 18.328 13.094 -7.98 1 92.12 47 ASP B O 1
ATOM 2751 N N . LEU B 1 48 ? 18.359 13.047 -5.719 1 93.75 48 LEU B N 1
ATOM 2752 C CA . LEU B 1 48 ? 17.781 11.711 -5.68 1 93.75 48 LEU B CA 1
ATOM 2753 C C . LEU B 1 48 ? 16.391 11.695 -6.309 1 93.75 48 LEU B C 1
ATOM 2755 O O . LEU B 1 48 ? 16.062 10.781 -7.066 1 93.75 48 LEU B O 1
ATOM 2759 N N . THR B 1 49 ? 15.562 12.703 -6.008 1 92.62 49 THR B N 1
ATOM 2760 C CA . THR B 1 49 ? 14.219 12.82 -6.562 1 92.62 49 THR B CA 1
ATOM 2761 C C . THR B 1 49 ? 14.266 12.883 -8.086 1 92.62 49 THR B C 1
ATOM 2763 O O . THR B 1 49 ? 13.523 12.172 -8.766 1 92.62 49 THR B O 1
ATOM 2766 N N . ARG B 1 50 ? 15.156 13.68 -8.617 1 88.69 50 ARG B N 1
ATOM 2767 C CA . ARG B 1 50 ? 15.305 13.836 -10.055 1 88.69 50 ARG B CA 1
ATOM 2768 C C . ARG B 1 50 ? 15.719 12.516 -10.711 1 88.69 50 ARG B C 1
ATOM 2770 O O . ARG B 1 50 ? 15.18 12.133 -11.75 1 88.69 50 ARG B O 1
ATOM 2777 N N . ASN B 1 51 ? 16.625 11.844 -10.086 1 89.38 51 ASN B N 1
ATOM 2778 C CA . ASN B 1 51 ? 17.156 10.594 -10.625 1 89.38 51 ASN B CA 1
ATOM 2779 C C . ASN B 1 51 ? 16.062 9.531 -10.719 1 89.38 51 ASN B C 1
ATOM 2781 O O . ASN B 1 51 ? 16.031 8.742 -11.672 1 89.38 51 ASN B O 1
ATOM 2785 N N . VAL B 1 52 ? 15.156 9.469 -9.766 1 91.31 52 VAL B N 1
ATOM 2786 C CA . VAL B 1 52 ? 14.078 8.484 -9.766 1 91.31 52 VAL B CA 1
ATOM 2787 C C . VAL B 1 52 ? 12.984 8.914 -10.734 1 91.31 52 VAL B C 1
ATOM 2789 O O . VAL B 1 52 ? 12.453 8.094 -11.492 1 91.31 52 VAL B O 1
ATOM 2792 N N . ALA B 1 53 ? 12.68 10.203 -10.734 1 86.75 53 ALA B N 1
ATOM 2793 C CA . ALA B 1 53 ? 11.562 10.734 -11.523 1 86.75 53 ALA B CA 1
ATOM 2794 C C . ALA B 1 53 ? 11.844 10.609 -13.016 1 86.75 53 ALA B C 1
ATOM 2796 O O . ALA B 1 53 ? 10.922 10.445 -13.812 1 86.75 53 ALA B O 1
ATOM 2797 N N . VAL B 1 54 ? 13.055 10.641 -13.43 1 81.81 54 VAL B N 1
ATOM 2798 C CA . VAL B 1 54 ? 13.422 10.648 -14.844 1 81.81 54 VAL B CA 1
ATOM 2799 C C . VAL B 1 54 ? 13.055 9.305 -15.477 1 81.81 54 VAL B C 1
ATOM 2801 O O . VAL B 1 54 ? 13.008 9.18 -16.703 1 81.81 54 VAL B O 1
ATOM 2804 N N . ARG B 1 55 ? 12.852 8.336 -14.68 1 79.75 55 ARG B N 1
ATOM 2805 C CA . ARG B 1 55 ? 12.523 7.004 -15.18 1 79.75 55 ARG B CA 1
ATOM 2806 C C . ARG B 1 55 ? 11.086 6.941 -15.68 1 79.75 55 ARG B C 1
ATOM 2808 O O . ARG B 1 55 ? 10.656 5.93 -16.234 1 79.75 55 ARG B O 1
ATOM 2815 N N . SER B 1 56 ? 10.359 7.957 -15.344 1 79.31 56 SER B N 1
ATOM 2816 C CA . SER B 1 56 ? 8.977 8.047 -15.797 1 79.31 56 SER B CA 1
ATOM 2817 C C . SER B 1 56 ? 8.766 9.281 -16.672 1 79.31 56 SER B C 1
ATOM 2819 O O . SER B 1 56 ? 9.305 10.352 -16.391 1 79.31 56 SER B O 1
ATOM 2821 N N . TRP B 1 57 ? 7.996 9.023 -17.641 1 68.88 57 TRP B N 1
ATOM 2822 C CA . TRP B 1 57 ? 7.703 10.117 -18.562 1 68.88 57 TRP B CA 1
ATOM 2823 C C . TRP B 1 57 ? 6.879 11.203 -17.875 1 68.88 57 TRP B C 1
ATOM 2825 O O . TRP B 1 57 ? 7.059 12.391 -18.141 1 68.88 57 TRP B O 1
ATOM 2835 N N . SER B 1 58 ? 5.969 10.797 -17 1 65.19 58 SER B N 1
ATOM 2836 C CA . SER B 1 58 ? 5.074 11.773 -16.391 1 65.19 58 SER B CA 1
ATOM 2837 C C . SER B 1 58 ? 5.746 12.461 -15.203 1 65.19 58 SER B C 1
ATOM 2839 O O . SER B 1 58 ? 5.254 13.477 -14.711 1 65.19 58 SER B O 1
ATOM 2841 N N . HIS B 1 59 ? 6.891 12.078 -14.898 1 59.91 59 HIS B N 1
ATOM 2842 C CA . HIS B 1 59 ? 7.703 12.664 -13.836 1 59.91 59 HIS B CA 1
ATOM 2843 C C . HIS B 1 59 ? 6.867 12.945 -12.594 1 59.91 59 HIS B C 1
ATOM 2845 O O . HIS B 1 59 ? 7.098 13.938 -11.898 1 59.91 59 HIS B O 1
ATOM 2851 N N . ASP B 1 60 ? 6.043 12.188 -12.258 1 81.88 60 ASP B N 1
ATOM 2852 C CA . ASP B 1 60 ? 5.051 12.516 -11.242 1 81.88 60 ASP B CA 1
ATOM 2853 C C . ASP B 1 60 ? 5.535 12.109 -9.852 1 81.88 60 ASP B C 1
ATOM 2855 O O . ASP B 1 60 ? 4.898 11.297 -9.18 1 81.88 60 ASP B O 1
ATOM 2859 N N . LEU B 1 61 ? 6.77 12.648 -9.461 1 90.81 61 LEU B N 1
ATOM 2860 C CA . LEU B 1 61 ? 7.309 12.43 -8.125 1 90.81 61 LEU B CA 1
ATOM 2861 C C . LEU B 1 61 ? 7.699 13.75 -7.469 1 90.81 61 LEU B C 1
ATOM 2863 O O . LEU B 1 61 ? 8.445 14.539 -8.055 1 90.81 61 LEU B O 1
ATOM 2867 N N . ALA B 1 62 ? 7.105 14.055 -6.406 1 92.62 62 ALA B N 1
ATOM 2868 C CA . ALA B 1 62 ? 7.406 15.242 -5.613 1 92.62 62 ALA B CA 1
ATOM 2869 C C . ALA B 1 62 ? 7.727 14.875 -4.168 1 92.62 62 ALA B C 1
ATOM 2871 O O . ALA B 1 62 ? 7.023 14.062 -3.559 1 92.62 62 ALA B O 1
ATOM 2872 N N . VAL B 1 63 ? 8.82 15.469 -3.688 1 95.81 63 VAL B N 1
ATOM 2873 C CA . VAL B 1 63 ? 9.25 15.141 -2.332 1 95.81 63 VAL B CA 1
ATOM 2874 C C . VAL B 1 63 ? 9.445 16.422 -1.525 1 95.81 63 VAL B C 1
ATOM 2876 O O . VAL B 1 63 ? 10.07 17.375 -1.999 1 95.81 63 VAL B O 1
ATOM 2879 N N . THR B 1 64 ? 8.836 16.484 -0.397 1 97.12 64 THR B N 1
ATOM 2880 C CA . THR B 1 64 ? 9.031 17.562 0.567 1 97.12 64 THR B CA 1
ATOM 2881 C C . THR B 1 64 ? 9.633 17.031 1.863 1 97.12 64 THR B C 1
ATOM 2883 O O . THR B 1 64 ? 9.227 15.969 2.354 1 97.12 64 THR B O 1
ATOM 2886 N N . VAL B 1 65 ? 10.633 17.766 2.41 1 98.31 65 VAL B N 1
ATOM 2887 C CA . VAL B 1 65 ? 11.352 17.328 3.602 1 98.31 65 VAL B CA 1
ATOM 2888 C C . VAL B 1 65 ? 11.109 18.312 4.742 1 98.31 65 VAL B C 1
ATOM 2890 O O . VAL B 1 65 ? 11.195 19.531 4.551 1 98.31 65 VAL B O 1
ATOM 2893 N N . GLY B 1 66 ? 10.758 17.766 5.895 1 98.69 66 GLY B N 1
ATOM 2894 C CA . GLY B 1 66 ? 10.672 18.516 7.129 1 98.69 66 GLY B CA 1
ATOM 2895 C C . GLY B 1 66 ? 11.688 18.094 8.172 1 98.69 66 GLY B C 1
ATOM 2896 O O . GLY B 1 66 ? 12.055 16.922 8.242 1 98.69 66 GLY B O 1
ATOM 2897 N N . ILE B 1 67 ? 12.109 19.047 8.953 1 98.75 67 ILE B N 1
ATOM 2898 C CA . ILE B 1 67 ? 13.055 18.781 10.031 1 98.75 67 ILE B CA 1
ATOM 2899 C C . ILE B 1 67 ? 12.43 19.172 11.375 1 98.75 67 ILE B C 1
ATOM 2901 O O . ILE B 1 67 ? 11.859 20.25 11.508 1 98.75 67 ILE B O 1
ATOM 2905 N N . GLY B 1 68 ? 12.508 18.25 12.328 1 98.62 68 GLY B N 1
ATOM 2906 C CA . GLY B 1 68 ? 11.953 18.5 13.648 1 98.62 68 GLY B CA 1
ATOM 2907 C C . GLY B 1 68 ? 12.828 19.406 14.5 1 98.62 68 GLY B C 1
ATOM 2908 O O . GLY B 1 68 ? 14.016 19.578 14.219 1 98.62 68 GLY B O 1
ATOM 2909 N N . ALA B 1 69 ? 12.219 19.922 15.531 1 98.19 69 ALA B N 1
ATOM 2910 C CA . ALA B 1 69 ? 12.891 20.875 16.406 1 98.19 69 ALA B CA 1
ATOM 2911 C C . ALA B 1 69 ? 14.094 20.219 17.094 1 98.19 69 ALA B C 1
ATOM 2913 O O . ALA B 1 69 ? 15.156 20.844 17.203 1 98.19 69 ALA B O 1
ATOM 2914 N N . SER B 1 70 ? 13.969 19.062 17.531 1 96.12 70 SER B N 1
ATOM 2915 C CA . SER B 1 70 ? 15.008 18.391 18.297 1 96.12 70 SER B CA 1
ATOM 2916 C C . SER B 1 70 ? 16.234 18.109 17.453 1 96.12 70 SER B C 1
ATOM 2918 O O . SER B 1 70 ? 17.344 17.969 17.984 1 96.12 70 SER B O 1
ATOM 2920 N N . ALA B 1 71 ? 16.094 18.062 16.141 1 96.69 71 ALA B N 1
ATOM 2921 C CA . ALA B 1 71 ? 17.203 17.688 15.273 1 96.69 71 ALA B CA 1
ATOM 2922 C C . ALA B 1 71 ? 17.719 18.906 14.5 1 96.69 71 ALA B C 1
ATOM 2924 O O . ALA B 1 71 ? 18.734 18.828 13.82 1 96.69 71 ALA B O 1
ATOM 2925 N N . TRP B 1 72 ? 17.016 20.016 14.578 1 97.56 72 TRP B N 1
ATOM 2926 C CA . TRP B 1 72 ? 17.297 21.156 13.719 1 97.56 72 TRP B CA 1
ATOM 2927 C C . TRP B 1 72 ? 18.75 21.625 13.875 1 97.56 72 TRP B C 1
ATOM 2929 O O . TRP B 1 72 ? 19.484 21.734 12.891 1 97.56 72 TRP B O 1
ATOM 2939 N N . ASP B 1 73 ? 19.188 21.812 15.133 1 95.56 73 ASP B N 1
ATOM 2940 C CA . ASP B 1 73 ? 20.516 22.359 15.383 1 95.56 73 ASP B CA 1
ATOM 2941 C C . ASP B 1 73 ? 21.609 21.406 14.906 1 95.56 73 ASP B C 1
ATOM 2943 O O . ASP B 1 73 ? 22.578 21.844 14.273 1 95.56 73 ASP B O 1
ATOM 2947 N N . GLN B 1 74 ? 21.406 20.203 15.172 1 92.75 74 GLN B N 1
ATOM 2948 C CA . GLN B 1 74 ? 22.422 19.203 14.836 1 92.75 74 GLN B CA 1
ATOM 2949 C C . GLN B 1 74 ? 22.516 19.016 13.328 1 92.75 74 GLN B C 1
ATOM 2951 O O . GLN B 1 74 ? 23.594 18.766 12.797 1 92.75 74 GLN B O 1
ATOM 2956 N N . LEU B 1 75 ? 21.422 19.125 12.641 1 95.38 75 LEU B N 1
ATOM 2957 C CA . LEU B 1 75 ? 21.406 18.828 11.211 1 95.38 75 LEU B CA 1
ATOM 2958 C C . LEU B 1 75 ? 21.797 20.062 10.398 1 95.38 75 LEU B C 1
ATOM 2960 O O . LEU B 1 75 ? 22.375 19.938 9.32 1 95.38 75 LEU B O 1
ATOM 2964 N N . THR B 1 76 ? 21.453 21.25 10.93 1 95.81 76 THR B N 1
ATOM 2965 C CA . THR B 1 76 ? 21.562 22.406 10.047 1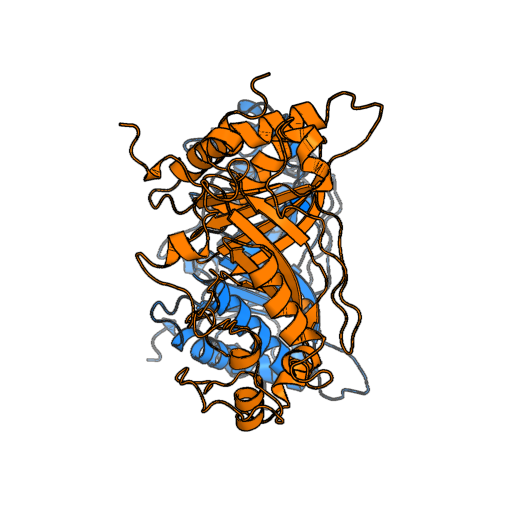 95.81 76 THR B CA 1
ATOM 2966 C C . THR B 1 76 ? 22.641 23.359 10.547 1 95.81 76 THR B C 1
ATOM 2968 O O . THR B 1 76 ? 23.281 24.078 9.758 1 95.81 76 THR B O 1
ATOM 2971 N N . GLY B 1 77 ? 22.812 23.422 11.875 1 94.62 77 GLY B N 1
ATOM 2972 C CA . GLY B 1 77 ? 23.703 24.422 12.469 1 94.62 77 GLY B CA 1
ATOM 2973 C C . GLY B 1 77 ? 23.203 25.844 12.281 1 94.62 77 GLY B C 1
ATOM 2974 O O . GLY B 1 77 ? 23.969 26.797 12.453 1 94.62 77 GLY B O 1
ATOM 2975 N N . LEU B 1 78 ? 22.016 26.031 11.867 1 96 78 LEU B N 1
ATOM 2976 C CA . LEU B 1 78 ? 21.438 27.344 11.586 1 96 78 LEU B CA 1
ATOM 2977 C C . LEU B 1 78 ? 20.547 27.797 12.727 1 96 78 LEU B C 1
ATOM 2979 O O . LEU B 1 78 ? 20.062 26.984 13.516 1 96 78 LEU B O 1
ATOM 2983 N N . PRO B 1 79 ? 20.359 29.094 12.797 1 96.62 79 PRO B N 1
ATOM 2984 C CA . PRO B 1 79 ? 19.359 29.547 13.773 1 96.62 79 PRO B CA 1
ATOM 2985 C C . PRO B 1 79 ? 17.984 28.969 13.516 1 96.62 79 PRO B C 1
ATOM 2987 O O . PRO B 1 79 ? 17.594 28.766 12.359 1 96.62 79 PRO B O 1
ATOM 2990 N N . ARG B 1 80 ? 17.25 28.781 14.523 1 97 80 ARG B N 1
ATOM 2991 C CA . ARG B 1 80 ? 15.93 28.172 14.43 1 97 80 ARG B CA 1
ATOM 2992 C C . ARG B 1 80 ? 14.898 29.172 13.93 1 97 80 ARG B C 1
ATOM 2994 O O . ARG B 1 80 ? 14.906 30.344 14.328 1 97 80 ARG B O 1
ATOM 3001 N N . PRO B 1 81 ? 14.023 28.703 12.992 1 97.38 81 PRO B N 1
ATOM 3002 C CA . PRO B 1 81 ? 12.836 29.516 12.734 1 97.38 81 PRO B CA 1
ATOM 3003 C C . PRO B 1 81 ? 12.062 29.844 14 1 97.38 81 PRO B C 1
ATOM 3005 O O . PRO B 1 81 ? 12 29.031 14.93 1 97.38 81 PRO B O 1
ATOM 3008 N N . ALA B 1 82 ? 11.391 30.891 14.078 1 97.38 82 ALA B N 1
ATOM 3009 C CA . ALA B 1 82 ? 10.875 31.516 15.305 1 97.38 82 ALA B CA 1
ATOM 3010 C C . ALA B 1 82 ? 9.891 30.594 16.016 1 97.38 82 ALA B C 1
ATOM 3012 O O . ALA B 1 82 ? 9.875 30.516 17.25 1 97.38 82 ALA B O 1
ATOM 3013 N N . GLU B 1 83 ? 9.078 29.875 15.258 1 97.5 83 GLU B N 1
ATOM 3014 C CA . GLU B 1 83 ? 8.008 29.125 15.906 1 97.5 83 GLU B CA 1
ATOM 3015 C C . GLU B 1 83 ? 8.328 27.625 15.922 1 97.5 83 GLU B C 1
ATOM 3017 O O . GLU B 1 83 ? 7.512 26.812 16.375 1 97.5 83 GLU B O 1
ATOM 3022 N N . LEU B 1 84 ? 9.469 27.219 15.406 1 98.12 84 LEU B N 1
ATOM 3023 C CA . LEU B 1 84 ? 9.797 25.781 15.406 1 98.12 84 LEU B CA 1
ATOM 3024 C C . LEU B 1 84 ? 9.844 25.234 16.828 1 98.12 84 LEU B C 1
ATOM 3026 O O . LEU B 1 84 ? 10.57 25.766 17.672 1 98.12 84 LEU B O 1
ATOM 3030 N N . ARG B 1 85 ? 9.086 24.234 17.094 1 98.25 85 ARG B N 1
ATOM 3031 C CA . ARG B 1 85 ? 9.023 23.594 18.406 1 98.25 85 ARG B CA 1
ATOM 3032 C C . ARG B 1 85 ? 8.508 22.156 18.297 1 98.25 85 ARG B C 1
ATOM 3034 O O . ARG B 1 85 ? 7.945 21.781 17.266 1 98.25 85 ARG B O 1
ATOM 3041 N N . THR B 1 86 ? 8.766 21.469 19.328 1 98.31 86 THR B N 1
ATOM 3042 C CA . THR B 1 86 ? 8.195 20.125 19.438 1 98.31 86 THR B CA 1
ATOM 3043 C C . THR B 1 86 ? 6.695 20.203 19.688 1 98.31 86 THR B C 1
ATOM 3045 O O . THR B 1 86 ? 6.227 21.047 20.453 1 98.31 86 THR B O 1
ATOM 3048 N N . PHE B 1 87 ? 5.977 19.312 19 1 98.62 87 PHE B N 1
ATOM 3049 C CA . PHE B 1 87 ? 4.547 19.203 19.25 1 98.62 87 PHE B CA 1
ATOM 3050 C C . PHE B 1 87 ? 4.281 18.828 20.703 1 98.62 87 PHE B C 1
ATOM 3052 O O . PHE B 1 87 ? 4.922 17.938 21.25 1 98.62 87 PHE B O 1
ATOM 3059 N N . GLU B 1 88 ? 3.441 19.547 21.359 1 98.06 88 GLU B N 1
ATOM 3060 C CA . GLU B 1 88 ? 3.025 19.219 22.719 1 98.06 88 GLU B CA 1
ATOM 3061 C C . GLU B 1 88 ? 1.729 18.422 22.719 1 98.06 88 GLU B C 1
ATOM 3063 O O . GLU B 1 88 ? 0.765 18.781 22.047 1 98.06 88 GLU B O 1
ATOM 3068 N N . ALA B 1 89 ? 1.732 17.422 23.469 1 98.44 89 ALA B N 1
ATOM 3069 C CA . ALA B 1 89 ? 0.526 16.594 23.547 1 98.44 89 ALA B CA 1
ATOM 3070 C C . ALA B 1 89 ? -0.665 17.422 24.031 1 98.44 89 ALA B C 1
ATOM 3072 O O . ALA B 1 89 ? -0.513 18.312 24.859 1 98.44 89 ALA B O 1
ATOM 3073 N N . ILE B 1 90 ? -1.781 17.156 23.5 1 98.06 90 ILE B N 1
ATOM 3074 C CA . ILE B 1 90 ? -3.029 17.75 23.953 1 98.06 90 ILE B CA 1
ATOM 3075 C C . ILE B 1 90 ? -3.852 16.719 24.719 1 98.06 90 ILE B C 1
ATOM 3077 O O . ILE B 1 90 ? -4.242 15.695 24.172 1 98.06 90 ILE B O 1
ATOM 3081 N N . ASP B 1 91 ? -3.996 16.969 25.922 1 96.75 91 ASP B N 1
ATOM 3082 C CA . ASP B 1 91 ? -4.785 16.109 26.797 1 96.75 91 ASP B CA 1
ATOM 3083 C C . ASP B 1 91 ? -6.059 16.812 27.25 1 96.75 91 ASP B C 1
ATOM 3085 O O . ASP B 1 91 ? -6.031 17.578 28.219 1 96.75 91 ASP B O 1
ATOM 3089 N N . ALA B 1 92 ? -7.141 16.547 26.625 1 94.69 92 ALA B N 1
ATOM 3090 C CA . ALA B 1 92 ? -8.461 17.109 26.906 1 94.69 92 ALA B CA 1
ATOM 3091 C C . ALA B 1 92 ? -9.539 16.031 26.875 1 94.69 92 ALA B C 1
ATOM 3093 O O . ALA B 1 92 ? -9.383 14.969 27.484 1 94.69 92 ALA B O 1
ATOM 3094 N N . ALA B 1 93 ? -10.641 16.266 26.297 1 87.5 93 ALA B N 1
ATOM 3095 C CA . ALA B 1 93 ? -11.633 15.203 26.188 1 87.5 93 ALA B CA 1
ATOM 3096 C C . ALA B 1 93 ? -11.109 14.062 25.312 1 87.5 93 ALA B C 1
ATOM 3098 O O . ALA B 1 93 ? -11.414 12.891 25.562 1 87.5 93 ALA B O 1
ATOM 3099 N N . GLN B 1 94 ? -10.32 14.477 24.359 1 92.44 94 GLN B N 1
ATOM 3100 C CA . GLN B 1 94 ? -9.586 13.539 23.516 1 92.44 94 GLN B CA 1
ATOM 3101 C C . GLN B 1 94 ? -8.086 13.797 23.594 1 92.44 94 GLN B C 1
ATOM 3103 O O . GLN B 1 94 ? -7.652 14.867 24.031 1 92.44 94 GLN B O 1
ATOM 3108 N N . TYR B 1 95 ? -7.332 12.836 23.203 1 97.06 95 TYR B N 1
ATOM 3109 C CA . TYR B 1 95 ? -5.887 12.898 23.391 1 97.06 95 TYR B CA 1
ATOM 3110 C C . TYR B 1 95 ? -5.16 12.938 22.047 1 97.06 95 TYR B C 1
ATOM 3112 O O . TYR B 1 95 ? -5.484 12.18 21.141 1 97.06 95 TYR B O 1
ATOM 3120 N N . ALA B 1 96 ? -4.273 13.844 21.891 1 98.06 96 ALA B N 1
ATOM 3121 C CA . ALA B 1 96 ? -3.309 13.891 20.797 1 98.06 96 ALA B CA 1
ATOM 3122 C C . ALA B 1 96 ? -1.882 13.75 21.312 1 98.06 96 ALA B C 1
ATOM 3124 O O . ALA B 1 96 ? -1.373 14.641 22 1 98.06 96 ALA B O 1
ATOM 3125 N N . PRO B 1 97 ? -1.185 12.719 21 1 98.69 97 PRO B N 1
ATOM 3126 C CA . PRO B 1 97 ? 0.151 12.5 21.562 1 98.69 97 PRO B CA 1
ATOM 3127 C C . PRO B 1 97 ? 1.23 13.305 20.844 1 98.69 97 PRO B C 1
ATOM 3129 O O . PRO B 1 97 ? 1.039 13.719 19.703 1 98.69 97 PRO B O 1
ATOM 3132 N N . SER B 1 98 ? 2.285 13.625 21.531 1 98.75 98 SER B N 1
ATOM 3133 C CA . SER B 1 98 ? 3.562 14.008 20.938 1 98.75 98 SER B CA 1
ATOM 3134 C C . SER B 1 98 ? 4.445 12.797 20.688 1 98.75 98 SER B C 1
ATOM 3136 O O . SER B 1 98 ? 4.711 12.008 21.594 1 98.75 98 SER B O 1
ATOM 3138 N N . THR B 1 99 ? 4.84 12.555 19.469 1 98.69 99 THR B N 1
ATOM 3139 C CA . THR B 1 99 ? 5.613 11.359 19.141 1 98.69 99 THR B CA 1
ATOM 3140 C C . THR B 1 99 ? 6.977 11.742 18.562 1 98.69 99 THR B C 1
ATOM 3142 O O . THR B 1 99 ? 7.172 12.867 18.109 1 98.69 99 THR B O 1
ATOM 3145 N N . PRO B 1 100 ? 7.93 10.883 18.625 1 98.06 100 PRO B N 1
ATOM 3146 C CA . PRO B 1 100 ? 9.273 11.195 18.125 1 98.06 100 PRO B CA 1
ATOM 3147 C C . PRO B 1 100 ? 9.305 11.422 16.609 1 98.06 100 PRO B C 1
ATOM 3149 O O . PRO B 1 100 ? 8.492 10.852 15.875 1 98.06 100 PRO B O 1
ATOM 3152 N N . GLY B 1 101 ? 10.234 12.266 16.219 1 98.44 101 GLY B N 1
ATOM 3153 C CA . GLY B 1 101 ? 10.492 12.547 14.805 1 98.44 101 GLY B CA 1
ATOM 3154 C C . GLY B 1 101 ? 11.57 13.602 14.602 1 98.44 101 GLY B C 1
ATOM 3155 O O . GLY B 1 101 ? 11.469 14.711 15.125 1 98.44 101 GLY B O 1
ATOM 3156 N N . ASP B 1 102 ? 12.578 13.258 13.828 1 98.38 102 ASP B N 1
ATOM 3157 C CA . ASP B 1 102 ? 13.672 14.188 13.539 1 98.38 102 ASP B CA 1
ATOM 3158 C C . ASP B 1 102 ? 13.609 14.672 12.094 1 98.38 102 ASP B C 1
ATOM 3160 O O . ASP B 1 102 ? 13.898 15.836 11.812 1 98.38 102 ASP B O 1
ATOM 3164 N N . ILE B 1 103 ? 13.32 13.758 11.211 1 98.69 103 ILE B N 1
ATOM 3165 C CA . ILE B 1 103 ? 13.227 14.031 9.781 1 98.69 103 ILE B CA 1
ATOM 3166 C C . ILE B 1 103 ? 11.914 13.469 9.234 1 98.69 103 ILE B C 1
ATOM 3168 O O . ILE B 1 103 ? 11.508 12.367 9.594 1 98.69 103 ILE B O 1
ATOM 3172 N N . PHE B 1 104 ? 11.289 14.25 8.438 1 98.81 104 PHE B N 1
ATOM 3173 C CA . PHE B 1 104 ? 10.023 13.844 7.832 1 98.81 104 PHE B CA 1
ATOM 3174 C C . PHE B 1 104 ? 10.094 13.945 6.312 1 98.81 104 PHE B C 1
ATOM 3176 O O . PHE B 1 104 ? 10.578 14.945 5.773 1 98.81 104 PHE B O 1
ATOM 3183 N N . TYR B 1 105 ? 9.68 12.93 5.578 1 98.69 105 TYR B N 1
ATOM 3184 C CA . TYR B 1 105 ? 9.547 12.945 4.125 1 98.69 105 TYR B CA 1
ATOM 3185 C C . TYR B 1 105 ? 8.094 12.805 3.705 1 98.69 105 TYR B C 1
ATOM 3187 O O . TYR B 1 105 ? 7.414 11.852 4.102 1 98.69 105 TYR B O 1
ATOM 3195 N N . HIS B 1 106 ? 7.621 13.742 3.01 1 97.94 106 HIS B N 1
ATOM 3196 C CA . HIS B 1 106 ? 6.367 13.68 2.264 1 97.94 106 HIS B CA 1
ATOM 3197 C C . HIS B 1 106 ? 6.621 13.328 0.799 1 97.94 106 HIS B C 1
ATOM 3199 O O . HIS B 1 106 ? 6.965 14.203 -0 1 97.94 106 HIS B O 1
ATOM 3205 N N . ILE B 1 107 ? 6.434 12.047 0.442 1 96.88 107 ILE B N 1
ATOM 3206 C CA . ILE B 1 107 ? 6.734 11.523 -0.886 1 96.88 107 ILE B CA 1
ATOM 3207 C C . ILE B 1 107 ? 5.441 11.344 -1.677 1 96.88 107 ILE B C 1
ATOM 3209 O O . ILE B 1 107 ? 4.637 10.461 -1.371 1 96.88 107 ILE B O 1
ATOM 3213 N N . ARG B 1 108 ? 5.254 12.156 -2.686 1 94.62 108 ARG B N 1
ATOM 3214 C CA . ARG B 1 108 ? 4.035 12.133 -3.484 1 94.62 108 ARG B CA 1
ATOM 3215 C C . ARG B 1 108 ? 4.32 11.672 -4.91 1 94.62 108 ARG B C 1
ATOM 3217 O O . ARG B 1 108 ? 5.324 12.07 -5.504 1 94.62 108 ARG B O 1
ATOM 3224 N N . SER B 1 109 ? 3.486 10.812 -5.406 1 92.75 109 SER B N 1
ATOM 3225 C CA . SER B 1 109 ? 3.713 10.297 -6.75 1 92.75 109 SER B CA 1
ATOM 3226 C C . SER B 1 109 ? 2.406 9.867 -7.406 1 92.75 109 SER B C 1
ATOM 3228 O O . SER B 1 109 ? 1.441 9.523 -6.719 1 92.75 109 SER B O 1
ATOM 3230 N N . GLY B 1 110 ? 2.395 9.93 -8.688 1 88.25 110 GLY B N 1
ATOM 3231 C CA . GLY B 1 110 ? 1.295 9.352 -9.438 1 88.25 110 GLY B CA 1
ATOM 3232 C C . GLY B 1 110 ? 1.375 7.84 -9.539 1 88.25 110 GLY B C 1
ATOM 3233 O O . GLY B 1 110 ? 0.389 7.184 -9.883 1 88.25 110 GLY B O 1
ATOM 3234 N N . ARG B 1 111 ? 2.504 7.324 -9.234 1 88.31 111 ARG B N 1
ATOM 3235 C CA . ARG B 1 111 ? 2.75 5.891 -9.359 1 88.31 111 ARG B CA 1
ATOM 3236 C C . ARG B 1 111 ? 3.371 5.328 -8.086 1 88.31 111 ARG B C 1
ATOM 3238 O O . ARG B 1 111 ? 4.215 5.973 -7.461 1 88.31 111 ARG B O 1
ATOM 3245 N N . ALA B 1 112 ? 2.959 4.129 -7.793 1 88.94 112 ALA B N 1
ATOM 3246 C CA . ALA B 1 112 ? 3.439 3.498 -6.57 1 88.94 112 ALA B CA 1
ATOM 3247 C C . ALA B 1 112 ? 4.91 3.111 -6.691 1 88.94 112 ALA B C 1
ATOM 3249 O O . ALA B 1 112 ? 5.66 3.174 -5.715 1 88.94 112 ALA B O 1
ATOM 3250 N N . ASP B 1 113 ? 5.387 2.672 -7.91 1 91.56 113 ASP B N 1
ATOM 3251 C CA . ASP B 1 113 ? 6.758 2.193 -8.07 1 91.56 113 ASP B CA 1
ATOM 3252 C C . ASP B 1 113 ? 7.762 3.324 -7.867 1 91.56 113 ASP B C 1
ATOM 3254 O O . ASP B 1 113 ? 8.836 3.111 -7.301 1 91.56 113 ASP B O 1
ATOM 3258 N N . LEU B 1 114 ? 7.391 4.531 -8.297 1 92.69 114 LEU B N 1
ATOM 3259 C CA . LEU B 1 114 ? 8.297 5.664 -8.125 1 92.69 114 LEU B CA 1
ATOM 3260 C C . LEU B 1 114 ? 8.492 5.992 -6.648 1 92.69 114 LEU B C 1
ATOM 3262 O O . LEU B 1 114 ? 9.617 6.195 -6.199 1 92.69 114 LEU B O 1
ATOM 3266 N N . ALA B 1 115 ? 7.387 6.07 -5.93 1 93.75 115 ALA B N 1
ATOM 3267 C CA . ALA B 1 115 ? 7.48 6.328 -4.492 1 93.75 115 ALA B CA 1
ATOM 3268 C C . ALA B 1 115 ? 8.281 5.234 -3.791 1 93.75 115 ALA B C 1
ATOM 3270 O O . ALA B 1 115 ? 9.117 5.523 -2.932 1 93.75 115 ALA B O 1
ATOM 3271 N N . PHE B 1 116 ? 8.047 4.012 -4.168 1 94.81 116 PHE B N 1
ATOM 3272 C CA . PHE B 1 116 ? 8.742 2.873 -3.582 1 94.81 116 PHE B CA 1
ATOM 3273 C C . PHE B 1 116 ? 10.234 2.955 -3.852 1 94.81 116 PHE B C 1
ATOM 3275 O O . PHE B 1 116 ? 11.047 2.801 -2.936 1 94.81 116 PHE B O 1
ATOM 3282 N N . GLU B 1 117 ? 10.57 3.176 -5.098 1 94.69 117 GLU B N 1
ATOM 3283 C CA . GLU B 1 117 ? 11.969 3.232 -5.488 1 94.69 117 GLU B CA 1
ATOM 3284 C C . GLU B 1 117 ? 12.695 4.379 -4.793 1 94.69 117 GLU B C 1
ATOM 3286 O O . GLU B 1 117 ? 13.82 4.219 -4.324 1 94.69 117 GLU B O 1
ATOM 3291 N N . PHE B 1 118 ? 12.086 5.535 -4.719 1 96.62 118 PHE B N 1
ATOM 3292 C CA . PHE B 1 118 ? 12.672 6.66 -4 1 96.62 118 PHE B CA 1
ATOM 3293 C C . PHE B 1 118 ? 12.93 6.301 -2.543 1 96.62 118 PHE B C 1
ATOM 3295 O O . PHE B 1 118 ? 14.023 6.512 -2.029 1 96.62 118 PHE B O 1
ATOM 3302 N N . GLU B 1 119 ? 11.875 5.754 -1.916 1 97.5 119 GLU B N 1
ATOM 3303 C CA . GLU B 1 119 ? 11.992 5.359 -0.516 1 97.5 119 GLU B CA 1
ATOM 3304 C C . GLU B 1 119 ? 13.148 4.379 -0.311 1 97.5 119 GLU B C 1
ATOM 3306 O O . GLU B 1 119 ? 13.938 4.527 0.624 1 97.5 119 GLU B O 1
ATOM 3311 N N . ARG B 1 120 ? 13.211 3.379 -1.143 1 95.88 120 ARG B N 1
ATOM 3312 C CA . ARG B 1 120 ? 14.258 2.363 -1.04 1 95.88 120 ARG B CA 1
ATOM 3313 C C . ARG B 1 120 ? 15.641 2.988 -1.151 1 95.88 120 ARG B C 1
ATOM 3315 O O . ARG B 1 120 ? 16.5 2.768 -0.292 1 95.88 120 ARG B O 1
ATOM 3322 N N . GLN B 1 121 ? 15.898 3.807 -2.176 1 95.75 121 GLN B N 1
ATOM 3323 C CA . GLN B 1 121 ? 17.203 4.438 -2.385 1 95.75 121 GLN B CA 1
ATOM 3324 C C . GLN B 1 121 ? 17.516 5.418 -1.259 1 95.75 121 GLN B C 1
ATOM 3326 O O . GLN B 1 121 ? 18.672 5.512 -0.821 1 95.75 121 GLN B O 1
ATOM 3331 N N . LEU B 1 122 ? 16.5 6.121 -0.822 1 97.56 122 LEU B N 1
ATOM 3332 C CA . LEU B 1 122 ? 16.672 7.07 0.271 1 97.56 122 LEU B CA 1
ATOM 3333 C C . LEU B 1 122 ? 17.203 6.375 1.521 1 97.56 122 LEU B C 1
ATOM 3335 O O . LEU B 1 122 ? 18.219 6.789 2.082 1 97.56 122 LEU B O 1
ATOM 3339 N N . LEU B 1 123 ? 16.547 5.355 1.91 1 97.06 123 LEU B N 1
ATOM 3340 C CA . LEU B 1 123 ? 16.906 4.664 3.141 1 97.06 123 LEU B CA 1
ATOM 3341 C C . LEU B 1 123 ? 18.266 3.99 2.998 1 97.06 123 LEU B C 1
ATOM 3343 O O . LEU B 1 123 ? 19.031 3.91 3.965 1 97.06 123 LEU B O 1
ATOM 3347 N N . ASP B 1 124 ? 18.547 3.508 1.779 1 94.31 124 ASP B N 1
ATOM 3348 C CA . ASP B 1 124 ? 19.875 2.973 1.527 1 94.31 124 ASP B CA 1
ATOM 3349 C C . ASP B 1 124 ? 20.953 4.031 1.766 1 94.31 124 ASP B C 1
ATOM 3351 O O . ASP B 1 124 ? 21.984 3.75 2.367 1 94.31 124 ASP B O 1
ATOM 3355 N N . GLN B 1 125 ? 20.703 5.25 1.341 1 95.25 125 GLN B N 1
ATOM 3356 C CA . GLN B 1 125 ? 21.672 6.332 1.461 1 95.25 125 GLN B CA 1
ATOM 3357 C C . GLN B 1 125 ? 21.859 6.75 2.918 1 95.25 125 GLN B C 1
ATOM 3359 O O . GLN B 1 125 ? 22.953 7.148 3.324 1 95.25 125 GLN B O 1
ATOM 3364 N N . PHE B 1 126 ? 20.828 6.715 3.689 1 95.62 126 PHE B N 1
ATOM 3365 C CA . PHE B 1 126 ? 20.953 7.059 5.102 1 95.62 126 PHE B CA 1
ATOM 3366 C C . PHE B 1 126 ? 21.875 6.082 5.816 1 95.62 126 PHE B C 1
ATOM 3368 O O . PHE B 1 126 ? 22.438 6.41 6.859 1 95.62 126 PHE B O 1
ATOM 3375 N N . ASN B 1 127 ? 22.016 4.793 5.27 1 89.62 127 ASN B N 1
ATOM 3376 C CA . ASN B 1 127 ? 23.047 3.83 5.676 1 89.62 127 ASN B CA 1
ATOM 3377 C C . ASN B 1 127 ? 23.078 3.664 7.191 1 89.62 127 ASN B C 1
ATOM 3379 O O . ASN B 1 127 ? 24.141 3.795 7.805 1 89.62 127 ASN B O 1
ATOM 3383 N N . GLY B 1 128 ? 21.969 3.549 7.781 1 91.31 128 GLY B N 1
ATOM 3384 C CA . GLY B 1 128 ? 21.891 3.238 9.203 1 91.31 128 GLY B CA 1
ATOM 3385 C C . GLY B 1 128 ? 21.953 4.469 10.086 1 91.31 128 GLY B C 1
ATOM 3386 O O . GLY B 1 128 ? 21.859 4.363 11.312 1 91.31 128 GLY B O 1
ATOM 3387 N N . SER B 1 129 ? 22.078 5.648 9.547 1 94.56 129 SER B N 1
ATOM 3388 C CA . SER B 1 129 ? 22.172 6.879 10.328 1 94.56 129 SER B CA 1
ATOM 3389 C C . SER B 1 129 ? 20.797 7.281 10.883 1 94.56 129 SER B C 1
ATOM 3391 O O . SER B 1 129 ? 20.719 8.156 11.742 1 94.56 129 SER B O 1
ATOM 3393 N N . VAL B 1 130 ? 19.734 6.613 10.359 1 96.69 130 VAL B N 1
ATOM 3394 C CA . VAL B 1 130 ? 18.375 6.895 10.852 1 96.69 130 VAL B CA 1
ATOM 3395 C C . VAL B 1 130 ? 17.641 5.586 11.109 1 96.69 130 VAL B C 1
ATOM 3397 O O . VAL B 1 130 ? 18.047 4.527 10.625 1 96.69 130 VAL B O 1
ATOM 3400 N N . LYS B 1 131 ? 16.672 5.684 11.914 1 97 131 LYS B N 1
ATOM 3401 C CA . LYS B 1 131 ? 15.664 4.641 12.109 1 97 131 LYS B CA 1
ATOM 3402 C C . LYS B 1 131 ? 14.281 5.117 11.688 1 97 131 LYS B C 1
ATOM 3404 O O . LYS B 1 131 ? 13.914 6.27 11.938 1 97 131 LYS B O 1
ATOM 3409 N N . VAL B 1 132 ? 13.508 4.188 11.086 1 97.88 132 VAL B N 1
ATOM 3410 C CA . VAL B 1 132 ? 12.133 4.512 10.719 1 97.88 132 VAL B CA 1
ATOM 3411 C C . VAL B 1 132 ? 11.25 4.5 11.961 1 97.88 132 VAL B C 1
ATOM 3413 O O . VAL B 1 132 ? 11.133 3.477 12.641 1 97.88 132 VAL B O 1
ATOM 3416 N N . GLN B 1 133 ? 10.695 5.609 12.297 1 98.19 133 GLN B N 1
ATOM 3417 C CA . GLN B 1 133 ? 9.766 5.727 13.414 1 98.19 133 GLN B CA 1
ATOM 3418 C C . GLN B 1 133 ? 8.344 5.355 12.992 1 98.19 133 GLN B C 1
ATOM 3420 O O . GLN B 1 133 ? 7.594 4.762 13.766 1 98.19 133 GLN B O 1
ATOM 3425 N N . ASP B 1 134 ? 7.988 5.738 11.852 1 98 134 ASP B N 1
ATOM 3426 C CA . ASP B 1 134 ? 6.664 5.473 11.305 1 98 134 ASP B CA 1
ATOM 3427 C C . ASP B 1 134 ? 6.664 5.586 9.781 1 98 134 ASP B C 1
ATOM 3429 O O . ASP B 1 134 ? 7.461 6.332 9.211 1 98 134 ASP B O 1
ATOM 3433 N N . LYS B 1 135 ? 5.867 4.812 9.141 1 98.12 135 LYS B N 1
ATOM 3434 C CA . LYS B 1 135 ? 5.645 4.859 7.703 1 98.12 135 LYS B CA 1
ATOM 3435 C C . LYS B 1 135 ? 4.172 4.625 7.367 1 98.12 135 LYS B C 1
ATOM 3437 O O . LYS B 1 135 ? 3.57 3.656 7.832 1 98.12 135 LYS B O 1
ATOM 3442 N N . VAL B 1 136 ? 3.559 5.523 6.641 1 97.56 136 VAL B N 1
ATOM 3443 C CA . VAL B 1 136 ? 2.186 5.395 6.164 1 97.56 136 VAL B CA 1
ATOM 3444 C C . VAL B 1 136 ? 2.146 5.559 4.645 1 97.56 136 VAL B C 1
ATOM 3446 O O . VAL B 1 136 ? 2.764 6.477 4.098 1 97.56 136 VAL B O 1
ATOM 3449 N N . SER B 1 137 ? 1.555 4.645 3.969 1 95.88 137 SER B N 1
ATOM 3450 C CA . SER B 1 137 ? 1.248 4.789 2.549 1 95.88 137 SER B CA 1
ATOM 3451 C C . SER B 1 137 ? -0.222 5.133 2.334 1 95.88 137 SER B C 1
ATOM 3453 O O . SER B 1 137 ? -1.107 4.359 2.703 1 95.88 137 SER B O 1
ATOM 3455 N N . GLY B 1 138 ? -0.445 6.266 1.739 1 95 138 GLY B N 1
ATOM 3456 C CA . GLY B 1 138 ? -1.804 6.715 1.48 1 95 138 GLY B CA 1
ATOM 3457 C C . GLY B 1 138 ? -2.135 6.789 0.002 1 95 138 GLY B C 1
ATOM 3458 O O . GLY B 1 138 ? -1.251 6.652 -0.846 1 95 138 GLY B O 1
ATOM 3459 N N . PHE B 1 139 ? -3.422 6.93 -0.278 1 93.56 139 PHE B N 1
ATOM 3460 C CA . PHE B 1 139 ? -3.916 7.035 -1.646 1 93.56 139 PHE B CA 1
ATOM 3461 C C . PHE B 1 139 ? -5.102 7.992 -1.721 1 93.56 139 PHE B C 1
ATOM 3463 O O . PHE B 1 139 ? -5.766 8.25 -0.713 1 93.56 139 PHE B O 1
ATOM 3470 N N . ARG B 1 140 ? -5.285 8.484 -2.861 1 91.75 140 ARG B N 1
ATOM 3471 C CA . ARG B 1 140 ? -6.488 9.281 -3.082 1 91.75 140 ARG B CA 1
ATOM 3472 C C . ARG B 1 140 ? -7.719 8.391 -3.199 1 91.75 140 ARG B C 1
ATOM 3474 O O . ARG B 1 140 ? -7.691 7.375 -3.898 1 91.75 140 ARG B O 1
ATOM 3481 N N . TYR B 1 141 ? -8.727 8.758 -2.506 1 92.12 141 TYR B N 1
ATOM 3482 C CA . TYR B 1 141 ? -9.961 7.984 -2.434 1 92.12 141 TYR B CA 1
ATOM 3483 C C . TYR B 1 141 ? -11.086 8.68 -3.188 1 92.12 141 TYR B C 1
ATOM 3485 O O . TYR B 1 141 ? -11.555 9.742 -2.775 1 92.12 141 TYR B O 1
ATOM 3493 N N . PHE B 1 142 ? -11.438 8.172 -4.438 1 89.62 142 PHE B N 1
ATOM 3494 C CA . PHE B 1 142 ? -12.484 8.672 -5.32 1 89.62 142 PHE B CA 1
ATOM 3495 C C . PHE B 1 142 ? -12.305 10.164 -5.586 1 89.62 142 PHE B C 1
ATOM 3497 O O . PHE B 1 142 ? -11.25 10.586 -6.074 1 89.62 142 PHE B O 1
ATOM 3504 N N . ASP B 1 143 ? -13.305 10.961 -5.445 1 88.81 143 ASP B N 1
ATOM 3505 C CA . ASP B 1 143 ? -13.195 12.391 -5.703 1 88.81 143 ASP B CA 1
ATOM 3506 C C . ASP B 1 143 ? -12.641 13.125 -4.488 1 88.81 143 ASP B C 1
ATOM 3508 O O . ASP B 1 143 ? -13.211 14.125 -4.039 1 88.81 143 ASP B O 1
ATOM 3512 N N . ALA B 1 144 ? -11.547 12.594 -3.945 1 90.25 144 ALA B N 1
ATOM 3513 C CA . ALA B 1 144 ? -10.789 13.164 -2.834 1 90.25 144 ALA B CA 1
ATOM 3514 C C . ALA B 1 144 ? -11.594 13.117 -1.541 1 90.25 144 ALA B C 1
ATOM 3516 O O . ALA B 1 144 ? -11.711 14.133 -0.841 1 90.25 144 ALA B O 1
ATOM 3517 N N . ARG B 1 145 ? -12.102 11.938 -1.251 1 93.88 145 ARG B N 1
ATOM 3518 C CA . ARG B 1 145 ? -12.914 11.789 -0.046 1 93.88 145 ARG B CA 1
ATOM 3519 C C . ARG B 1 145 ? -12.117 11.117 1.068 1 93.88 145 ARG B C 1
ATOM 3521 O O . ARG B 1 145 ? -11.156 10.383 0.802 1 93.88 145 ARG B O 1
ATOM 3528 N N . THR B 1 146 ? -12.508 11.438 2.316 1 95.19 146 THR B N 1
ATOM 3529 C CA . THR B 1 146 ? -12.094 10.625 3.455 1 95.19 146 THR B CA 1
ATOM 3530 C C . THR B 1 146 ? -12.781 9.266 3.428 1 95.19 146 THR B C 1
ATOM 3532 O O . THR B 1 146 ? -13.734 9.055 2.676 1 95.19 146 THR B O 1
ATOM 3535 N N . LEU B 1 147 ? -12.266 8.336 4.234 1 95.88 147 LEU B N 1
ATOM 3536 C CA . LEU B 1 147 ? -12.922 7.035 4.328 1 95.88 147 LEU B CA 1
ATOM 3537 C C . LEU B 1 147 ? -14.312 7.172 4.941 1 95.88 147 LEU B C 1
ATOM 3539 O O . LEU B 1 147 ? -15.148 6.277 4.801 1 95.88 147 LEU B O 1
ATOM 3543 N N . GLN B 1 148 ? -14.562 8.281 5.602 1 96.31 148 GLN B N 1
ATOM 3544 C CA . GLN B 1 148 ? -15.867 8.57 6.184 1 96.31 148 GLN B CA 1
ATOM 3545 C C . GLN B 1 148 ? -16.844 9.062 5.121 1 96.31 148 GLN B C 1
ATOM 3547 O O . GLN B 1 148 ? -18.031 9.242 5.395 1 96.31 148 GLN B O 1
ATOM 3552 N N . GLY B 1 149 ? -16.312 9.398 3.92 1 95.75 149 GLY B N 1
ATOM 3553 C CA . GLY B 1 149 ? -17.188 9.648 2.785 1 95.75 149 GLY B CA 1
ATOM 3554 C C . GLY B 1 149 ? -17.359 11.125 2.469 1 95.75 149 GLY B C 1
ATOM 3555 O O . GLY B 1 149 ? -18.219 11.5 1.674 1 95.75 149 GLY B O 1
ATOM 3556 N N . PHE B 1 150 ? -16.531 11.961 3.037 1 96.19 150 PHE B N 1
ATOM 3557 C CA . PHE B 1 150 ? -16.672 13.391 2.803 1 96.19 150 PHE B CA 1
ATOM 3558 C C . PHE B 1 150 ? -15.5 13.922 1.989 1 96.19 150 PHE B C 1
ATOM 3560 O O . PHE B 1 150 ? -14.375 13.438 2.127 1 96.19 150 PHE B O 1
ATOM 3567 N N . VAL B 1 151 ? -15.805 14.898 1.163 1 92.5 151 VAL B N 1
ATOM 3568 C CA . VAL B 1 151 ? -14.75 15.523 0.366 1 92.5 151 VAL B CA 1
ATOM 3569 C C . VAL B 1 151 ? -13.781 16.266 1.281 1 92.5 151 VAL B C 1
ATOM 3571 O O . VAL B 1 151 ? -14.203 16.953 2.215 1 92.5 151 VAL B O 1
ATOM 3574 N N . ASP B 1 152 ? -12.594 16.047 1.026 1 87.88 152 ASP B N 1
ATOM 3575 C CA . ASP B 1 152 ? -11.531 16.656 1.819 1 87.88 152 ASP B CA 1
ATOM 3576 C C . ASP B 1 152 ? -10.812 17.75 1.022 1 87.88 152 ASP B C 1
ATOM 3578 O O . ASP B 1 152 ? -10.75 17.688 -0.207 1 87.88 152 ASP B O 1
ATOM 3582 N N . GLY B 1 153 ? -10.336 18.781 1.688 1 82.44 153 GLY B N 1
ATOM 3583 C CA . GLY B 1 153 ? -9.547 19.828 1.076 1 82.44 153 GLY B CA 1
ATOM 3584 C C . GLY B 1 153 ? -10.391 20.906 0.409 1 82.44 153 GLY B C 1
ATOM 3585 O O . GLY B 1 153 ? -9.883 21.719 -0.368 1 82.44 153 GLY B O 1
ATOM 3586 N N . THR B 1 154 ? -11.633 20.953 0.668 1 83.62 154 THR B N 1
ATOM 3587 C CA . THR B 1 154 ? -12.562 21.906 0.058 1 83.62 154 THR B CA 1
ATOM 3588 C C . THR B 1 154 ? -12.148 23.344 0.362 1 83.62 154 THR B C 1
ATOM 3590 O O . THR B 1 154 ? -12.25 24.219 -0.498 1 83.62 154 THR B O 1
ATOM 3593 N N . ALA B 1 155 ? -11.586 23.594 1.524 1 85.38 155 ALA B N 1
ATOM 3594 C CA . ALA B 1 155 ? -11.297 24.938 1.979 1 85.38 155 ALA B CA 1
ATOM 3595 C C . ALA B 1 155 ? -9.836 25.312 1.724 1 85.38 155 ALA B C 1
ATOM 3597 O O . ALA B 1 155 ? -9.352 26.328 2.215 1 85.38 155 ALA B O 1
ATOM 3598 N N . ASN B 1 156 ? -9.133 24.469 0.991 1 91.25 156 ASN B N 1
ATOM 3599 C CA . ASN B 1 156 ? -7.75 24.797 0.662 1 91.25 156 ASN B CA 1
ATOM 3600 C C . ASN B 1 156 ? -7.664 26.078 -0.166 1 91.25 156 ASN B C 1
ATOM 3602 O O . ASN B 1 156 ? -8.469 26.297 -1.068 1 91.25 156 ASN B O 1
ATOM 3606 N N . PRO B 1 157 ? -6.664 26.906 0.216 1 90.75 157 PRO B N 1
ATOM 3607 C CA . PRO B 1 157 ? -6.441 28.062 -0.646 1 90.75 157 PRO B CA 1
ATOM 3608 C C . PRO B 1 157 ? -6.035 27.672 -2.066 1 90.75 157 PRO B C 1
ATOM 3610 O O . PRO B 1 157 ? -5.527 26.578 -2.289 1 90.75 157 PRO B O 1
ATOM 3613 N N . VAL B 1 158 ? -6.301 28.641 -2.99 1 86.12 158 VAL B N 1
ATOM 3614 C CA . VAL B 1 158 ? -6.004 28.359 -4.391 1 86.12 158 VAL B CA 1
ATOM 3615 C C . VAL B 1 158 ? -5.188 29.5 -4.988 1 86.12 158 VAL B C 1
ATOM 3617 O O . VAL B 1 158 ? -5.199 30.609 -4.461 1 86.12 158 VAL B O 1
ATOM 3620 N N . GLY B 1 159 ? -4.395 29.156 -5.961 1 83.19 159 GLY B N 1
ATOM 3621 C CA . GLY B 1 159 ? -3.66 30.156 -6.711 1 83.19 159 GLY B CA 1
ATOM 3622 C C . GLY B 1 159 ? -2.738 31 -5.84 1 83.19 159 GLY B C 1
ATOM 3623 O O . GLY B 1 159 ? -1.935 30.453 -5.082 1 83.19 159 GLY B O 1
ATOM 3624 N N . GLY B 1 160 ? -2.918 32.219 -5.863 1 85.19 160 GLY B N 1
ATOM 3625 C CA . GLY B 1 160 ? -2.062 33.188 -5.188 1 85.19 160 GLY B CA 1
ATOM 3626 C C . GLY B 1 160 ? -2.211 33.156 -3.678 1 85.19 160 GLY B C 1
ATOM 3627 O O . GLY B 1 160 ? -1.384 33.719 -2.957 1 85.19 160 GLY B O 1
ATOM 3628 N N . ASP B 1 161 ? -3.209 32.469 -3.164 1 89.31 161 ASP B N 1
ATOM 3629 C CA . ASP B 1 161 ? -3.473 32.469 -1.729 1 89.31 161 ASP B CA 1
ATOM 3630 C C . ASP B 1 161 ? -2.68 31.344 -1.045 1 89.31 161 ASP B C 1
ATOM 3632 O O . ASP B 1 161 ? -2.604 31.297 0.185 1 89.31 161 ASP B O 1
ATOM 3636 N N . ILE B 1 162 ? -2.029 30.562 -1.816 1 90.31 162 ILE B N 1
ATOM 3637 C CA . ILE B 1 162 ? -1.302 29.422 -1.268 1 90.31 162 ILE B CA 1
ATOM 3638 C C . ILE B 1 162 ? -0.052 29.906 -0.539 1 90.31 162 ILE B C 1
ATOM 3640 O O . ILE B 1 162 ? 0.195 29.531 0.608 1 90.31 162 ILE B O 1
ATOM 3644 N N . ASP B 1 163 ? 0.662 30.781 -1.127 1 90.5 163 ASP B N 1
ATOM 3645 C CA . ASP B 1 163 ? 1.943 31.219 -0.573 1 90.5 163 ASP B CA 1
ATOM 3646 C C . ASP B 1 163 ? 1.752 31.953 0.748 1 90.5 163 ASP B C 1
ATOM 3648 O O . ASP B 1 163 ? 2.398 31.625 1.746 1 90.5 163 ASP B O 1
ATOM 3652 N N . PRO B 1 164 ? 0.796 32.875 0.794 1 91.31 164 PRO B N 1
ATOM 3653 C CA . PRO B 1 164 ? 0.595 33.531 2.076 1 91.31 164 PRO B CA 1
ATOM 3654 C C . PRO B 1 164 ? 0.176 32.594 3.191 1 91.31 164 PRO B C 1
ATOM 3656 O O . PRO B 1 164 ? 0.475 32.844 4.363 1 91.31 164 PRO B O 1
ATOM 3659 N N . ALA B 1 165 ? -0.444 31.547 2.836 1 94.06 165 ALA B N 1
ATOM 3660 C CA . ALA B 1 165 ? -0.941 30.594 3.83 1 94.06 165 ALA B CA 1
ATOM 3661 C C . ALA B 1 165 ? 0.168 29.656 4.297 1 94.06 165 ALA B C 1
ATOM 3663 O O . ALA B 1 165 ? 0.103 29.109 5.398 1 94.06 165 ALA B O 1
ATOM 3664 N N . THR B 1 166 ? 1.185 29.453 3.445 1 95.88 166 THR B N 1
ATOM 3665 C CA . THR B 1 166 ? 2.094 28.344 3.738 1 95.88 166 THR B CA 1
ATOM 3666 C C . THR B 1 166 ? 3.521 28.859 3.918 1 95.88 166 THR B C 1
ATOM 3668 O O . THR B 1 166 ? 4.363 28.172 4.5 1 95.88 166 THR B O 1
ATOM 3671 N N . ARG B 1 167 ? 3.826 30.016 3.484 1 95.06 167 ARG B N 1
ATOM 3672 C CA . ARG B 1 167 ? 5.207 30.484 3.486 1 95.06 167 ARG B CA 1
ATOM 3673 C C . ARG B 1 167 ? 5.457 31.453 4.641 1 95.06 167 ARG B C 1
ATOM 3675 O O . ARG B 1 167 ? 4.703 32.406 4.824 1 95.06 167 ARG B O 1
ATOM 3682 N N . VAL B 1 168 ? 6.516 31.172 5.312 1 95.38 168 VAL B N 1
ATOM 3683 C CA . VAL B 1 168 ? 6.914 32.062 6.41 1 95.38 168 VAL B CA 1
ATOM 3684 C C . VAL B 1 168 ? 7.285 33.438 5.863 1 95.38 168 VAL B C 1
ATOM 3686 O O . VAL B 1 168 ? 7.984 33.531 4.855 1 95.38 168 VAL B O 1
ATOM 3689 N N . ASN B 1 169 ? 6.781 34.438 6.531 1 89.69 169 ASN B N 1
ATOM 3690 C CA . ASN B 1 169 ? 7.168 35.812 6.207 1 89.69 169 ASN B CA 1
ATOM 3691 C C . ASN B 1 169 ? 8.602 36.094 6.625 1 89.69 169 ASN B C 1
ATOM 3693 O O . ASN B 1 169 ? 8.891 36.219 7.816 1 89.69 169 ASN B O 1
ATOM 3697 N N . GLY B 1 170 ? 9.484 36.25 5.695 1 91 170 GLY B N 1
ATOM 3698 C CA . GLY B 1 170 ? 10.906 36.438 5.957 1 91 170 GLY B CA 1
ATOM 3699 C C . GLY B 1 170 ? 11.227 37.75 6.66 1 91 170 GLY B C 1
ATOM 3700 O O . GLY B 1 170 ? 12.281 37.875 7.293 1 91 170 GLY B O 1
ATOM 3701 N N . THR B 1 171 ? 10.336 38.656 6.586 1 90.88 171 THR B N 1
ATOM 3702 C CA . THR B 1 171 ? 10.539 39.938 7.281 1 90.88 171 THR B CA 1
ATOM 3703 C C . THR B 1 171 ? 10.281 39.75 8.781 1 90.88 171 THR B C 1
ATOM 3705 O O . THR B 1 171 ? 11.031 40.312 9.602 1 90.88 171 THR B O 1
ATOM 3708 N N . LEU B 1 172 ? 9.344 38.969 9.109 1 88.44 172 LEU B N 1
ATOM 3709 C CA . LEU B 1 172 ? 8.977 38.75 10.5 1 88.44 172 LEU B CA 1
ATOM 3710 C C . LEU B 1 172 ? 9.836 37.656 11.125 1 88.44 172 LEU B C 1
ATOM 3712 O O . LEU B 1 172 ? 10.117 37.688 12.32 1 88.44 172 LEU B O 1
ATOM 3716 N N . ASP B 1 173 ? 10.258 36.75 10.391 1 93.06 173 ASP B N 1
ATOM 3717 C CA . ASP B 1 173 ? 11.094 35.625 10.797 1 93.06 173 ASP B CA 1
ATOM 3718 C C . ASP B 1 173 ? 12.156 35.312 9.742 1 93.06 173 ASP B C 1
ATOM 3720 O O . ASP B 1 173 ? 12.016 34.375 8.969 1 93.06 173 ASP B O 1
ATOM 3724 N N . PRO B 1 174 ? 13.211 36.062 9.789 1 93.94 174 PRO B N 1
ATOM 3725 C CA . PRO B 1 174 ? 14.25 35.875 8.773 1 93.94 174 PRO B CA 1
ATOM 3726 C C . PRO B 1 174 ? 14.828 34.469 8.75 1 93.94 174 PRO B C 1
ATOM 3728 O O . PRO B 1 174 ? 15.234 33.969 7.691 1 93.94 174 PRO B O 1
ATOM 3731 N N . ASN B 1 175 ? 14.867 33.812 9.891 1 94.94 175 ASN B N 1
ATOM 3732 C CA . ASN B 1 175 ? 15.453 32.469 9.977 1 94.94 175 ASN B CA 1
ATOM 3733 C C . ASN B 1 175 ? 14.57 31.422 9.289 1 94.94 175 ASN B C 1
ATOM 3735 O O . ASN B 1 175 ? 15.031 30.328 8.984 1 94.94 175 ASN B O 1
ATOM 3739 N N . GLY B 1 176 ? 13.352 31.75 9.055 1 94.94 176 GLY B N 1
ATOM 3740 C CA . GLY B 1 176 ? 12.43 30.828 8.422 1 94.94 176 GLY B CA 1
ATOM 3741 C C . GLY B 1 176 ? 12.07 31.219 6.996 1 94.94 176 GLY B C 1
ATOM 3742 O O . GLY B 1 176 ? 11.18 30.625 6.391 1 94.94 176 GLY B O 1
ATOM 3743 N N . ALA B 1 177 ? 12.766 32.219 6.422 1 93.44 177 ALA B N 1
ATOM 3744 C CA . ALA B 1 177 ? 12.414 32.75 5.105 1 93.44 177 ALA B CA 1
ATOM 3745 C C . ALA B 1 177 ? 12.438 31.641 4.047 1 93.44 177 ALA B C 1
ATOM 3747 O O . ALA B 1 177 ? 13.391 30.859 3.967 1 93.44 177 ALA B O 1
ATOM 3748 N N . GLY B 1 178 ? 11.305 31.594 3.303 1 91.19 178 GLY B N 1
ATOM 3749 C CA . GLY B 1 178 ? 11.219 30.641 2.209 1 91.19 178 GLY B CA 1
ATOM 3750 C C . GLY B 1 178 ? 10.758 29.266 2.652 1 91.19 178 GLY B C 1
ATOM 3751 O O . GLY B 1 178 ? 10.578 28.375 1.826 1 91.19 178 GLY B O 1
ATOM 3752 N N . GLY B 1 179 ? 10.539 29.062 3.939 1 96.5 179 GLY B N 1
ATOM 3753 C CA . GLY B 1 179 ? 10.117 27.781 4.469 1 96.5 179 GLY B CA 1
ATOM 3754 C C . GLY B 1 179 ? 8.656 27.766 4.895 1 96.5 179 GLY B C 1
ATOM 3755 O O . GLY B 1 179 ? 7.918 28.703 4.629 1 96.5 179 GLY B O 1
ATOM 3756 N N . SER B 1 180 ? 8.242 26.594 5.395 1 97.62 180 SER B N 1
ATOM 3757 C CA . SER B 1 180 ? 6.891 26.375 5.898 1 97.62 180 SER B CA 1
ATOM 3758 C C . SER B 1 180 ? 6.91 25.562 7.188 1 97.62 180 SER B C 1
ATOM 3760 O O . SER B 1 180 ? 7.828 24.766 7.414 1 97.62 180 SER B O 1
ATOM 3762 N N . TYR B 1 181 ? 5.977 25.859 8.023 1 97.94 181 TYR B N 1
ATOM 3763 C CA . TYR B 1 181 ? 5.715 24.953 9.133 1 97.94 181 TYR B CA 1
ATOM 3764 C C . TYR B 1 181 ? 4.773 23.828 8.711 1 97.94 181 TYR B C 1
ATOM 3766 O O . TYR B 1 181 ? 3.984 24 7.773 1 97.94 181 TYR B O 1
ATOM 3774 N N . LEU B 1 182 ? 4.918 22.734 9.359 1 98.5 182 LEU B N 1
ATOM 3775 C CA . LEU B 1 182 ? 4.168 21.531 8.977 1 98.5 182 LEU B CA 1
ATOM 3776 C C . LEU B 1 182 ? 3.68 20.781 10.211 1 98.5 182 LEU B C 1
ATOM 3778 O O . LEU B 1 182 ? 4.445 20.562 11.148 1 98.5 182 LEU B O 1
ATOM 3782 N N . LEU B 1 183 ? 2.438 20.484 10.25 1 98.75 183 LEU B N 1
ATOM 3783 C CA . LEU B 1 183 ? 1.837 19.594 11.234 1 98.75 183 LEU B CA 1
ATOM 3784 C C . LEU B 1 183 ? 1.492 18.25 10.594 1 98.75 183 LEU B C 1
ATOM 3786 O O . LEU B 1 183 ? 0.906 18.203 9.516 1 98.75 183 LEU B O 1
ATOM 3790 N N . THR B 1 184 ? 1.892 17.156 11.203 1 98.81 184 THR B N 1
ATOM 3791 C CA . THR B 1 184 ? 1.44 15.836 10.789 1 98.81 184 THR B CA 1
ATOM 3792 C C . THR B 1 184 ? 0.804 15.086 11.961 1 98.81 184 THR B C 1
ATOM 3794 O O . THR B 1 184 ? 1.284 15.172 13.094 1 98.81 184 THR B O 1
ATOM 3797 N N . GLN B 1 185 ? -0.265 14.438 11.695 1 98.81 185 GLN B N 1
ATOM 3798 C CA . GLN B 1 185 ? -0.944 13.531 12.617 1 98.81 185 GLN B CA 1
ATOM 3799 C C . GLN B 1 185 ? -1.512 12.32 11.883 1 98.81 185 GLN B C 1
ATOM 3801 O O . GLN B 1 185 ? -2.125 12.461 10.828 1 98.81 185 GLN B O 1
ATOM 3806 N N . LYS B 1 186 ? -1.206 11.18 12.406 1 98.69 186 LYS B N 1
ATOM 3807 C CA . LYS B 1 186 ? -1.849 9.945 11.969 1 98.69 186 LYS B CA 1
ATOM 3808 C C . LYS B 1 186 ? -3.111 9.664 12.781 1 98.69 186 LYS B C 1
ATOM 3810 O O . LYS B 1 186 ? -3.066 9.617 14.008 1 98.69 186 LYS B O 1
ATOM 3815 N N . TYR B 1 187 ? -4.262 9.523 12.141 1 98.56 187 TYR B N 1
ATOM 3816 C CA . TYR B 1 187 ? -5.516 9.211 12.812 1 98.56 187 TYR B CA 1
ATOM 3817 C C . TYR B 1 187 ? -6.012 7.82 12.43 1 98.56 187 TYR B C 1
ATOM 3819 O O . TYR B 1 187 ? -6.059 7.473 11.25 1 98.56 187 TYR B O 1
ATOM 3827 N N . SER B 1 188 ? -6.367 6.988 13.359 1 98.31 188 SER B N 1
ATOM 3828 C CA . SER B 1 188 ? -7.164 5.793 13.102 1 98.31 188 SER B CA 1
ATOM 3829 C C . SER B 1 188 ? -8.656 6.105 13.133 1 98.31 188 SER B C 1
ATOM 3831 O O . SER B 1 188 ? -9.102 6.961 13.906 1 98.31 188 SER B O 1
ATOM 3833 N N . VAL B 1 189 ? -9.43 5.434 12.344 1 98.06 189 VAL B N 1
ATOM 3834 C CA . VAL B 1 189 ? -10.867 5.688 12.242 1 98.06 189 VAL B CA 1
ATOM 3835 C C . VAL B 1 189 ? -11.641 4.426 12.602 1 98.06 189 VAL B C 1
ATOM 3837 O O . VAL B 1 189 ? -11.359 3.344 12.078 1 98.06 189 VAL B O 1
ATOM 3840 N N . ASP B 1 190 ? -12.523 4.512 13.523 1 97.75 190 ASP B N 1
ATOM 3841 C CA . ASP B 1 190 ? -13.508 3.463 13.766 1 97.75 190 ASP B CA 1
ATOM 3842 C C . ASP B 1 190 ? -14.648 3.545 12.758 1 97.75 190 ASP B C 1
ATOM 3844 O O . ASP B 1 190 ? -15.711 4.094 13.055 1 97.75 190 ASP B O 1
ATOM 3848 N N . LEU B 1 191 ? -14.422 2.982 11.641 1 96.31 191 LEU B N 1
ATOM 3849 C CA . LEU B 1 191 ? -15.359 3.117 10.523 1 96.31 191 LEU B CA 1
ATOM 3850 C C . LEU B 1 191 ? -16.672 2.422 10.836 1 96.31 191 LEU B C 1
ATOM 3852 O O . LEU B 1 191 ? -17.75 2.885 10.422 1 96.31 191 LEU B O 1
ATOM 3856 N N . ALA B 1 192 ? -16.609 1.27 11.484 1 94.62 192 ALA B N 1
ATOM 3857 C CA . ALA B 1 192 ? -17.828 0.562 11.859 1 94.62 192 ALA B CA 1
ATOM 3858 C C . ALA B 1 192 ? -18.734 1.443 12.719 1 94.62 192 ALA B C 1
ATOM 3860 O O . ALA B 1 192 ? -19.922 1.55 12.453 1 94.62 192 ALA B O 1
ATOM 3861 N N . LYS B 1 193 ? -18.141 2.047 13.742 1 97.25 193 LYS B N 1
ATOM 3862 C CA . LYS B 1 193 ? -18.891 2.957 14.602 1 97.25 193 LYS B CA 1
ATOM 3863 C C . LYS B 1 193 ? -19.406 4.156 13.812 1 97.25 193 LYS B C 1
ATOM 3865 O O . LYS B 1 193 ? -20.562 4.57 13.992 1 97.25 193 LYS B O 1
ATOM 3870 N N . TRP B 1 194 ? -18.609 4.738 12.93 1 97.81 194 TRP B N 1
ATOM 3871 C CA . TRP B 1 194 ? -19 5.879 12.102 1 97.81 194 TRP B CA 1
ATOM 3872 C C . TRP B 1 194 ? -20.188 5.539 11.219 1 97.81 194 TRP B C 1
ATOM 3874 O O . TRP B 1 194 ? -21.156 6.309 11.141 1 97.81 194 TRP B O 1
ATOM 3884 N N . ASN B 1 195 ? -20.172 4.371 10.656 1 95.69 195 ASN B N 1
ATOM 3885 C CA . ASN B 1 195 ? -21.188 3.988 9.672 1 95.69 195 ASN B CA 1
ATOM 3886 C C . ASN B 1 195 ? -22.516 3.676 10.336 1 95.69 195 ASN B C 1
ATOM 3888 O O . ASN B 1 195 ? -23.547 3.562 9.648 1 95.69 195 ASN B O 1
ATOM 3892 N N . ARG B 1 196 ? -22.5 3.545 11.578 1 97.06 196 ARG B N 1
ATOM 3893 C CA . ARG B 1 196 ? -23.75 3.34 12.297 1 97.06 196 ARG B CA 1
ATOM 3894 C C . ARG B 1 196 ? -24.516 4.652 12.461 1 97.06 196 ARG B C 1
ATOM 3896 O O . ARG B 1 196 ? -25.719 4.652 12.758 1 97.06 196 ARG B O 1
ATOM 3903 N N . LEU B 1 197 ? -23.859 5.781 12.328 1 97.31 197 LEU B N 1
ATOM 3904 C CA . LEU B 1 197 ? -24.516 7.082 12.422 1 97.31 197 LEU B CA 1
ATOM 3905 C C . LEU B 1 197 ? -25.344 7.359 11.18 1 97.31 197 LEU B C 1
ATOM 3907 O O . LEU B 1 197 ? -24.906 7.109 10.055 1 97.31 197 LEU B O 1
ATOM 3911 N N . PRO B 1 198 ? -26.578 7.863 11.383 1 97.5 198 PRO B N 1
ATOM 3912 C CA . PRO B 1 198 ? -27.312 8.336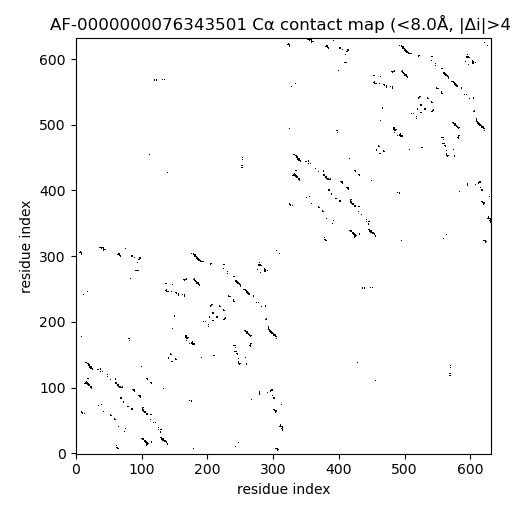 10.203 1 97.5 198 PRO B CA 1
ATOM 3913 C C . PRO B 1 198 ? -26.578 9.422 9.438 1 97.5 198 PRO B C 1
ATOM 3915 O O . PRO B 1 198 ? -25.859 10.227 10.039 1 97.5 198 PRO B O 1
ATOM 3918 N N . THR B 1 199 ? -26.812 9.469 8.18 1 97.5 199 THR B N 1
ATOM 3919 C CA . THR B 1 199 ? -26.109 10.398 7.301 1 97.5 199 THR B CA 1
ATOM 3920 C C . THR B 1 199 ? -26.281 11.836 7.789 1 97.5 199 THR B C 1
ATOM 3922 O O . THR B 1 199 ? -25.328 12.617 7.781 1 97.5 199 THR B O 1
ATOM 3925 N N . GLU B 1 200 ? -27.5 12.156 8.211 1 97.12 200 GLU B N 1
ATOM 3926 C CA . GLU B 1 200 ? -27.766 13.523 8.672 1 97.12 200 GLU B CA 1
ATOM 3927 C C . GLU B 1 200 ? -26.875 13.875 9.867 1 97.12 200 GLU B C 1
ATOM 3929 O O . GLU B 1 200 ? -26.422 15.016 9.984 1 97.12 200 GLU B O 1
ATOM 3934 N N . GLN B 1 201 ? -26.641 12.938 10.703 1 98.06 201 GLN B N 1
ATOM 3935 C CA . GLN B 1 201 ? -25.797 13.164 11.867 1 98.06 201 GLN B CA 1
ATOM 3936 C C . GLN B 1 201 ?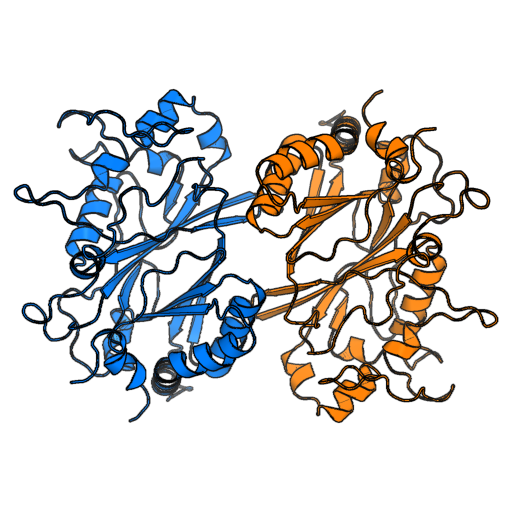 -24.328 13.258 11.453 1 98.06 201 GLN B C 1
ATOM 3938 O O . GLN B 1 201 ? -23.578 14.055 12.016 1 98.06 201 GLN B O 1
ATOM 3943 N N . GLN B 1 202 ? -23.891 12.391 10.5 1 98.5 202 GLN B N 1
ATOM 3944 C CA . GLN B 1 202 ? -22.547 12.5 9.961 1 98.5 202 GLN B CA 1
ATOM 3945 C C . GLN B 1 202 ? -22.281 13.891 9.398 1 98.5 202 GLN B C 1
ATOM 3947 O O . GLN B 1 202 ? -21.234 14.484 9.648 1 98.5 202 GLN B O 1
ATOM 3952 N N . GLU B 1 203 ? -23.281 14.406 8.672 1 98.12 203 GLU B N 1
ATOM 3953 C CA . GLU B 1 203 ? -23.172 15.727 8.055 1 98.12 203 GLU B CA 1
ATOM 3954 C C . GLU B 1 203 ? -23.094 16.828 9.117 1 98.12 203 GLU B C 1
ATOM 3956 O O . GLU B 1 203 ? -22.391 17.812 8.93 1 98.12 203 GLU B O 1
ATOM 3961 N N . LYS B 1 204 ? -23.75 16.672 10.211 1 97.94 204 LYS B N 1
ATOM 3962 C CA . LYS B 1 204 ? -23.672 17.641 11.312 1 97.94 204 LYS B CA 1
ATOM 3963 C C . LYS B 1 204 ? -22.281 17.625 11.945 1 97.94 204 LYS B C 1
ATOM 3965 O O . LYS B 1 204 ? -21.797 18.672 12.391 1 97.94 204 LYS B O 1
ATOM 3970 N N . VAL B 1 205 ? -21.688 16.469 12.016 1 98.25 205 VAL B N 1
ATOM 3971 C CA . VAL B 1 205 ? -20.344 16.344 12.578 1 98.25 205 VAL B CA 1
ATOM 3972 C C . VAL B 1 205 ? -19.344 17.047 11.68 1 98.25 205 VAL B C 1
ATOM 3974 O O . VAL B 1 205 ? -18.5 17.828 12.156 1 98.25 205 VAL B O 1
ATOM 3977 N N . PHE B 1 206 ? -19.469 16.906 10.398 1 97.75 206 PHE B N 1
ATOM 3978 C CA . PHE B 1 206 ? -18.516 17.469 9.445 1 97.75 206 PHE B CA 1
ATOM 3979 C C . PHE B 1 206 ? -18.844 18.922 9.141 1 97.75 206 PHE B C 1
ATOM 3981 O O . PHE B 1 206 ? -17.938 19.719 8.875 1 97.75 206 PHE B O 1
ATOM 3988 N N . GLY B 1 207 ? -20.141 19.281 9.109 1 97.38 207 GLY B N 1
ATOM 3989 C CA . GLY B 1 207 ? -20.609 20.609 8.719 1 97.38 207 GLY B CA 1
ATOM 3990 C C . GLY B 1 207 ? -20.812 20.75 7.219 1 97.38 207 GLY B C 1
ATOM 3991 O O . GLY B 1 207 ? -20.734 21.859 6.68 1 97.38 207 GLY B O 1
ATOM 3992 N N . ARG B 1 208 ? -20.953 19.656 6.469 1 96.81 208 ARG B N 1
ATOM 3993 C CA . ARG B 1 208 ? -21.188 19.625 5.027 1 96.81 208 ARG B CA 1
ATOM 3994 C C . ARG B 1 208 ? -22.109 18.469 4.645 1 96.81 208 ARG B C 1
ATOM 3996 O O . ARG B 1 208 ? -22.109 17.438 5.312 1 96.81 208 ARG B O 1
ATOM 4003 N N . SER B 1 209 ? -22.812 18.625 3.514 1 96.25 209 SER B N 1
ATOM 4004 C CA . SER B 1 209 ? -23.531 17.484 2.967 1 96.25 209 SER B CA 1
ATOM 4005 C C . SER B 1 209 ? -22.578 16.469 2.344 1 96.25 209 SER B C 1
ATOM 4007 O O . SER B 1 209 ? -21.562 16.828 1.756 1 96.25 209 SER B O 1
ATOM 4009 N N . LYS B 1 210 ? -22.906 15.258 2.502 1 95.12 210 LYS B N 1
ATOM 4010 C CA . LYS B 1 210 ? -22 14.172 2.152 1 95.12 210 LYS B CA 1
ATOM 4011 C C . LYS B 1 210 ? -21.922 13.977 0.641 1 95.12 210 LYS B C 1
ATOM 4013 O O . LYS B 1 210 ? -20.828 13.953 0.065 1 95.12 210 LYS B O 1
ATOM 4018 N N . PRO B 1 211 ? -23.062 13.938 -0.15 1 90.94 211 PRO B N 1
ATOM 4019 C CA . PRO B 1 211 ? -22.953 13.633 -1.58 1 90.94 211 PRO B CA 1
ATOM 4020 C C . PRO B 1 211 ? -22.422 14.805 -2.395 1 90.94 211 PRO B C 1
ATOM 4022 O O . PRO B 1 211 ? -21.594 14.609 -3.299 1 90.94 211 PRO B O 1
ATOM 4025 N N . ASP B 1 212 ? -22.812 16.062 -2.076 1 91.44 212 ASP B N 1
ATOM 4026 C CA . ASP B 1 212 ? -22.516 17.156 -2.98 1 91.44 212 ASP B CA 1
ATOM 4027 C C . ASP B 1 212 ? -21.547 18.156 -2.338 1 91.44 212 ASP B C 1
ATOM 4029 O O . ASP B 1 212 ? -21.188 19.172 -2.949 1 91.44 212 ASP B O 1
ATOM 4033 N N . ASN B 1 213 ? -21.188 17.969 -1.065 1 94.31 213 ASN B N 1
ATOM 4034 C CA . ASN B 1 213 ? -20.125 18.75 -0.435 1 94.31 213 ASN B CA 1
ATOM 4035 C C . ASN B 1 213 ? -20.547 20.203 -0.243 1 94.31 213 ASN B C 1
ATOM 4037 O O . ASN B 1 213 ? -19.75 21.109 -0.456 1 94.31 213 ASN B O 1
ATOM 4041 N N . ILE B 1 214 ? -21.797 20.375 0.105 1 94 214 ILE B N 1
ATOM 4042 C CA . ILE B 1 214 ? -22.297 21.719 0.363 1 94 214 ILE B CA 1
ATOM 4043 C C . ILE B 1 214 ? -22.156 22.047 1.85 1 94 214 ILE B C 1
ATOM 4045 O O . ILE B 1 214 ? -22.531 21.234 2.705 1 94 214 ILE B O 1
ATOM 4049 N N . GLU B 1 215 ? -21.641 23.203 2.139 1 94.25 215 GLU B N 1
ATOM 4050 C CA . GLU B 1 215 ? -21.484 23.609 3.531 1 94.25 215 GLU B CA 1
ATOM 4051 C C . GLU B 1 215 ? -22.844 23.797 4.203 1 94.25 215 GLU B C 1
ATOM 4053 O O . GLU B 1 215 ? -23.75 24.406 3.625 1 94.25 215 GLU B O 1
ATOM 4058 N N . LEU B 1 216 ? -22.953 23.344 5.391 1 95.94 216 LEU B N 1
ATOM 4059 C CA . LEU B 1 216 ? -24.109 23.625 6.223 1 95.94 216 LEU B CA 1
ATOM 4060 C C . LEU B 1 216 ? -23.969 24.969 6.934 1 95.94 216 LEU B C 1
ATOM 4062 O O . LEU B 1 216 ? -22.859 25.469 7.086 1 95.94 216 LEU B O 1
ATOM 4066 N N . PRO B 1 217 ? -25.109 25.516 7.344 1 94.06 217 PRO B N 1
ATOM 4067 C CA . PRO B 1 217 ? -25.031 26.797 8.062 1 94.06 217 PRO B CA 1
ATOM 4068 C C . PRO B 1 217 ? -24.203 26.703 9.344 1 94.06 217 PRO B C 1
ATOM 4070 O O . PRO B 1 217 ? -24.25 25.672 10.039 1 94.06 217 PRO B O 1
ATOM 4073 N N . ASP B 1 218 ? -23.5 27.781 9.625 1 94.5 218 ASP B N 1
ATOM 4074 C CA . ASP B 1 218 ? -22.703 27.844 10.852 1 94.5 218 ASP B CA 1
ATOM 4075 C C . ASP B 1 218 ? -23.609 27.766 12.086 1 94.5 218 ASP B C 1
ATOM 4077 O O . ASP B 1 218 ? -24.719 28.281 12.07 1 94.5 218 ASP B O 1
ATOM 4081 N N . GLN B 1 219 ? -23.031 27.219 13.062 1 96.81 219 GLN B N 1
ATOM 4082 C CA . GLN B 1 219 ? -23.719 27.141 14.344 1 96.81 219 GLN B CA 1
ATOM 4083 C C . GLN B 1 219 ? -23.391 28.359 15.211 1 96.81 219 GLN B C 1
ATOM 4085 O O . GLN B 1 219 ? -22.312 28.938 15.094 1 96.81 219 GLN B O 1
ATOM 4090 N N . PRO B 1 220 ? -24.344 28.688 16.109 1 95.94 220 PRO B N 1
ATOM 4091 C CA . PRO B 1 220 ? -24.078 29.812 16.984 1 95.94 220 PRO B CA 1
ATOM 4092 C C . PRO B 1 220 ? -22.984 29.531 18.016 1 95.94 220 PRO B C 1
ATOM 4094 O O . PRO B 1 220 ? -22.578 28.375 18.188 1 95.94 220 PRO B O 1
ATOM 4097 N N . ASP B 1 221 ? -22.516 30.531 18.75 1 93.81 221 ASP B N 1
ATOM 4098 C CA . ASP B 1 221 ? -21.297 30.5 19.562 1 93.81 221 ASP B CA 1
ATOM 4099 C C . ASP B 1 221 ? -21.406 29.5 20.703 1 93.81 221 ASP B C 1
ATOM 4101 O O . ASP B 1 221 ? -20.422 28.859 21.078 1 93.81 221 ASP B O 1
ATOM 4105 N N . ASP B 1 222 ? -22.562 29.312 21.203 1 95 222 ASP B N 1
ATOM 4106 C CA . ASP B 1 222 ? -22.719 28.484 22.391 1 95 222 ASP B CA 1
ATOM 4107 C C . ASP B 1 222 ? -23.109 27.047 22.016 1 95 222 ASP B C 1
ATOM 4109 O O . ASP B 1 222 ? -23.219 26.188 22.875 1 95 222 ASP B O 1
ATOM 4113 N N . ALA B 1 223 ? -23.203 26.781 20.734 1 97.31 223 ALA B N 1
ATOM 4114 C CA . ALA B 1 223 ? -23.672 25.484 20.266 1 97.31 223 ALA B CA 1
ATOM 4115 C C . ALA B 1 223 ? -22.484 24.594 19.891 1 97.31 223 ALA B C 1
ATOM 4117 O O . ALA B 1 223 ? -21.344 25.047 19.812 1 97.31 223 ALA B O 1
ATOM 4118 N N . GLN B 1 224 ? -22.797 23.281 19.781 1 98 224 GLN B N 1
ATOM 4119 C CA . GLN B 1 224 ? -21.828 22.359 19.203 1 98 224 GLN B CA 1
ATOM 4120 C C . GLN B 1 224 ? -21.516 22.734 17.75 1 98 224 GLN B C 1
ATOM 4122 O O . GLN B 1 224 ? -22.406 22.75 16.906 1 98 224 GLN B O 1
ATOM 4127 N N . LYS B 1 225 ? -20.297 23.031 17.547 1 98.38 225 LYS B N 1
ATOM 4128 C CA . LYS B 1 225 ? -19.859 23.391 16.203 1 98.38 225 LYS B CA 1
ATOM 4129 C C . LYS B 1 225 ? -19.359 22.172 15.445 1 98.38 225 LYS B C 1
ATOM 4131 O O . LYS B 1 225 ? -18.75 21.281 16.031 1 98.38 225 LYS B O 1
ATOM 4136 N N . PRO B 1 226 ? -19.594 22.109 14.141 1 98.06 226 PRO B N 1
ATOM 4137 C CA . PRO B 1 226 ? -19.047 21.031 13.312 1 98.06 226 PRO B CA 1
ATOM 4138 C C . PRO B 1 226 ? -17.547 21.172 13.055 1 98.06 226 PRO B C 1
ATOM 4140 O O . PRO B 1 226 ? -16.969 22.234 13.328 1 98.06 226 PRO B O 1
ATOM 4143 N N . HIS B 1 227 ? -16.938 20.172 12.523 1 97.5 227 HIS B N 1
ATOM 4144 C CA . HIS B 1 227 ? -15.516 20.094 12.203 1 97.5 227 HIS B CA 1
ATOM 4145 C C . HIS B 1 227 ? -15.094 21.281 11.336 1 97.5 227 HIS B C 1
ATOM 4147 O O . HIS B 1 227 ? -14.078 21.922 11.617 1 97.5 227 HIS B O 1
ATOM 4153 N N . LYS B 1 228 ? -15.883 21.594 10.328 1 96 228 LYS B N 1
ATOM 4154 C CA . LYS B 1 228 ? -15.539 22.672 9.398 1 96 228 LYS B CA 1
ATOM 4155 C C . LYS B 1 228 ? -15.414 24 10.133 1 96 228 LYS B C 1
ATOM 4157 O O . LYS B 1 228 ? -14.492 24.781 9.859 1 96 228 LYS B O 1
ATOM 4162 N N . GLN B 1 229 ? -16.297 24.266 11.016 1 96.38 229 GLN B N 1
ATOM 4163 C CA . GLN B 1 229 ? -16.281 25.531 11.758 1 96.38 229 GLN B CA 1
ATOM 4164 C C . GLN B 1 229 ? -15.141 25.562 12.773 1 96.38 229 GLN B C 1
ATOM 4166 O O . GLN B 1 229 ? -14.477 26.578 12.945 1 96.38 229 GLN B O 1
ATOM 4171 N N . LEU B 1 230 ? -14.922 24.422 13.43 1 97.19 230 LEU B N 1
ATOM 4172 C CA . LEU B 1 230 ? -13.891 24.344 14.453 1 97.19 230 LEU B CA 1
ATOM 4173 C C . LEU B 1 230 ? -12.5 24.484 13.844 1 97.19 230 LEU B C 1
ATOM 4175 O O . LEU B 1 230 ? -11.578 24.969 14.492 1 97.19 230 LEU B O 1
ATOM 4179 N N . THR B 1 231 ? -12.312 24.078 12.555 1 96.38 231 THR B N 1
ATOM 4180 C CA . THR B 1 231 ? -11 24.109 11.93 1 96.38 231 THR B CA 1
ATOM 4181 C C . THR B 1 231 ? -10.836 25.344 11.062 1 96.38 231 THR B C 1
ATOM 4183 O O . THR B 1 231 ? -9.875 25.453 10.297 1 96.38 231 THR B O 1
ATOM 4186 N N . THR B 1 232 ? -11.758 26.234 11.125 1 94.75 232 THR B N 1
ATOM 4187 C CA . THR B 1 232 ? -11.633 27.562 10.508 1 94.75 232 THR B CA 1
ATOM 4188 C C . THR B 1 232 ? -11.156 28.578 11.531 1 94.75 232 THR B C 1
ATOM 4190 O O . THR B 1 232 ? -11.82 28.828 12.539 1 94.75 232 THR B O 1
ATOM 4193 N N . VAL B 1 233 ? -10.008 29.172 11.25 1 96.44 233 VAL B N 1
ATOM 4194 C CA . VAL B 1 233 ? -9.414 30.125 12.195 1 96.44 233 VAL B CA 1
ATOM 4195 C C . VAL B 1 233 ? -9.609 31.547 11.695 1 96.44 233 VAL B C 1
ATOM 4197 O O . VAL B 1 233 ? -9.078 31.922 10.648 1 96.44 233 VAL B O 1
ATOM 4200 N N . ILE B 1 234 ? -10.359 32.312 12.438 1 93.38 234 ILE B N 1
ATOM 4201 C CA . ILE B 1 234 ? -10.594 33.719 12.141 1 93.38 234 ILE B CA 1
ATOM 4202 C C . ILE B 1 234 ? -10.148 34.594 13.328 1 93.38 234 ILE B C 1
ATOM 4204 O O . ILE B 1 234 ? -10.609 34.375 14.453 1 93.38 234 ILE B O 1
ATOM 4208 N N . VAL B 1 235 ? -9.242 35.438 13.07 1 92.88 235 VAL B N 1
ATOM 4209 C CA . VAL B 1 235 ? -8.766 36.406 14.07 1 92.88 235 VAL B CA 1
ATOM 4210 C C . VAL B 1 235 ? -8.961 37.812 13.547 1 92.88 235 VAL B C 1
ATOM 4212 O O . VAL B 1 235 ? -8.461 38.188 12.477 1 92.88 235 VAL B O 1
ATOM 4215 N N . ASN B 1 236 ? -9.672 38.625 14.305 1 92.62 236 ASN B N 1
ATOM 4216 C CA . ASN B 1 236 ? -9.961 40 13.938 1 92.62 236 ASN B CA 1
ATOM 4217 C C . ASN B 1 236 ? -10.555 40.094 12.539 1 92.62 236 ASN B C 1
ATOM 4219 O O . ASN B 1 236 ? -10.102 40.906 11.727 1 92.62 236 ASN B O 1
ATOM 4223 N N . GLY B 1 237 ? -11.344 39.188 12.164 1 91.19 237 GLY B N 1
ATOM 4224 C CA . GLY B 1 237 ? -12.078 39.219 10.914 1 91.19 237 GLY B CA 1
ATOM 4225 C C . GLY B 1 237 ? -11.297 38.625 9.75 1 91.19 237 GLY B C 1
ATOM 4226 O O . GLY B 1 237 ? -11.812 38.562 8.633 1 91.19 237 GLY B O 1
ATOM 4227 N N . THR B 1 238 ? -10.102 38.312 10.031 1 92.88 238 THR B N 1
ATOM 4228 C CA . THR B 1 238 ? -9.266 37.75 8.969 1 92.88 238 THR B CA 1
ATOM 4229 C C . THR B 1 238 ? -9.133 36.219 9.109 1 92.88 238 THR B C 1
ATOM 4231 O O . THR B 1 238 ? -8.781 35.719 10.188 1 92.88 238 THR B O 1
ATOM 4234 N N . GLN B 1 239 ? -9.438 35.531 8.062 1 93.5 239 GLN B N 1
ATOM 4235 C CA . GLN B 1 239 ? -9.273 34.094 8.062 1 93.5 239 GLN B CA 1
ATOM 4236 C C . GLN B 1 239 ? -7.828 33.688 7.777 1 93.5 239 GLN B C 1
ATOM 4238 O O . GLN B 1 239 ? -7.188 34.25 6.891 1 93.5 239 GLN B O 1
ATOM 4243 N N . HIS B 1 240 ? -7.312 32.781 8.523 1 95.56 240 HIS B N 1
ATOM 4244 C CA . HIS B 1 240 ? -5.973 32.25 8.344 1 95.56 240 HIS B CA 1
ATOM 4245 C C . HIS B 1 240 ? -6.027 30.812 7.816 1 95.56 240 HIS B C 1
ATOM 4247 O O . HIS B 1 240 ? -6.406 29.891 8.547 1 95.56 240 HIS B O 1
ATOM 4253 N N . ASP B 1 241 ? -5.547 30.641 6.613 1 94.81 241 ASP B N 1
ATOM 4254 C CA . ASP B 1 241 ? -5.672 29.359 5.93 1 94.81 241 ASP B CA 1
ATOM 4255 C C . ASP B 1 241 ? -4.391 28.531 6.055 1 94.81 241 ASP B C 1
ATOM 4257 O O . ASP B 1 241 ? -3.324 29.078 6.352 1 94.81 241 ASP B O 1
ATOM 4261 N N . ILE B 1 242 ? -4.516 27.281 5.93 1 95.75 242 ILE B N 1
ATOM 4262 C CA . ILE B 1 242 ? -3.42 26.344 5.742 1 95.75 242 ILE B CA 1
ATOM 4263 C C . ILE B 1 242 ? -3.672 25.5 4.492 1 95.75 242 ILE B C 1
ATOM 4265 O O . ILE B 1 242 ? -4.766 25.531 3.924 1 95.75 242 ILE B O 1
ATOM 4269 N N . VAL B 1 243 ? -2.662 24.828 4.012 1 94.81 243 VAL B N 1
ATOM 4270 C CA . VAL B 1 243 ? -2.844 23.875 2.928 1 94.81 243 VAL B CA 1
ATOM 4271 C C . VAL B 1 243 ? -2.82 22.453 3.482 1 94.81 243 VAL B C 1
ATOM 4273 O O . VAL B 1 243 ? -1.83 22.031 4.082 1 94.81 243 VAL B O 1
ATOM 4276 N N . ARG B 1 244 ? -3.934 21.812 3.305 1 94.31 244 ARG B N 1
ATOM 4277 C CA . ARG B 1 244 ? -4.066 20.422 3.727 1 94.31 244 ARG B CA 1
ATOM 4278 C C . ARG B 1 244 ? -3.873 19.469 2.549 1 94.31 244 ARG B C 1
ATOM 4280 O O . ARG B 1 244 ? -4.297 19.766 1.431 1 94.31 244 ARG B O 1
ATOM 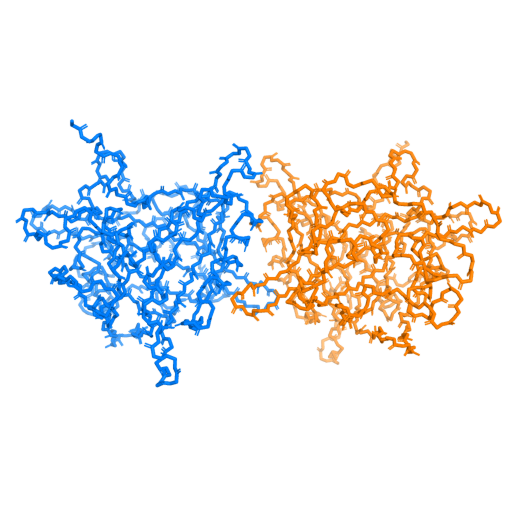4287 N N . ASP B 1 245 ? -3.236 18.375 2.822 1 93.31 245 ASP B N 1
ATOM 428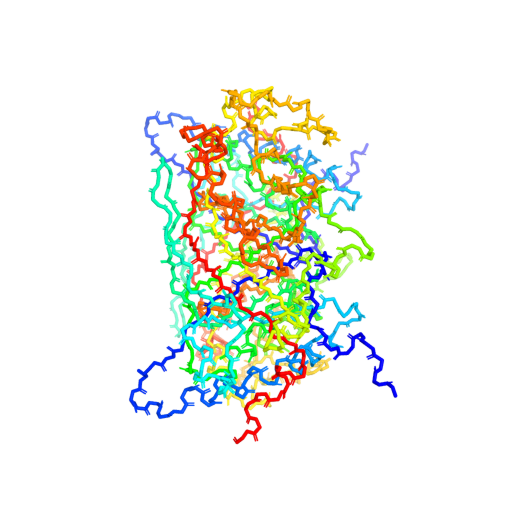8 C CA . ASP B 1 245 ? -3.086 17.312 1.83 1 93.31 245 ASP B CA 1
ATOM 4289 C C . ASP B 1 245 ? -3.252 15.938 2.467 1 93.31 245 ASP B C 1
ATOM 4291 O O . ASP B 1 245 ? -2.398 15.062 2.299 1 93.31 245 ASP B O 1
ATOM 4295 N N . ASN B 1 246 ? -4.328 15.75 3.205 1 93.69 246 ASN B N 1
ATOM 4296 C CA . ASN B 1 246 ? -4.617 14.516 3.928 1 93.69 246 ASN B CA 1
ATOM 4297 C C . ASN B 1 246 ? -4.766 13.336 2.977 1 93.69 246 ASN B C 1
ATOM 4299 O O . ASN B 1 246 ? -5.211 13.5 1.839 1 93.69 246 ASN B O 1
ATOM 4303 N N . MET B 1 247 ? -4.391 12.211 3.449 1 94.25 247 MET B N 1
ATOM 4304 C CA . MET B 1 247 ? -4.574 11 2.648 1 94.25 247 MET B CA 1
ATOM 4305 C C . MET B 1 247 ? -5.156 9.875 3.494 1 94.25 247 MET B C 1
ATOM 4307 O O . MET B 1 247 ? -4.68 9.617 4.602 1 94.25 247 MET B O 1
ATOM 4311 N N . PRO B 1 248 ? -6.227 9.234 2.939 1 96.31 248 PRO B N 1
ATOM 4312 C CA . PRO B 1 248 ? -6.656 7.977 3.555 1 96.31 248 PRO B CA 1
ATOM 4313 C C . PRO B 1 248 ? -5.605 6.875 3.438 1 96.31 248 PRO B C 1
ATOM 4315 O O . PRO B 1 248 ? -4.777 6.898 2.521 1 96.31 248 PRO B O 1
ATOM 4318 N N . PHE B 1 249 ? -5.605 6.004 4.379 1 97.25 249 PHE B N 1
ATOM 4319 C CA . PHE B 1 249 ? -4.809 4.785 4.344 1 97.25 249 PHE B CA 1
ATOM 4320 C C . PHE B 1 249 ? -5.535 3.645 5.047 1 97.25 249 PHE B C 1
ATOM 4322 O O . PHE B 1 249 ? -6.488 3.875 5.797 1 97.25 249 PHE B O 1
ATOM 4329 N N . GLY B 1 250 ? -5.066 2.418 4.68 1 94.88 250 GLY B N 1
ATOM 4330 C CA . GLY B 1 250 ? -5.625 1.313 5.445 1 94.88 250 GLY B CA 1
ATOM 4331 C C . GLY B 1 250 ? -5.488 -0.026 4.75 1 94.88 250 GLY B C 1
ATOM 4332 O O . GLY B 1 250 ? -4.949 -0.103 3.641 1 94.88 250 GLY B O 1
ATOM 4333 N N . SER B 1 251 ? -5.918 -1.017 5.465 1 94.69 251 SER B N 1
ATOM 4334 C CA . SER B 1 251 ? -6 -2.41 5.043 1 94.69 251 SER B CA 1
ATOM 4335 C C . SER B 1 251 ? -7.254 -3.08 5.598 1 94.69 251 SER B C 1
ATOM 4337 O O . SER B 1 251 ? -7.27 -3.523 6.75 1 94.69 251 SER B O 1
ATOM 4339 N N . PRO B 1 252 ? -8.234 -3.197 4.762 1 94.5 252 PRO B N 1
ATOM 4340 C CA . PRO B 1 252 ? -9.445 -3.875 5.234 1 94.5 252 PRO B CA 1
ATOM 4341 C C . PRO B 1 252 ? -9.148 -5.254 5.824 1 94.5 252 PRO B C 1
ATOM 4343 O O . PRO B 1 252 ? -9.75 -5.637 6.836 1 94.5 252 PRO B O 1
ATOM 4346 N N . ALA B 1 253 ? -8.234 -5.93 5.223 1 94.38 253 ALA B N 1
ATOM 4347 C CA . ALA B 1 253 ? -7.863 -7.262 5.691 1 94.38 253 ALA B CA 1
ATOM 4348 C C . ALA B 1 253 ? -7.387 -7.223 7.137 1 94.38 253 ALA B C 1
ATOM 4350 O O . ALA B 1 253 ? -7.566 -8.188 7.883 1 94.38 253 ALA B O 1
ATOM 4351 N N . GLU B 1 254 ? -6.828 -6.152 7.539 1 93.81 254 GLU B N 1
ATOM 4352 C CA . GLU B 1 254 ? -6.312 -6 8.898 1 93.81 254 GLU B CA 1
ATOM 4353 C C . GLU B 1 254 ? -7.242 -5.141 9.75 1 93.81 254 GLU B C 1
ATOM 4355 O O . GLU B 1 254 ? -6.887 -4.746 10.859 1 93.81 254 GLU B O 1
ATOM 4360 N N . ASP B 1 255 ? -8.344 -4.777 9.219 1 93.88 255 ASP B N 1
ATOM 4361 C CA . ASP B 1 255 ? -9.312 -3.902 9.875 1 93.88 255 ASP B CA 1
ATOM 4362 C C . ASP B 1 255 ? -8.664 -2.592 10.312 1 93.88 255 ASP B C 1
ATOM 4364 O O . ASP B 1 255 ? -8.844 -2.152 11.445 1 93.88 255 ASP B O 1
ATOM 4368 N N . GLU B 1 256 ? -7.836 -2.09 9.477 1 95.38 256 GLU B N 1
ATOM 4369 C CA . GLU B 1 256 ? -7.156 -0.816 9.695 1 95.38 256 GLU B CA 1
ATOM 4370 C C . GLU B 1 256 ? -7.668 0.253 8.734 1 95.38 256 GLU B C 1
ATOM 4372 O O . GLU B 1 256 ? -7.641 0.065 7.516 1 95.38 256 GLU B O 1
ATOM 4377 N N . PHE B 1 257 ? -8.109 1.31 9.273 1 97.62 257 PHE B N 1
ATOM 4378 C CA . PHE B 1 257 ? -8.594 2.463 8.523 1 97.62 257 PHE B CA 1
ATOM 4379 C C . PHE B 1 257 ? -8.094 3.762 9.148 1 97.62 257 PHE B C 1
ATOM 4381 O O . PHE B 1 257 ? -8.07 3.9 10.375 1 97.62 257 PHE B O 1
ATOM 4388 N N . GLY B 1 258 ? -7.668 4.633 8.281 1 98 258 GLY B N 1
ATOM 4389 C CA . GLY B 1 258 ? -7.164 5.859 8.875 1 98 258 GLY B CA 1
ATOM 4390 C C . GLY B 1 258 ? -7.051 7 7.887 1 98 258 GLY B C 1
ATOM 4391 O O . GLY B 1 258 ? -7.434 6.859 6.723 1 98 258 GLY B O 1
ATOM 4392 N N . CYS B 1 259 ? -6.637 8.125 8.391 1 97.56 259 CYS B N 1
ATOM 4393 C CA . CYS B 1 259 ? -6.32 9.352 7.66 1 97.56 259 CYS B CA 1
ATOM 4394 C C . CYS B 1 259 ? -5.023 9.969 8.164 1 97.56 259 CYS B C 1
ATOM 4396 O O . CYS B 1 259 ? -4.859 10.18 9.367 1 97.56 259 CYS B O 1
ATOM 4398 N N . PHE B 1 260 ? -4.137 10.164 7.246 1 98.31 260 PHE B N 1
ATOM 4399 C CA . PHE B 1 260 ? -2.928 10.891 7.609 1 98.31 260 PHE B CA 1
ATOM 4400 C C . PHE B 1 260 ? -3.094 12.383 7.332 1 98.31 260 PHE B C 1
ATOM 4402 O O . PHE B 1 260 ? -3.113 12.805 6.176 1 98.31 260 PHE B O 1
ATOM 4409 N N . PHE B 1 261 ? -3.189 13.148 8.406 1 97.94 261 PHE B N 1
ATOM 4410 C CA . PHE B 1 261 ? -3.32 14.594 8.273 1 97.94 261 PHE B CA 1
ATOM 4411 C C . PHE B 1 261 ? -1.959 15.242 8.055 1 97.94 261 PHE B C 1
ATOM 4413 O O . PHE B 1 261 ? -1 14.938 8.773 1 97.94 261 PHE B O 1
ATOM 4420 N N . ILE B 1 262 ? -1.914 16.078 7.148 1 97 262 ILE B N 1
ATOM 4421 C CA . ILE B 1 262 ? -0.74 16.906 6.891 1 97 262 ILE B CA 1
ATOM 4422 C C . ILE B 1 262 ? -1.175 18.344 6.559 1 97 262 ILE B C 1
ATOM 4424 O O . ILE B 1 262 ? -2.029 18.547 5.691 1 97 262 ILE B O 1
ATOM 4428 N N . GLY B 1 263 ? -0.657 19.328 7.297 1 97 263 GLY B N 1
ATOM 4429 C CA . GLY B 1 263 ? -1.015 20.719 7.117 1 97 263 GLY B CA 1
ATOM 4430 C C . GLY B 1 263 ? 0.19 21.641 7.047 1 97 263 GLY B C 1
ATOM 4431 O O . GLY B 1 263 ? 0.976 21.719 7.996 1 97 263 GLY B O 1
ATOM 4432 N N . TYR B 1 264 ? 0.341 22.312 5.953 1 97.31 264 TYR B N 1
ATOM 4433 C CA . TYR B 1 264 ? 1.376 23.328 5.754 1 97.31 264 TYR B CA 1
ATOM 4434 C C . TYR B 1 264 ? 0.873 24.703 6.145 1 97.31 264 TYR B C 1
ATOM 4436 O O . TYR B 1 264 ? -0.272 25.062 5.852 1 97.31 264 TYR B O 1
ATOM 4444 N N . SER B 1 265 ? 1.723 25.453 6.812 1 97.25 265 SER B N 1
ATOM 4445 C CA . SER B 1 265 ? 1.299 26.766 7.289 1 97.25 265 SER B CA 1
ATOM 4446 C C . SER B 1 265 ? 2.477 27.734 7.367 1 97.25 265 SER B C 1
ATOM 4448 O O . SER B 1 265 ? 3.625 27.312 7.512 1 97.25 265 SER B O 1
ATOM 4450 N N . ALA B 1 266 ? 2.129 29 7.258 1 96.25 266 ALA B N 1
ATOM 4451 C CA . ALA B 1 266 ? 3.119 30.062 7.469 1 96.25 266 ALA B CA 1
ATOM 4452 C C . ALA B 1 266 ? 3.42 30.25 8.953 1 96.25 266 ALA B C 1
ATOM 4454 O O . ALA B 1 266 ? 4.43 30.844 9.32 1 96.25 266 ALA B O 1
ATOM 4455 N N . ALA B 1 267 ? 2.539 29.688 9.812 1 96.5 267 ALA B N 1
ATOM 4456 C CA . ALA B 1 267 ? 2.68 29.906 11.25 1 96.5 267 ALA B CA 1
ATOM 4457 C C . ALA B 1 267 ? 2.164 28.703 12.039 1 96.5 267 ALA B C 1
ATOM 4459 O O . ALA B 1 267 ? 1.122 28.141 11.703 1 96.5 267 ALA B O 1
ATOM 4460 N N . VAL B 1 268 ? 2.881 28.344 13.109 1 97.5 268 VAL B N 1
ATOM 4461 C CA . VAL B 1 268 ? 2.492 27.219 13.938 1 97.5 268 VAL B CA 1
ATOM 4462 C C . VAL B 1 268 ? 1.23 27.547 14.727 1 97.5 268 VAL B C 1
ATOM 4464 O O . VAL B 1 268 ? 0.384 26.688 14.961 1 97.5 268 VAL B O 1
ATOM 4467 N N . TRP B 1 269 ? 1.124 28.844 15.156 1 96.5 269 TRP B N 1
ATOM 4468 C CA . TRP B 1 269 ? 0.007 29.203 16.016 1 96.5 269 TRP B CA 1
ATOM 4469 C C . TRP B 1 269 ? -1.326 28.953 15.32 1 96.5 269 TRP B C 1
ATOM 4471 O O . TRP B 1 269 ? -2.324 28.641 15.977 1 96.5 269 TRP B O 1
ATOM 4481 N N . VAL B 1 270 ? -1.423 29.094 13.969 1 97.31 270 VAL B N 1
ATOM 4482 C CA . VAL B 1 270 ? -2.648 28.812 13.227 1 97.31 270 VAL B CA 1
ATOM 4483 C C . VAL B 1 270 ? -3.002 27.328 13.367 1 97.31 270 VAL B C 1
ATOM 4485 O O . VAL B 1 270 ? -4.148 26.984 13.656 1 97.31 270 VAL B O 1
ATOM 4488 N N . LEU B 1 271 ? -1.991 26.438 13.18 1 97.94 271 LEU B N 1
ATOM 4489 C CA . LEU B 1 271 ? -2.168 25 13.336 1 97.94 271 LEU B CA 1
ATOM 4490 C C . LEU B 1 271 ? -2.6 24.641 14.758 1 97.94 271 LEU B C 1
ATOM 4492 O O . LEU B 1 271 ? -3.529 23.859 14.953 1 97.94 271 LEU B O 1
ATOM 4496 N N . GLN B 1 272 ? -1.953 25.312 15.703 1 97.75 272 GLN B N 1
ATOM 4497 C CA . GLN B 1 272 ? -2.248 25.047 17.109 1 97.75 272 GLN B CA 1
ATOM 4498 C C . GLN B 1 272 ? -3.67 25.484 17.453 1 97.75 272 GLN B C 1
ATOM 4500 O O . GLN B 1 272 ? -4.371 24.781 18.188 1 97.75 272 GLN B O 1
ATOM 4505 N N . GLN B 1 273 ? -4.055 26.594 16.984 1 97.5 273 GLN B N 1
ATOM 4506 C CA . GLN B 1 273 ? -5.41 27.062 17.25 1 97.5 273 GLN B CA 1
ATOM 4507 C C . GLN B 1 273 ? -6.449 26.078 16.719 1 97.5 273 GLN B C 1
ATOM 4509 O O . GLN B 1 273 ? -7.457 25.812 17.359 1 97.5 273 GLN B O 1
ATOM 4514 N N . MET B 1 274 ? -6.258 25.609 15.5 1 97.75 274 MET B N 1
ATOM 4515 C CA . MET B 1 274 ? -7.156 24.594 14.938 1 97.75 274 MET B CA 1
ATOM 4516 C C . MET B 1 274 ? -7.25 23.375 15.852 1 97.75 274 MET B C 1
ATOM 4518 O O . MET B 1 274 ? -8.344 22.891 16.125 1 97.75 274 MET B O 1
ATOM 4522 N N . LEU B 1 275 ? -6.113 22.938 16.312 1 98.19 275 LEU B N 1
ATOM 4523 C CA . LEU B 1 275 ? -6.07 21.766 17.188 1 98.19 275 LEU B CA 1
ATOM 4524 C C . LEU B 1 275 ? -6.777 22.047 18.516 1 98.19 275 LEU B C 1
ATOM 4526 O O . LEU B 1 275 ? -7.531 21.203 19 1 98.19 275 LEU B O 1
ATOM 4530 N N . ASP B 1 276 ? -6.473 23.172 19.078 1 97.19 276 ASP B N 1
ATOM 4531 C CA . ASP B 1 276 ? -7.137 23.531 20.328 1 97.19 276 ASP B CA 1
ATOM 4532 C C . ASP B 1 276 ? -8.656 23.562 20.156 1 97.19 276 ASP B C 1
ATOM 4534 O O . ASP B 1 276 ? -9.391 23.062 21.016 1 97.19 276 ASP B O 1
ATOM 4538 N N . ASN B 1 277 ? -9.086 24.188 19.047 1 97.38 277 ASN B N 1
ATOM 4539 C CA . ASN B 1 277 ? -10.516 24.172 18.75 1 97.38 277 ASN B CA 1
ATOM 4540 C C . ASN B 1 277 ? -11.062 22.75 18.672 1 97.38 277 ASN B C 1
ATOM 4542 O O . ASN B 1 277 ? -12.148 22.484 19.203 1 97.38 277 ASN B O 1
ATOM 4546 N N . MET B 1 278 ? -10.359 21.859 18.062 1 98 278 MET B N 1
ATOM 4547 C CA . MET B 1 278 ? -10.828 20.5 17.844 1 98 278 MET B CA 1
ATOM 4548 C C . MET B 1 278 ? -10.836 19.703 19.141 1 98 278 MET B C 1
ATOM 4550 O O . MET B 1 278 ? -11.797 18.984 19.438 1 98 278 MET B O 1
ATOM 4554 N N . PHE B 1 279 ? -9.781 19.797 19.922 1 98.25 279 PHE B N 1
ATOM 4555 C CA . PHE B 1 279 ? -9.578 18.875 21.016 1 98.25 279 PHE B CA 1
ATOM 4556 C C . PHE B 1 279 ? -10.141 19.438 22.312 1 98.25 279 PHE B C 1
ATOM 4558 O O . PHE B 1 279 ? -10.68 18.688 23.141 1 98.25 279 PHE B O 1
ATOM 4565 N N . ILE B 1 280 ? -9.914 20.703 22.562 1 96.56 280 ILE B N 1
ATOM 4566 C CA . ILE B 1 280 ? -10.43 21.344 23.766 1 96.56 280 ILE B CA 1
ATOM 4567 C C . ILE B 1 280 ? -11.883 21.766 23.562 1 96.56 280 ILE B C 1
ATOM 4569 O O . ILE B 1 280 ? -12.734 21.531 24.422 1 96.56 280 ILE B O 1
ATOM 4573 N N . GLY B 1 281 ? -12.117 22.391 22.297 1 96.44 281 GLY B N 1
ATOM 4574 C CA . GLY B 1 281 ? -13.461 22.812 21.938 1 96.44 281 GLY B CA 1
ATOM 4575 C C . GLY B 1 281 ? -13.672 24.312 22.078 1 96.44 281 GLY B C 1
ATOM 4576 O O . GLY B 1 281 ? -12.938 24.984 22.797 1 96.44 281 GLY B O 1
ATOM 4577 N N . VAL B 1 282 ? -14.648 24.734 21.297 1 95.56 282 VAL B N 1
ATOM 4578 C CA . VAL B 1 282 ? -15.109 26.125 21.344 1 95.56 282 VAL B CA 1
ATOM 4579 C C . VAL B 1 282 ? -16.625 26.156 21.531 1 95.56 282 VAL B C 1
ATOM 4581 O O . VAL B 1 282 ? -17.375 25.891 20.594 1 95.56 282 VAL B O 1
ATOM 4584 N N . PRO B 1 283 ? -17.172 26.625 22.609 1 95.69 283 PRO B N 1
ATOM 4585 C CA . PRO B 1 283 ? -16.406 26.828 23.844 1 95.69 283 PRO B CA 1
ATOM 4586 C C . PRO B 1 283 ? -15.805 25.531 24.375 1 95.69 283 PRO B C 1
ATOM 4588 O O . PRO B 1 283 ? -16.094 24.453 23.859 1 95.69 283 PRO B O 1
ATOM 4591 N N . PRO B 1 284 ? -14.945 25.672 25.422 1 95.44 284 PRO B N 1
ATOM 4592 C CA . PRO B 1 284 ? -14.344 24.453 25.984 1 95.44 284 PRO B CA 1
ATOM 4593 C C . PRO B 1 284 ? -15.383 23.406 26.359 1 95.44 284 PRO B C 1
ATOM 4595 O O . PRO B 1 284 ? -16.438 23.734 26.922 1 95.44 284 PRO B O 1
ATOM 4598 N N . GLY B 1 285 ? -15.047 22.188 26.031 1 95.56 285 GLY B N 1
ATOM 4599 C CA . GLY B 1 285 ? -15.984 21.094 26.266 1 95.56 285 GLY B CA 1
ATOM 4600 C C . GLY B 1 285 ? -16.734 20.672 25.031 1 95.56 285 GLY B C 1
ATOM 4601 O O . GLY B 1 285 ? -17.141 19.516 24.906 1 95.56 285 GLY B O 1
ATOM 4602 N N . LYS B 1 286 ? -16.969 21.578 24.125 1 97.75 286 LYS B N 1
ATOM 4603 C CA . LYS B 1 286 ? -17.609 21.281 22.844 1 97.75 286 LYS B CA 1
ATOM 4604 C C . LYS B 1 286 ? -16.594 21.016 21.75 1 97.75 286 LYS B C 1
ATOM 4606 O O . LYS B 1 286 ? -16.531 21.75 20.766 1 97.75 286 LYS B O 1
ATOM 4611 N N . TYR B 1 287 ? -15.836 19.953 21.969 1 97.88 287 TYR B N 1
ATOM 4612 C CA . TYR B 1 287 ? -14.758 19.547 21.078 1 97.88 287 TYR B CA 1
ATOM 4613 C C . TYR B 1 287 ? -15.312 18.953 19.781 1 97.88 287 TYR B C 1
ATOM 4615 O O . TYR B 1 287 ? -16.516 18.766 19.656 1 97.88 287 TYR B O 1
ATOM 4623 N N . ASP B 1 288 ? -14.516 18.781 18.797 1 98.44 288 ASP B N 1
ATOM 4624 C CA . ASP B 1 288 ? -14.859 18.219 17.484 1 98.44 288 ASP B CA 1
ATOM 4625 C C . ASP B 1 288 ? -15.398 16.797 17.625 1 98.44 288 ASP B C 1
ATOM 4627 O O . ASP B 1 288 ? -14.656 15.875 17.984 1 98.44 288 ASP B O 1
ATOM 4631 N N . ARG B 1 289 ? -16.594 16.578 17.297 1 98.19 289 ARG B N 1
ATOM 4632 C CA . ARG B 1 289 ? -17.234 15.281 17.516 1 98.19 289 ARG B CA 1
ATOM 4633 C C . ARG B 1 289 ? -16.672 14.227 16.562 1 98.19 289 ARG B C 1
ATOM 4635 O O . ARG B 1 289 ? -16.875 13.031 16.766 1 98.19 289 ARG B O 1
ATOM 4642 N N . LEU B 1 290 ? -15.914 14.656 15.539 1 97.94 290 LEU B N 1
ATOM 4643 C CA . LEU B 1 290 ? -15.203 13.711 14.688 1 97.94 290 LEU B CA 1
ATOM 4644 C C . LEU B 1 290 ? -14.266 12.836 15.516 1 97.94 290 LEU B C 1
ATOM 4646 O O . LEU B 1 290 ? -14.039 11.672 15.18 1 97.94 290 LEU B O 1
ATOM 4650 N N . LEU B 1 291 ? -13.812 13.367 16.625 1 98.25 291 LEU B N 1
ATOM 4651 C CA . LEU B 1 291 ? -12.852 12.688 17.484 1 98.25 291 LEU B CA 1
ATOM 4652 C C . LEU B 1 291 ? -13.523 11.578 18.297 1 98.25 291 LEU B C 1
ATOM 4654 O O . LEU B 1 291 ? -12.844 10.789 18.953 1 98.25 291 LEU B O 1
ATOM 4658 N N . ASP B 1 292 ? -14.836 11.461 18.219 1 98 292 ASP B N 1
ATOM 4659 C CA . ASP B 1 292 ? -15.531 10.32 18.797 1 98 292 ASP B CA 1
ATOM 4660 C C . ASP B 1 292 ? -15.344 9.07 17.953 1 98 292 ASP B C 1
ATOM 4662 O O . ASP B 1 292 ? -15.594 7.953 18.406 1 98 292 ASP B O 1
ATOM 4666 N N . PHE B 1 293 ? -14.906 9.242 16.734 1 98.19 293 PHE B N 1
ATOM 4667 C CA . PHE B 1 293 ? -14.812 8.141 15.781 1 98.19 293 PHE B CA 1
ATOM 4668 C C . PHE B 1 293 ? -13.383 7.977 15.273 1 98.19 293 PHE B C 1
ATOM 4670 O O . PHE B 1 293 ? -13.094 7.082 14.477 1 98.19 293 PHE B O 1
ATOM 4677 N N . THR B 1 294 ? -12.531 8.883 15.633 1 97.81 294 THR B N 1
ATOM 4678 C CA . THR B 1 294 ? -11.141 8.914 15.188 1 97.81 294 THR B CA 1
ATOM 4679 C C . THR B 1 294 ? -10.195 9.109 16.359 1 97.81 294 THR B C 1
ATOM 4681 O O . THR B 1 294 ? -10.555 9.75 17.359 1 97.81 294 THR B O 1
ATOM 4684 N N . LYS B 1 295 ? -9.078 8.586 16.281 1 97.94 295 LYS B N 1
ATOM 4685 C CA . LYS B 1 295 ? -8.07 8.695 17.344 1 97.94 295 LYS B CA 1
ATOM 4686 C C . LYS B 1 295 ? -6.723 9.141 16.766 1 97.94 295 LYS B C 1
ATOM 4688 O O . LYS B 1 295 ? -6.211 8.531 15.828 1 97.94 295 LYS B O 1
ATOM 4693 N N . ALA B 1 296 ? -6.184 10.172 17.328 1 98.5 296 ALA B N 1
ATOM 4694 C CA . ALA B 1 296 ? -4.836 10.586 16.938 1 98.5 296 ALA B CA 1
ATOM 4695 C C . ALA B 1 296 ? -3.787 9.625 17.484 1 98.5 296 ALA B C 1
ATOM 4697 O O . ALA B 1 296 ? -3.74 9.359 18.688 1 98.5 296 ALA B O 1
ATOM 4698 N N . GLU B 1 297 ? -2.961 9.102 16.625 1 98.56 297 GLU B N 1
ATOM 4699 C CA . GLU B 1 297 ? -1.927 8.148 17.016 1 98.56 297 GLU B CA 1
ATOM 4700 C C . GLU B 1 297 ? -0.561 8.82 17.094 1 98.56 297 GLU B C 1
ATOM 4702 O O . GLU B 1 297 ? 0.33 8.336 17.797 1 98.56 297 GLU B O 1
ATOM 4707 N N . THR B 1 298 ? -0.366 9.867 16.359 1 98.75 298 THR B N 1
ATOM 4708 C CA . THR B 1 298 ? 0.896 10.594 16.359 1 98.75 298 THR B CA 1
ATOM 4709 C C . THR B 1 298 ? 0.649 12.102 16.359 1 98.75 298 THR B C 1
ATOM 4711 O O . THR B 1 298 ? -0.481 12.555 16.156 1 98.75 298 THR B O 1
ATOM 4714 N N . GLY B 1 299 ? 1.674 12.852 16.609 1 98.75 299 GLY B N 1
ATOM 4715 C CA . GLY B 1 299 ? 1.7 14.297 16.531 1 98.75 299 GLY B CA 1
ATOM 4716 C C . GLY B 1 299 ? 3.104 14.867 16.406 1 98.75 299 GLY B C 1
ATOM 4717 O O . GLY B 1 299 ? 3.967 14.57 17.234 1 98.75 299 GLY B O 1
ATOM 4718 N N . ASN B 1 300 ? 3.314 15.688 15.375 1 98.88 300 ASN B N 1
ATOM 4719 C CA . ASN B 1 300 ? 4.621 16.297 15.141 1 98.88 300 ASN B CA 1
ATOM 4720 C C . ASN B 1 300 ? 4.5 17.656 14.477 1 98.88 300 ASN B C 1
ATOM 4722 O O . ASN B 1 300 ? 3.643 17.859 13.609 1 98.88 300 ASN B O 1
ATOM 4726 N N . TYR B 1 301 ? 5.344 18.547 14.906 1 98.88 301 TYR B N 1
ATOM 4727 C CA . TYR B 1 301 ? 5.629 19.734 14.117 1 98.88 301 TYR B CA 1
ATOM 4728 C C . TYR B 1 301 ? 6.965 19.609 13.398 1 98.88 301 TYR B C 1
ATOM 4730 O O . TYR B 1 301 ? 7.898 19 13.922 1 98.88 301 TYR B O 1
ATOM 4738 N N . TRP B 1 302 ? 7.027 20.172 12.266 1 98.81 302 TRP B N 1
ATOM 4739 C CA . TRP B 1 302 ? 8.234 20.219 11.445 1 98.81 302 TRP B CA 1
ATOM 4740 C C . TRP B 1 302 ? 8.445 21.625 10.875 1 98.81 302 TRP B C 1
ATOM 4742 O O . TRP B 1 302 ? 7.527 22.438 10.852 1 98.81 302 TRP B O 1
ATOM 4752 N N . PHE B 1 303 ? 9.633 21.859 10.453 1 98.69 303 PHE B N 1
ATOM 4753 C CA . PHE B 1 303 ? 9.922 22.984 9.57 1 98.69 303 PHE B CA 1
ATOM 4754 C C . PHE B 1 303 ? 10.453 22.5 8.234 1 98.69 303 PHE B C 1
ATOM 4756 O O . PHE B 1 303 ? 11.406 21.719 8.18 1 98.69 303 PHE B O 1
ATOM 4763 N N . VAL B 1 304 ? 9.805 22.891 7.18 1 98.38 304 VAL B N 1
ATOM 4764 C CA . VAL B 1 304 ? 10.234 22.656 5.801 1 98.38 304 VAL B CA 1
ATOM 4765 C C . VAL B 1 304 ? 11.117 23.797 5.332 1 98.38 304 VAL B C 1
ATOM 4767 O O . VAL B 1 304 ? 10.625 24.875 4.965 1 98.38 304 VAL B O 1
ATOM 4770 N N . PRO B 1 305 ? 12.414 23.609 5.285 1 97.19 305 PRO B N 1
ATOM 4771 C CA . PRO B 1 305 ? 13.297 24.719 4.93 1 97.19 305 PRO B CA 1
ATOM 4772 C C . PRO B 1 305 ? 13.227 25.078 3.449 1 97.19 305 PRO B C 1
ATOM 4774 O O . PRO B 1 305 ? 12.664 24.328 2.654 1 97.19 305 PRO B O 1
ATOM 4777 N N . SER B 1 306 ? 13.742 26.234 3.123 1 94.5 306 SER B N 1
ATOM 4778 C CA . SER B 1 306 ? 13.883 26.609 1.716 1 94.5 306 SER B CA 1
ATOM 4779 C C . SER B 1 306 ? 14.766 25.609 0.971 1 94.5 306 SER B C 1
ATOM 4781 O O . SER B 1 306 ? 15.539 24.875 1.589 1 94.5 306 SER B O 1
ATOM 4783 N N . LEU B 1 307 ? 14.609 25.609 -0.307 1 92.81 307 LEU B N 1
ATOM 4784 C CA . LEU B 1 307 ? 15.438 24.719 -1.121 1 92.81 307 LEU B CA 1
ATOM 4785 C C . LEU B 1 307 ? 16.922 25.062 -0.962 1 92.81 307 LEU B C 1
ATOM 4787 O O . LEU B 1 307 ? 17.766 24.172 -0.964 1 92.81 307 LEU B O 1
ATOM 4791 N N . ALA B 1 308 ? 17.219 26.297 -0.852 1 90.94 308 ALA B N 1
ATOM 4792 C CA . ALA B 1 308 ? 18.609 26.719 -0.672 1 90.94 308 ALA B CA 1
ATOM 4793 C C . ALA B 1 308 ? 19.188 26.141 0.606 1 90.94 308 ALA B C 1
ATOM 4795 O O . ALA B 1 308 ? 20.312 25.625 0.602 1 90.94 308 ALA B O 1
ATOM 4796 N N . VAL B 1 309 ? 18.438 26.234 1.665 1 94.25 309 VAL B N 1
ATOM 4797 C CA . VAL B 1 309 ? 18.891 25.688 2.936 1 94.25 309 VAL B CA 1
ATOM 4798 C C . VAL B 1 309 ? 19.047 24.172 2.82 1 94.25 309 VAL B C 1
ATOM 4800 O O . VAL B 1 309 ? 20.062 23.609 3.221 1 94.25 309 VAL B O 1
ATOM 4803 N N . LEU B 1 310 ? 18.047 23.5 2.217 1 96 310 LEU B N 1
ATOM 4804 C CA . LEU B 1 310 ? 18.078 22.047 2.1 1 96 310 LEU B CA 1
ATOM 4805 C C . LEU B 1 310 ? 19.266 21.594 1.271 1 96 310 LEU B C 1
ATOM 4807 O O . LEU B 1 310 ? 20.031 20.719 1.702 1 96 310 LEU B O 1
ATOM 4811 N N . ASN B 1 311 ? 19.453 22.219 0.146 1 92.88 311 ASN B N 1
ATOM 4812 C CA . ASN B 1 311 ? 20.5 21.828 -0.778 1 92.88 311 ASN B CA 1
ATOM 4813 C C . ASN B 1 311 ? 21.891 22.109 -0.197 1 92.88 311 ASN B C 1
ATOM 4815 O O . ASN B 1 311 ? 22.891 21.531 -0.632 1 92.88 311 ASN B O 1
ATOM 4819 N N . GLY B 1 312 ? 21.906 22.969 0.744 1 93.5 312 GLY B N 1
ATOM 4820 C CA . GLY B 1 312 ? 23.188 23.359 1.343 1 93.5 312 GLY B CA 1
ATOM 4821 C C . GLY B 1 312 ? 23.609 22.438 2.465 1 93.5 312 GLY B C 1
ATOM 4822 O O . GLY B 1 312 ? 24.75 22.531 2.953 1 93.5 312 GLY B O 1
ATOM 4823 N N . LEU B 1 313 ? 22.781 21.578 2.834 1 94.5 313 LEU B N 1
ATOM 4824 C CA . LEU B 1 313 ? 23.109 20.688 3.943 1 94.5 313 LEU B CA 1
ATOM 4825 C C . LEU B 1 313 ? 24.141 19.641 3.518 1 94.5 313 LEU B C 1
ATOM 4827 O O . LEU B 1 313 ? 24.109 19.156 2.385 1 94.5 313 LEU B O 1
ATOM 4831 N N . GLY B 1 314 ? 25 19.172 4.422 1 83.19 314 GLY B N 1
ATOM 4832 C CA . GLY B 1 314 ? 26 18.141 4.195 1 83.19 314 GLY B CA 1
ATOM 4833 C C . GLY B 1 314 ? 27.25 18.656 3.518 1 83.19 314 GLY B C 1
ATOM 4834 O O . GLY B 1 314 ? 28.203 17.906 3.289 1 83.19 314 GLY B O 1
ATOM 4835 N N . GLY B 1 315 ? 27.234 19.859 2.83 1 66.88 315 GLY B N 1
ATOM 4836 C CA . GLY B 1 315 ? 28.406 20.438 2.186 1 66.88 315 GLY B CA 1
ATOM 4837 C C . GLY B 1 315 ? 29.5 20.797 3.16 1 66.88 315 GLY B C 1
ATOM 4838 O O . GLY B 1 315 ? 30.562 21.281 2.756 1 66.88 315 GLY B O 1
ATOM 4839 N N . ASN B 1 316 ? 29.344 20.719 4.469 1 47.16 316 ASN B N 1
ATOM 4840 C CA . ASN B 1 316 ? 30.5 21.094 5.27 1 47.16 316 ASN B CA 1
ATOM 4841 C C . ASN B 1 316 ? 31.422 19.922 5.527 1 47.16 316 ASN B C 1
ATOM 4843 O O . ASN B 1 316 ? 30.969 18.766 5.602 1 47.16 316 ASN B O 1
#

Secondary structure (DSSP, 8-state):
---GGGGS-------SEEEEEEEEE---TT-TTHHHHHHHHHHTHHHHHHHHHTTSSS--EEEEEEE-HHHHHHHH-SPPPTT--PPPPEESSSEE-----SEEEEEEESSHHHHHHHHHHHHHHHTTSEEEEEEEEEE--TTTB-TTS-B--TT---GGGHHHHHS--TTT-GGGTT-EEEEEEEEEE-HHHHHTS-HHHHHHHHTB-TTT-PBPPPPPTTSPPPHHHHT-EEETTEEE--EE--EEEEEGGGTEEEEEEEEEES-HHHHHHHHHHHHTTTTTT---GGGGTEEE---EEEEE--HHHHHHTT--/---GGGGS-------SEEEEEEEEE---TT-TTHHHHHHHHHHTHHHHHHHHHTTSSS--EEEEEEE-HHHHHHHH-SPPPTT--PPPPEESSSEE-----SEEEEEEESSHHHHHHHHHHHHHHHTTSEEEEEEEEEE--TTTB-TTS-B--TT---GGGHHHHHS--TTT-GGGTT-EEEEEEEEEE-HHHHHTS-HHHHHHHHTB-TTT-PBPPPPPTTSPPPHHHHT-EEETTEEE--EE--EEEEEGGGTEEEEEEEEEES-HHHHHHHHHHHHTTTTTT---GGGGTEEE---EEEEE--HHHHHHTT--

Nearest PDB structures (foldseek):
  3qns-assembly1_A  TM=9.613E-01  e=1.162E-39  Rhodococcus jostii RHA1
  3vec-assembly1_B  TM=9.579E-01  e=4.330E-39  Rhodococcus jostii RHA1
  4hov-assembly1_B  TM=9.599E-01  e=1.062E-38  Rhodococcus jostii RHA1
  3veg-assembly1_B  TM=9.571E-01  e=9.419E-39  Rhodococcus jostii RHA1
  3vef-assembly1_B  TM=9.600E-01  e=1.270E-38  Rhodococcus jostii RHA1

Organism: Vanrija humicola (NCBI:txid5417)

Foldseek 3Di:
DPPPVQWAADPDADAFKKKKFFKDFDPDPVCVCLLLLVQQLLLCLVVLLCVLLVVDPVSFKGKFKWFAPVCCCSFQVADDWPFGDFDPWDDAPATADGDDGGMIMIIGGNDPVSSVVSVVVSVVSSVRRIDTPDMFMFGADPQCDAPLQAHPQPPADDDPVACQFFAADCVVTVRFHNKWKKKKWKKWFQNVVSVVDDQVVNCQLAQARRPPGHGHDADDQVDQGHLVVLLWDADPNDTRHWGWDKGWGADVVVPTTIIMIMTGGNHVVSVVSSVCCARLHRVGPSHRCSCVGMHTPYITMTMGGISVSSNPTSVD/DPPPVQWAADPDADAFKKKKFFKDFDPDPVCVCLLLLVQQLLLCLVVLLCVLLVVDPVSFKGKFKWFAPVCCCSFQVADDWPFGDFDPWDDAPATADGDDGGMIMIIGGNDPVSSVVSVVVSVVSSVPRIDTPDMFMFGQDPQRDAPLQAHPQPPADDDPVACQFFAADCVVTVRFHNKWKKKKWKKWFQNVVSVVDDQVVNCQLAQARRPPGHGHDADDQVDQGHLVVLLWDADPNDTRHWGWDKGWGADVVVPTTIIMIMTGGNHVVSVVSSVCCARLHRVGPSHRCSCVGMHTPYITMTMGGISVSSNPTSVD